Protein 3I8B (pdb70)

B-factor: mean 18.79, std 8.51, range [5.43, 62.56]

Radius of gyration: 23.35 Å; Cα contacts (8 Å, |Δi|>4): 1250; chains: 1; bounding box: 56×54×73 Å

Solvent-accessible surface area: 19659 Å² total

Sequence (499 aa):
SLRTLVAGVDTSTQSCKVRVTDAETGELVRFGQAKHPNGTSVDPSYWWSSAFQEAAEQAGGLDDVSALAVGGQQHGVILDNQGNVIRDALWNDTSSAPQAAALIEKLGAAPAQDGEPEDPIARGKQRWVKAVGSSPVASYTLTKVAWVAENEPENVKKIAAICLPHDWLSWRIAGYGPVAEGEDAHLEALFTDRSDASGTIYYDAASNEYRRDLIAVLEAAEGAKAAQSHAEAIVLPTVLGPRDAAPVKADPAIAGKNVEGGCLLAPGGGDNAASLGLGAVGDVSISLGTSSGVAAAISENPTYDLTGAVSGFADCTGHYLPLACTINGSRILDAGRAALGVDYDELAKLAFASKPGANGITLVPYFDGERTPNRPNATATFSGTLANTTRENLARAFVEGLLCSQRDCLELIRSLGASITRILLIGGGAKSEAIRTLAPSILGDVTRPATDEYVAIGAARQAAWVLSGETEPPAWQLTIDGVETGEPTEAVYEAYAKARG

Foldseek 3Di:
DVFAWAWFWEQEQFKIKIFIAGLFFLHTDFIFMFTADDDQWADCVRVLVRNVRGCVNRVAAQRHAAFFYAYAAAKFFAFQQQDTLDIIFLPDQLLQVLLQVQLLVQLVPQDDDPADRPSNLRSQLSLCVQQNFRGGSRANLSVLLSCLQPPLVSNVRGQEDEDSRQSSLCVQLVAHGDDPPDHRPLQLTAAAQQRVSRRSQAHLVVRDGNLVSSLNNCSNQNNVRSSVSSVRHRYHHYDALQAWRPTAGDSVRHHNNHDPIYIYFRHHYQVLLVLLQPAAQEWEWAADQKIKIKHWFAAFFGDSQRLWGWGAHNQSTTITMHIWNGACVLVVVLCVVLVHDQVRLLVLQVVADQCLQFKAKQQQPCHTSVVPTRNDHIDIDGDPVRPDSSSVSNNSLLNNLLSVLSVVVSRVVRVGHHDAYEYHHPCCVRPNNLACNCQANVKYWYFPDDDSSRSSRRQSRSSNVVVDSDTRPHDTHTPDIHHDHYDHVSSVSNVVVVD

CATH classification: 3.30.420.40 (+1 more: 3.30.420.40)

Secondary structure (DSSP, 8-state):
--S-EEEEEEE-SSEEEEEEEETTT--EEEEEEEEPPSSSS--THHHHHHHHHHHHHTT-STTEEEEEEEE-S---EE-TTS-B-S---TT--TTHHHHHHHHHHHH-SPP-TT--SSHHHHHHHHHHHHHSS---TTSHHHHHHHHHHH-HHHHTT-SEE--HHHHHHHHHTT-----TTS---GGG-EEEHHHHTTSSSEETTTTEE-HHHH---HHHH-HHHHHHHHHHSB--EEE-TTPPPSSPPPTTTTTTTSTT--EE---EES---TTTT--TTEEEEEESSSEEEEE-BSS----TTS-SEEEE-SSSSEEEEEEES-STHHHHHHHHHHT--HHHHHHHHHHS-TTGGG-EEE--TT-BTTTTBTT---EEE--TTT-SHHHHHHHHHHHHHHHHHHHHHHHHHTT----EEEEESGGGG-HHHHHHHHHHH--EEEEPP--HHHHHHHHHHHHHHH--SSPP-----EEEEE-----HHHHHHHHHHH-

InterPro domains:
  IPR000577 Carbohydrate kinase, FGGY [PIRSF000538] (6-495)
  IPR006000 Xylulokinase [MF_02220] (5-505)
  IPR018483 Carbohydrate kinase, FGGY, conserved site [PS00933] (140-152)
  IPR018484 Carbohydrate kinase FGGY, N-terminal [PF00370] (6-219)
  IPR018485 Carbohydrate kinase FGGY, C-terminal [PF02782] (289-470)
  IPR043129 ATPase, nucleotide binding domain [SSF53067] (6-282)
  IPR043129 ATPase, nucleotide binding domain [SSF53067] (286-504)
  IPR050406 FGGY Carbohydrate Kinase [PTHR43095] (1-505)

Nearest PDB structures (foldseek):
  3i8b-assembly1_A  TM=1.002E+00  e=0.000E+00  Bifidobacterium adolescentis ATCC 15703
  5vm1-assembly1_A  TM=8.385E-01  e=2.259E-34  Brucella ovis ATCC 25840
  5vm1-assembly6_B  TM=8.501E-01  e=4.362E-33  Brucella ovis ATCC 25840
  3ezw-assembly2_D  TM=7.196E-01  e=2.396E-25  Escherichia coli K-12
  3ezw-assembly2_C  TM=7.196E-01  e=1.449E-24  Escherichia coli K-12

Structure (mmCIF, N/CA/C/O backbone):
data_3I8B
#
_entry.id   3I8B
#
_cell.length_a   96.732
_cell.length_b   61.918
_cell.length_c   94.606
_cell.angle_alpha   90.00
_cell.angle_beta   93.04
_cell.angle_gamma   90.00
#
_symmetry.space_group_name_H-M   'C 1 2 1'
#
loop_
_entity.id
_entity.type
_entity.pdbx_description
1 polymer 'Xylulose kinase'
2 non-polymer 'MAGNESIUM ION'
3 water water
#
loop_
_atom_site.group_PDB
_atom_site.id
_atom_site.type_symbol
_atom_site.label_atom_id
_atom_site.label_alt_id
_atom_site.label_comp_id
_atom_site.label_asym_id
_atom_site.label_entity_id
_atom_site.label_seq_id
_atom_site.pdbx_PDB_ins_code
_atom_site.Cartn_x
_atom_site.Cartn_y
_atom_site.Cartn_z
_atom_site.occupancy
_atom_site.B_iso_or_equiv
_atom_site.auth_seq_id
_atom_site.auth_comp_id
_atom_site.auth_asym_id
_atom_site.auth_atom_id
_atom_site.pdbx_PDB_model_num
ATOM 1 N N . SER A 1 2 ? -4.760 20.495 11.508 1.00 29.55 1 SER A N 1
ATOM 2 C CA . SER A 1 2 ? -4.822 21.927 11.214 1.00 25.21 1 SER A CA 1
ATOM 3 C C . SER A 1 2 ? -5.953 22.690 11.907 1.00 20.15 1 SER A C 1
ATOM 4 O O . SER A 1 2 ? -5.886 23.919 12.014 1.00 15.74 1 SER A O 1
ATOM 7 N N . LEU A 1 3 ? -6.981 21.979 12.370 1.00 15.70 2 LEU A N 1
ATOM 8 C CA . LEU A 1 3 ? -7.893 22.536 13.369 1.00 15.41 2 LEU A CA 1
ATOM 9 C C . LEU A 1 3 ? -7.046 23.082 14.514 1.00 14.62 2 LEU A C 1
ATOM 10 O O . LEU A 1 3 ? -7.283 24.169 15.024 1.00 16.61 2 LEU A O 1
ATOM 15 N N . ARG A 1 4 ? -6.060 22.304 14.939 1.00 12.22 3 ARG A N 1
ATOM 16 C CA . ARG A 1 4 ? -5.182 22.751 16.015 1.00 13.61 3 ARG A CA 1
ATOM 17 C C . ARG A 1 4 ? -4.123 23.756 15.528 1.00 14.89 3 ARG A C 1
ATOM 18 O O . ARG A 1 4 ? -3.404 23.505 14.560 1.00 13.06 3 ARG A O 1
ATOM 26 N N . THR A 1 5 ? -4.036 24.880 16.226 1.00 12.64 4 THR A N 1
ATOM 27 C CA . THR A 1 5 ? -3.138 25.968 15.844 1.00 14.99 4 THR A CA 1
ATOM 28 C C . THR A 1 5 ? -1.716 25.724 16.352 1.00 9.61 4 THR A C 1
ATOM 29 O O . THR A 1 5 ? -1.496 25.518 17.539 1.00 8.81 4 THR A O 1
ATOM 33 N N . LEU A 1 6 ? -0.765 25.735 15.425 1.00 9.43 5 LEU A N 1
ATOM 34 C CA . LEU A 1 6 ? 0.622 25.438 15.726 1.00 10.11 5 LEU A CA 1
ATOM 35 C C . LEU A 1 6 ? 1.478 26.658 15.398 1.00 12.78 5 LEU A C 1
ATOM 36 O O . LEU A 1 6 ? 1.161 27.413 14.479 1.00 9.93 5 LEU A O 1
ATOM 41 N N . VAL A 1 7 ? 2.548 26.843 16.161 1.00 11.11 6 VAL A N 1
ATOM 42 C CA . VAL A 1 7 ? 3.601 27.789 15.817 1.00 12.63 6 VAL A CA 1
ATOM 43 C C . VAL A 1 7 ? 4.926 27.027 15.785 1.00 14.01 6 VAL A C 1
ATOM 44 O O . VAL A 1 7 ? 4.994 25.834 16.141 1.00 12.68 6 VAL A O 1
ATOM 48 N N . ALA A 1 8 ? 5.982 27.710 15.359 1.00 9.99 7 ALA A N 1
ATOM 49 C CA . ALA A 1 8 ? 7.294 27.082 15.313 1.00 10.01 7 ALA A CA 1
ATOM 50 C C . ALA A 1 8 ? 8.312 28.044 15.885 1.00 9.33 7 ALA A C 1
ATOM 51 O O . ALA A 1 8 ? 8.351 29.219 15.512 1.00 8.87 7 ALA A O 1
ATOM 53 N N . GLY A 1 9 ? 9.106 27.548 16.823 1.00 8.61 8 GLY A N 1
ATOM 54 C CA . GLY A 1 9 ? 10.208 28.309 17.377 1.00 8.92 8 GLY A CA 1
ATOM 55 C C . GLY A 1 9 ? 11.471 27.742 16.772 1.00 9.49 8 GLY A C 1
ATOM 56 O O . GLY A 1 9 ? 11.729 26.530 16.850 1.00 8.72 8 GLY A O 1
ATOM 57 N N . VAL A 1 10 ? 12.242 28.611 16.130 1.00 9.57 9 VAL A N 1
ATOM 58 C CA . VAL A 1 10 ? 13.518 28.219 15.556 1.00 9.35 9 VAL A CA 1
ATOM 59 C C . VAL A 1 10 ? 14.630 28.773 16.428 1.00 12.33 9 VAL A C 1
ATOM 60 O O . VAL A 1 10 ? 14.592 29.946 16.839 1.00 9.58 9 VAL A O 1
ATOM 64 N N . ASP A 1 11 ? 15.602 27.914 16.723 1.00 9.29 10 ASP A N 1
ATOM 65 C CA . ASP A 1 11 ? 16.785 28.293 17.474 1.00 12.47 10 ASP A CA 1
ATOM 66 C C . ASP A 1 11 ? 18.027 28.031 16.610 1.00 11.36 10 ASP A C 1
ATOM 67 O O . ASP A 1 11 ? 18.482 26.895 16.473 1.00 10.41 10 ASP A O 1
ATOM 72 N N . THR A 1 12 ? 18.539 29.077 15.978 1.00 8.10 11 THR A N 1
ATOM 73 C CA . THR A 1 12 ? 19.767 28.920 15.207 1.00 9.71 11 THR A CA 1
ATOM 74 C C . THR A 1 12 ? 20.945 29.404 16.070 1.00 11.33 11 THR A C 1
ATOM 75 O O . THR A 1 12 ? 21.164 30.599 16.244 1.00 8.67 11 THR A O 1
ATOM 79 N N . SER A 1 13 ? 21.663 28.453 16.655 1.00 11.60 12 SER A N 1
ATOM 80 C CA . SER A 1 13 ? 22.766 28.758 17.558 1.00 9.02 12 SER A CA 1
ATOM 81 C C . SER A 1 13 ? 24.080 28.530 16.829 1.00 10.87 12 SER A C 1
ATOM 82 O O . SER A 1 13 ? 24.089 28.082 15.688 1.00 10.53 12 SER A O 1
ATOM 85 N N . THR A 1 14 ? 25.200 28.841 17.480 1.00 10.77 13 THR A N 1
ATOM 86 C CA . THR A 1 14 ? 26.487 28.595 16.858 1.00 8.77 13 THR A CA 1
ATOM 87 C C . THR A 1 14 ? 26.575 27.142 16.385 1.00 10.29 13 THR A C 1
ATOM 88 O O . THR A 1 14 ? 26.970 26.862 15.247 1.00 10.11 13 THR A O 1
ATOM 92 N N . GLN A 1 15 ? 26.157 26.217 17.241 1.00 8.72 14 GLN A N 1
ATOM 93 C CA . GLN A 1 15 ? 26.413 24.805 16.987 1.00 16.96 14 GLN A CA 1
ATOM 94 C C . GLN A 1 15 ? 25.415 24.083 16.098 1.00 15.44 14 GLN A C 1
ATOM 95 O O . GLN A 1 15 ? 25.793 23.137 15.396 1.00 14.06 14 GLN A O 1
ATOM 101 N N . SER A 1 16 ? 24.164 24.542 16.098 1.00 13.28 15 SER A N 1
ATOM 102 C CA . SER A 1 16 ? 23.115 23.825 15.394 1.00 11.90 15 SER A CA 1
ATOM 103 C C . SER A 1 16 ? 21.848 24.660 15.172 1.00 12.36 15 SER A C 1
ATOM 104 O O . SER A 1 16 ? 21.700 25.761 15.707 1.00 10.29 15 SER A O 1
ATOM 107 N N . CYS A 1 17 ? 20.935 24.100 14.381 1.00 10.54 16 CYS A N 1
ATOM 108 C CA . CYS A 1 17 ? 19.612 24.660 14.223 1.00 10.87 16 CYS A CA 1
ATOM 109 C C . CYS A 1 17 ? 18.577 23.710 14.840 1.00 10.57 16 CYS A C 1
ATOM 110 O O . CYS A 1 17 ? 18.596 22.517 14.582 1.00 11.55 16 CYS A O 1
ATOM 113 N N . LYS A 1 18 ? 17.678 24.245 15.651 1.00 13.71 17 LYS A N 1
ATOM 114 C CA . LYS A 1 18 ? 16.589 23.440 16.205 1.00 11.92 17 LYS A CA 1
ATOM 115 C C . LYS A 1 18 ? 15.267 24.017 15.739 1.00 10.89 17 LYS A C 1
ATOM 116 O O . LYS A 1 18 ? 15.133 25.238 15.625 1.00 10.53 17 LYS A O 1
ATOM 122 N N . VAL A 1 19 ? 14.301 23.145 15.454 1.00 9.83 18 VAL A N 1
ATOM 123 C CA . VAL A 1 19 ? 12.959 23.587 15.067 1.00 8.22 18 VAL A CA 1
ATOM 124 C C . VAL A 1 19 ? 11.918 22.937 15.973 1.00 10.61 18 VAL A C 1
ATOM 125 O O . VAL A 1 19 ? 11.767 21.715 15.988 1.00 13.26 18 VAL A O 1
ATOM 129 N N . ARG A 1 20 ? 11.214 23.749 16.747 1.00 9.87 19 ARG A N 1
ATOM 130 C CA . ARG A 1 20 ? 10.229 23.222 17.671 1.00 10.04 19 ARG A CA 1
ATOM 131 C C . ARG A 1 20 ? 8.797 23.587 17.262 1.00 10.80 19 ARG A C 1
ATOM 132 O O . ARG A 1 20 ? 8.290 24.674 17.564 1.00 8.84 19 ARG A O 1
ATOM 140 N N . VAL A 1 21 ? 8.138 22.672 16.569 1.00 12.10 20 VAL A N 1
ATOM 141 C CA . VAL A 1 21 ? 6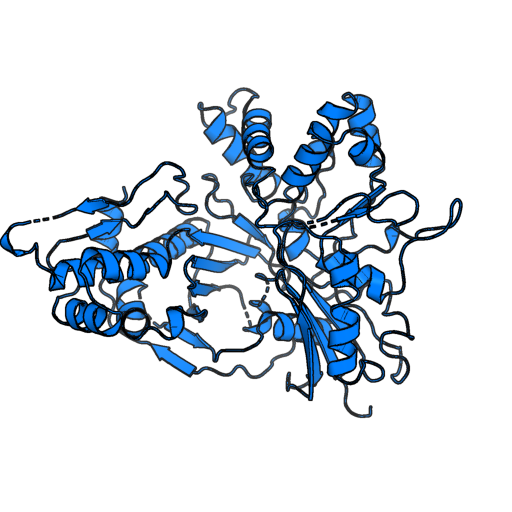.736 22.885 16.239 1.00 10.61 20 VAL A CA 1
ATOM 142 C C . VAL A 1 21 ? 5.934 22.757 17.532 1.00 11.43 20 VAL A C 1
ATOM 143 O O . VAL A 1 21 ? 6.023 21.743 18.242 1.00 13.14 20 VAL A O 1
ATOM 147 N N . THR A 1 22 ? 5.169 23.784 17.874 1.00 10.69 21 THR A N 1
ATOM 148 C CA . THR A 1 22 ? 4.549 23.766 19.190 1.00 12.67 21 THR A CA 1
ATOM 149 C C . THR A 1 22 ? 3.108 24.255 19.206 1.00 12.92 21 THR A C 1
ATOM 150 O O . THR A 1 22 ? 2.688 25.042 18.353 1.00 11.64 21 THR A O 1
ATOM 154 N N . ASP A 1 23 ? 2.357 23.770 20.190 1.00 13.67 22 ASP A N 1
ATOM 155 C CA . ASP A 1 23 ? 0.959 24.151 20.365 1.00 11.43 22 ASP A CA 1
ATOM 156 C C . ASP A 1 23 ? 0.864 25.610 20.800 1.00 14.13 22 ASP A C 1
ATOM 157 O O . ASP A 1 23 ? 1.424 25.997 21.827 1.00 14.68 22 ASP A O 1
ATOM 162 N N . ALA A 1 24 ? 0.172 26.425 20.010 1.00 12.13 23 ALA A N 1
ATOM 163 C CA . ALA A 1 24 ? 0.122 27.863 20.262 1.00 11.72 23 ALA A CA 1
ATOM 164 C C . ALA A 1 24 ? -0.543 28.171 21.602 1.00 15.11 23 ALA A C 1
ATOM 165 O O . ALA A 1 24 ? -0.189 29.120 22.310 1.00 12.88 23 ALA A O 1
ATOM 167 N N . GLU A 1 25 ? -1.515 27.357 21.962 1.00 15.96 24 GLU A N 1
ATOM 168 C CA . GLU A 1 25 ? -2.275 27.631 23.169 1.00 16.75 24 GLU A CA 1
ATOM 169 C C . GLU A 1 25 ? -1.562 27.161 24.440 1.00 14.19 24 GLU A C 1
ATOM 170 O O . GLU A 1 25 ? -1.617 27.840 25.467 1.00 14.80 24 GLU A O 1
ATOM 176 N N . THR A 1 26 ? -0.883 26.017 24.365 1.00 13.57 25 THR A N 1
ATOM 177 C CA . THR A 1 26 ? -0.312 25.394 25.561 1.00 16.11 25 THR A CA 1
ATOM 178 C C . THR A 1 26 ? 1.212 25.429 25.674 1.00 16.22 25 THR A C 1
ATOM 179 O O . THR A 1 26 ? 1.752 25.224 26.765 1.00 12.17 25 THR A O 1
ATOM 183 N N . GLY A 1 27 ? 1.901 25.645 24.557 1.00 14.98 26 GLY A N 1
ATOM 184 C CA . GLY A 1 27 ? 3.357 25.567 24.543 1.00 12.74 26 GLY A CA 1
ATOM 185 C C . GLY A 1 27 ? 3.878 24.143 24.421 1.00 15.92 26 GLY A C 1
ATOM 186 O O . GLY A 1 27 ? 5.091 23.917 24.382 1.00 11.78 26 GLY A O 1
ATOM 187 N N . GLU A 1 28 ? 2.964 23.174 24.366 1.00 17.76 27 GLU A N 1
ATOM 188 C CA . GLU A 1 28 ? 3.345 21.763 24.261 1.00 17.94 27 GLU A CA 1
ATOM 189 C C . GLU A 1 28 ? 4.119 21.467 22.985 1.00 17.08 27 GLU A C 1
ATOM 190 O O . GLU A 1 28 ? 3.782 21.970 21.909 1.00 14.54 27 GLU A O 1
ATOM 196 N N . LEU A 1 29 ? 5.150 20.642 23.111 1.00 15.36 28 LEU A N 1
ATOM 197 C CA . LEU A 1 29 ? 5.941 20.222 21.962 1.00 16.90 28 LEU A CA 1
ATOM 198 C C . LEU A 1 29 ? 5.093 19.271 21.133 1.00 17.75 28 LEU A C 1
ATOM 199 O O . LEU A 1 29 ? 4.467 18.363 21.676 1.00 18.10 28 LEU A O 1
ATOM 204 N N . VAL A 1 30 ? 5.069 19.497 19.825 1.00 15.87 29 VAL A N 1
ATOM 205 C CA . VAL A 1 30 ? 4.284 18.681 18.902 1.00 13.35 29 VAL A CA 1
ATOM 206 C C . VAL A 1 30 ? 5.253 17.907 18.018 1.00 15.86 29 VAL A C 1
ATOM 207 O O . VAL A 1 30 ? 5.185 16.687 17.944 1.00 13.39 29 VAL A O 1
ATOM 211 N N . ARG A 1 31 ? 6.187 18.609 17.382 1.00 14.87 30 ARG A N 1
ATOM 212 C CA . ARG A 1 31 ? 7.273 17.943 16.649 1.00 13.77 30 ARG A CA 1
ATOM 213 C C . ARG A 1 31 ? 8.587 18.683 16.891 1.00 12.47 30 ARG A C 1
ATOM 214 O O . ARG A 1 31 ? 8.585 19.843 17.308 1.00 12.30 30 ARG A O 1
ATOM 222 N N . PHE A 1 32 ? 9.703 18.016 16.626 1.00 15.34 31 PHE A N 1
ATOM 223 C CA . PHE A 1 32 ? 11.029 18.610 16.852 1.00 14.77 31 PHE A CA 1
ATOM 224 C C . PHE A 1 32 ? 12.019 18.089 15.827 1.00 13.08 31 PHE A C 1
ATOM 225 O O . PHE A 1 32 ? 11.870 16.971 15.320 1.00 13.20 31 PHE A O 1
ATOM 233 N N . GLY A 1 33 ? 13.023 18.903 15.513 1.00 12.40 32 GLY A N 1
ATOM 234 C CA . GLY A 1 33 ? 14.052 18.520 14.560 1.00 11.94 32 GLY A CA 1
ATOM 235 C C . GLY A 1 33 ? 15.293 19.372 14.766 1.00 15.80 32 GLY A C 1
ATOM 236 O O . GLY A 1 33 ? 15.212 20.490 15.285 1.00 10.25 32 GLY A O 1
ATOM 237 N N . GLN A 1 34 ? 16.447 18.850 14.362 1.00 13.30 33 GLN A N 1
ATOM 238 C CA . GLN A 1 34 ? 17.713 19.500 14.680 1.00 14.13 33 GLN A CA 1
ATOM 239 C C . GLN A 1 34 ? 18.779 19.080 13.670 1.00 14.60 33 GLN A C 1
ATOM 240 O O . GLN A 1 34 ? 18.773 17.941 13.185 1.00 13.17 33 GLN A O 1
ATOM 246 N N . ALA A 1 35 ? 19.680 20.004 13.345 1.00 12.83 34 ALA A N 1
ATOM 247 C CA . ALA A 1 35 ? 20.785 19.719 12.436 1.00 12.64 34 ALA A CA 1
ATOM 248 C C . ALA A 1 35 ? 22.009 20.519 12.853 1.00 12.85 34 ALA A C 1
ATOM 249 O O . ALA A 1 35 ? 21.876 21.569 13.477 1.00 11.69 34 ALA A O 1
ATOM 251 N N . LYS A 1 36 ? 23.192 20.023 12.494 1.00 9.24 35 LYS A N 1
ATOM 252 C CA . LYS A 1 36 ? 24.459 20.596 12.947 1.00 12.37 35 LYS A CA 1
ATOM 253 C C . LYS A 1 36 ? 24.978 21.704 12.052 1.00 10.55 35 LYS A C 1
ATOM 254 O O . LYS A 1 36 ? 24.819 21.654 10.835 1.00 13.70 35 LYS A O 1
ATOM 260 N N . HIS A 1 37 ? 25.623 22.690 12.670 1.00 11.22 36 HIS A N 1
ATOM 261 C CA . HIS A 1 37 ? 26.429 23.679 11.958 1.00 13.81 36 HIS A CA 1
ATOM 262 C C . HIS A 1 37 ? 27.892 23.250 12.000 1.00 14.48 36 HIS A C 1
ATOM 263 O O . HIS A 1 37 ? 28.303 22.563 12.932 1.00 12.93 36 HIS A O 1
ATOM 270 N N . PRO A 1 38 ? 28.687 23.666 11.000 1.00 16.95 37 PRO A N 1
ATOM 271 C CA . PRO A 1 38 ? 30.141 23.446 11.053 1.00 18.70 37 PRO A CA 1
ATOM 272 C C . PRO A 1 38 ? 30.754 24.131 12.275 1.00 19.69 37 PRO A C 1
ATOM 273 O O . PRO A 1 38 ? 30.210 25.115 12.772 1.00 17.43 37 PRO A O 1
ATOM 277 N N . ASN A 1 39 ? 31.867 23.607 12.776 1.00 21.80 38 ASN A N 1
ATOM 278 C CA . ASN A 1 39 ? 32.584 24.282 13.849 1.00 21.38 38 ASN A CA 1
ATOM 279 C C . ASN A 1 39 ? 33.286 25.528 13.309 1.00 20.78 38 ASN A C 1
ATOM 280 O O . ASN A 1 39 ? 33.492 25.666 12.097 1.00 20.34 38 ASN A O 1
ATOM 285 N N . GLY A 1 40 ? 33.667 26.430 14.203 1.00 22.72 39 GLY A N 1
ATOM 286 C CA . GLY A 1 40 ? 34.331 27.646 13.777 1.00 14.70 39 GLY A CA 1
ATOM 287 C C . GLY A 1 40 ? 33.700 28.896 14.352 1.00 19.20 39 GLY A C 1
ATOM 288 O O . GLY A 1 40 ? 32.497 28.930 14.659 1.00 16.59 39 GLY A O 1
ATOM 289 N N . THR A 1 41 ? 34.521 29.936 14.487 1.00 14.54 40 THR A N 1
ATOM 290 C CA . THR A 1 41 ? 34.092 31.214 15.043 1.00 14.00 40 THR A CA 1
ATOM 291 C C . THR A 1 41 ? 33.730 32.173 13.911 1.00 12.89 40 THR A C 1
ATOM 292 O O . THR A 1 41 ? 33.345 33.324 14.141 1.00 12.94 40 THR A O 1
ATOM 296 N N . SER A 1 42 ? 33.892 31.684 12.688 1.00 14.17 41 SER A N 1
ATOM 297 C CA . SER A 1 42 ? 33.416 32.350 11.484 1.00 14.87 41 SER A CA 1
ATOM 298 C C . SER A 1 42 ? 32.811 31.264 10.579 1.00 15.21 41 SER A C 1
ATOM 299 O O . SER A 1 42 ? 33.235 30.109 10.634 1.00 11.74 41 SER A O 1
ATOM 302 N N . VAL A 1 43 ? 31.826 31.615 9.755 1.00 14.53 42 VAL A N 1
ATOM 303 C CA . VAL A 1 43 ? 31.121 30.586 8.989 1.00 12.81 42 VAL A CA 1
ATOM 304 C C . VAL A 1 43 ? 30.314 31.148 7.817 1.00 11.79 42 VAL A C 1
ATOM 305 O O . VAL A 1 43 ? 29.884 32.291 7.836 1.00 12.31 42 VAL A O 1
ATOM 309 N N . ASP A 1 44 ? 30.148 30.339 6.782 1.00 11.86 43 ASP A N 1
ATOM 310 C CA . ASP A 1 44 ? 29.311 30.691 5.640 1.00 14.15 43 ASP A CA 1
ATOM 311 C C . ASP A 1 44 ? 27.840 30.448 6.000 1.00 10.53 43 ASP A C 1
ATOM 312 O O . ASP A 1 44 ? 27.448 29.307 6.276 1.00 12.32 43 ASP A O 1
ATOM 317 N N . PRO A 1 45 ? 27.023 31.512 6.008 1.00 10.07 44 PRO A N 1
ATOM 318 C CA . PRO A 1 45 ? 25.606 31.370 6.382 1.00 10.60 44 PRO A CA 1
ATOM 319 C C . PRO A 1 45 ? 24.847 30.325 5.554 1.00 10.62 44 PRO A C 1
ATOM 320 O O . PRO A 1 45 ? 23.803 29.840 6.009 1.00 8.55 44 PRO A O 1
ATOM 324 N N . SER A 1 46 ? 25.350 29.994 4.365 1.00 11.29 45 SER A N 1
ATOM 325 C CA . SER A 1 46 ? 24.799 28.877 3.585 1.00 14.16 45 SER A CA 1
ATOM 326 C C . SER A 1 46 ? 24.596 27.640 4.458 1.00 13.15 45 SER A C 1
ATOM 327 O O . SER A 1 46 ? 23.646 26.901 4.270 1.00 13.00 45 SER A O 1
ATOM 330 N N . TYR A 1 47 ? 25.510 27.398 5.389 1.00 12.11 46 TYR A N 1
ATOM 331 C CA . TYR A 1 47 ? 25.343 26.268 6.301 1.00 13.96 46 TYR A CA 1
ATOM 332 C C . TYR A 1 47 ? 24.182 26.443 7.273 1.00 13.31 46 TYR A C 1
ATOM 333 O O . TYR A 1 47 ? 23.596 25.455 7.694 1.00 13.67 46 TYR A O 1
ATOM 342 N N . TRP A 1 48 ? 23.863 27.686 7.639 1.00 9.83 47 TRP A N 1
ATOM 343 C CA . TRP A 1 48 ? 22.723 27.931 8.518 1.00 10.97 47 TRP A CA 1
ATOM 344 C C . TRP A 1 48 ? 21.422 27.686 7.773 1.00 11.87 47 TRP A C 1
ATOM 345 O O . TRP A 1 48 ? 20.451 27.192 8.354 1.00 12.66 47 TRP A O 1
ATOM 356 N N . TRP A 1 49 ? 21.384 28.055 6.497 1.00 10.58 48 TRP A N 1
ATOM 357 C CA . TRP A 1 49 ? 20.191 27.781 5.717 1.00 12.52 48 TRP A CA 1
ATOM 358 C C . TRP A 1 49 ? 19.985 26.266 5.561 1.00 13.35 48 TRP A C 1
ATOM 359 O O . TRP A 1 49 ? 18.875 25.756 5.741 1.00 10.53 48 TRP A O 1
ATOM 370 N N A SER A 1 50 ? 21.061 25.559 5.225 0.40 12.97 49 SER A N 1
ATOM 371 N N B SER A 1 50 ? 21.058 25.557 5.221 0.60 12.97 49 SER A N 1
ATOM 372 C CA A SER A 1 50 ? 20.994 24.112 5.029 0.40 12.69 49 SER A CA 1
ATOM 373 C CA B SER A 1 50 ? 20.978 24.107 5.027 0.60 12.67 49 SER A CA 1
ATOM 374 C C A SER A 1 50 ? 20.574 23.390 6.308 0.40 12.65 49 SER A C 1
ATOM 375 C C B SER A 1 50 ? 20.575 23.382 6.310 0.60 12.71 49 SER A C 1
ATOM 376 O O A SER A 1 50 ? 19.747 22.477 6.273 0.40 11.97 49 SER A O 1
ATOM 377 O O B SER A 1 50 ? 19.762 22.455 6.278 0.60 11.99 49 SER A O 1
ATOM 382 N N . ALA A 1 51 ? 21.156 23.799 7.431 1.00 12.42 50 ALA A N 1
ATOM 383 C CA . ALA A 1 51 ? 20.799 23.236 8.724 1.00 12.43 50 ALA A CA 1
ATOM 384 C C . ALA A 1 51 ? 19.329 23.500 9.056 1.00 12.62 50 ALA A C 1
ATOM 385 O O . ALA A 1 51 ? 18.634 22.603 9.543 1.00 8.95 50 ALA A O 1
ATOM 387 N N . PHE A 1 52 ? 18.849 24.717 8.805 1.00 9.05 51 PHE A N 1
ATOM 388 C CA . PHE A 1 52 ? 17.432 24.997 9.031 1.00 11.26 51 PHE A CA 1
ATOM 389 C C . PHE A 1 52 ? 16.524 24.063 8.229 1.00 10.33 51 PHE A C 1
ATOM 390 O O . PHE A 1 52 ? 15.550 23.531 8.750 1.00 12.79 51 PHE A O 1
ATOM 398 N N . GLN A 1 53 ? 16.846 23.894 6.956 1.00 9.77 52 GLN A N 1
ATOM 399 C CA . GLN A 1 53 ? 16.050 23.075 6.071 1.00 13.50 52 GLN A CA 1
ATOM 400 C C . GLN A 1 53 ? 15.997 21.630 6.556 1.00 14.18 52 GLN A C 1
ATOM 401 O O . GLN A 1 53 ? 14.934 21.036 6.575 1.00 11.61 52 GLN A O 1
ATOM 407 N N . GLU A 1 54 ? 17.151 21.090 6.951 1.00 12.33 53 GLU A N 1
ATOM 408 C CA . GLU A 1 54 ? 17.247 19.704 7.399 1.00 15.44 53 GLU A CA 1
ATOM 409 C C . GLU A 1 54 ? 16.537 19.536 8.738 1.00 13.79 53 GLU A C 1
ATOM 410 O O . GLU A 1 54 ? 15.858 18.537 8.976 1.00 13.66 53 GLU A O 1
ATOM 416 N N . ALA A 1 55 ? 16.679 20.537 9.601 1.00 13.48 54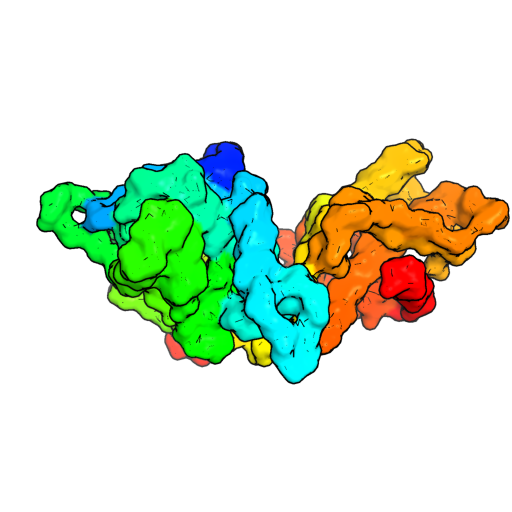 ALA A N 1
ATOM 417 C CA . ALA A 1 55 ? 16.019 20.553 10.902 1.00 9.98 54 ALA A CA 1
ATOM 418 C C . ALA A 1 55 ? 14.509 20.593 10.752 1.00 12.28 54 ALA A C 1
ATOM 419 O O . ALA A 1 55 ? 13.792 19.856 11.442 1.00 12.75 54 ALA A O 1
ATOM 421 N N . ALA A 1 56 ? 14.024 21.470 9.869 1.00 12.01 55 ALA A N 1
ATOM 422 C CA . ALA A 1 56 ? 12.579 21.603 9.632 1.00 12.40 55 ALA A CA 1
ATOM 423 C C . ALA A 1 56 ? 11.960 20.329 9.031 1.00 12.17 55 ALA A C 1
ATOM 424 O O . ALA A 1 56 ? 10.842 19.940 9.379 1.00 11.92 55 ALA A O 1
ATOM 426 N N . GLU A 1 57 ? 12.686 19.700 8.111 1.00 12.39 56 GLU A N 1
ATOM 427 C CA . GLU A 1 57 ? 12.262 18.435 7.524 1.00 13.97 56 GLU A CA 1
ATOM 428 C C . GLU A 1 57 ? 12.159 17.350 8.595 1.00 15.29 56 GLU A C 1
ATOM 429 O O . GLU A 1 57 ? 11.199 16.584 8.620 1.00 12.57 56 GLU A O 1
ATOM 435 N N . GLN A 1 58 ? 13.157 17.282 9.470 1.00 10.68 57 GLN A N 1
ATOM 436 C CA . GLN A 1 58 ? 13.147 16.319 10.563 1.00 15.26 57 GLN A CA 1
ATOM 437 C C . GLN A 1 58 ? 11.965 16.564 11.497 1.00 15.35 57 GLN A C 1
ATOM 438 O O . GLN A 1 58 ? 11.429 15.627 12.093 1.00 11.98 57 GLN A O 1
ATOM 444 N N . ALA A 1 59 ? 11.566 17.830 11.613 1.00 13.42 58 ALA A N 1
ATOM 445 C CA . ALA A 1 59 ? 10.421 18.210 12.432 1.00 15.19 58 ALA A CA 1
ATOM 446 C C . ALA A 1 59 ? 9.100 18.027 11.678 1.00 13.26 58 ALA A C 1
ATOM 447 O O . ALA A 1 59 ? 8.062 18.481 12.143 1.00 14.15 58 ALA A O 1
ATOM 449 N N . GLY A 1 60 ? 9.156 17.386 10.515 1.00 13.34 59 GLY A N 1
ATOM 450 C CA . GLY A 1 60 ? 7.958 17.058 9.756 1.00 16.49 59 GLY A CA 1
ATOM 451 C C . GLY A 1 60 ? 7.396 18.199 8.922 1.00 13.38 59 GLY A C 1
ATOM 452 O O . GLY A 1 60 ? 6.212 18.206 8.573 1.00 12.62 59 GLY A O 1
ATOM 453 N N . GLY A 1 61 ? 8.241 19.170 8.586 1.00 11.56 60 GLY A N 1
ATOM 454 C CA . GLY A 1 61 ? 7.785 20.294 7.786 1.00 10.46 60 GLY A CA 1
ATOM 455 C C . GLY A 1 61 ? 6.986 21.277 8.610 1.00 12.24 60 GLY A C 1
ATOM 456 O O . GLY A 1 61 ? 6.720 21.036 9.792 1.00 11.56 60 GLY A O 1
ATOM 457 N N . LEU A 1 62 ? 6.607 22.386 7.975 1.00 13.02 61 LEU A N 1
ATOM 458 C CA . LEU A 1 62 ? 5.907 23.477 8.631 1.00 9.63 61 LEU A CA 1
ATOM 459 C C . LEU A 1 62 ? 4.640 23.884 7.855 1.00 11.50 61 LEU A C 1
ATOM 460 O O . LEU A 1 62 ? 4.162 25.011 7.984 1.00 12.20 61 LEU A O 1
ATOM 465 N N . ASP A 1 63 ? 4.109 22.976 7.046 1.00 11.39 62 ASP A N 1
ATOM 466 C CA . ASP A 1 63 ? 2.949 23.287 6.214 1.00 11.51 62 ASP A CA 1
ATOM 467 C C . ASP A 1 63 ? 1.726 23.630 7.067 1.00 11.40 62 ASP A C 1
ATOM 468 O O . ASP A 1 63 ? 0.825 24.324 6.605 1.00 10.67 62 ASP A O 1
ATOM 473 N N . ASP A 1 64 ? 1.696 23.128 8.299 1.00 9.81 63 ASP A N 1
ATOM 474 C CA . ASP A 1 64 ? 0.566 23.362 9.194 1.00 10.84 63 ASP A CA 1
ATOM 475 C C . ASP A 1 64 ? 0.852 24.423 10.257 1.00 11.70 63 ASP A C 1
ATOM 476 O O . ASP A 1 64 ? 0.175 24.479 11.288 1.00 10.42 63 ASP A O 1
ATOM 481 N N . VAL A 1 65 ? 1.844 25.273 10.002 1.00 9.87 64 VAL A N 1
ATOM 482 C CA . VAL A 1 65 ? 2.275 26.242 10.999 1.00 9.78 64 VAL A CA 1
ATOM 483 C C . VAL A 1 65 ? 1.801 27.661 10.655 1.00 11.37 64 VAL A C 1
ATOM 484 O O . VAL A 1 65 ? 1.942 28.108 9.515 1.00 10.31 64 VAL A O 1
ATOM 488 N N . SER A 1 66 ? 1.252 28.350 11.663 1.00 11.35 65 SER A N 1
ATOM 489 C CA . SER A 1 66 ? 0.598 29.659 11.521 1.00 13.07 65 SER A CA 1
ATOM 490 C C . SER A 1 66 ? 1.469 30.885 11.857 1.00 10.34 65 SER A C 1
ATOM 491 O O . SER A 1 66 ? 1.172 32.005 11.439 1.00 9.36 65 SER A O 1
ATOM 494 N N . ALA A 1 67 ? 2.532 30.680 12.626 1.00 12.55 66 ALA A N 1
ATOM 495 C CA . ALA A 1 67 ? 3.491 31.755 12.888 1.00 11.28 66 ALA A CA 1
ATOM 496 C C . ALA A 1 67 ? 4.817 31.131 13.277 1.00 10.36 66 ALA A C 1
ATOM 497 O O . ALA A 1 67 ? 4.844 30.033 13.823 1.00 8.48 66 ALA A O 1
ATOM 499 N N . LEU A 1 68 ? 5.911 31.842 12.989 1.00 10.44 67 LEU A N 1
ATOM 500 C CA . LEU A 1 68 ? 7.248 31.333 13.242 1.00 9.95 67 LEU A CA 1
ATOM 501 C C . LEU A 1 68 ? 8.157 32.481 13.702 1.00 10.06 67 LEU A C 1
ATOM 502 O O . LEU A 1 68 ? 8.019 33.617 13.229 1.00 8.83 67 LEU A O 1
ATOM 507 N N . ALA A 1 69 ? 9.060 32.177 14.634 1.00 10.98 68 ALA A N 1
ATOM 508 C CA . ALA A 1 69 ? 10.075 33.129 15.098 1.00 11.64 68 ALA A CA 1
ATOM 509 C C . ALA A 1 69 ? 11.435 32.464 15.179 1.00 12.09 68 ALA A C 1
ATOM 510 O O . ALA A 1 69 ? 11.544 31.288 15.541 1.00 10.69 68 ALA A O 1
ATOM 512 N N . VAL A 1 70 ? 12.478 33.226 14.864 1.00 10.23 69 VAL A N 1
ATOM 513 C CA . VAL A 1 70 ? 13.837 32.713 14.946 1.00 8.32 69 VAL A CA 1
ATOM 514 C C . VAL A 1 70 ? 14.602 33.380 16.085 1.00 8.41 69 VAL A C 1
ATOM 515 O O . VAL A 1 70 ? 14.743 34.601 16.124 1.00 8.20 69 VAL A O 1
ATOM 519 N N . GLY A 1 71 ? 15.071 32.573 17.029 1.00 8.50 70 GLY A N 1
ATOM 520 C CA . GLY A 1 71 ? 15.991 33.046 18.044 1.00 7.77 70 GLY A CA 1
ATOM 521 C C . GLY A 1 71 ? 17.384 32.725 17.530 1.00 10.06 70 GLY A C 1
ATOM 522 O O . GLY A 1 71 ? 17.606 31.629 17.022 1.00 9.47 70 GLY A O 1
ATOM 523 N N . GLY A 1 72 ? 18.318 33.669 17.638 1.00 8.42 71 GLY A N 1
ATOM 524 C CA . GLY A 1 72 ? 19.626 33.479 17.049 1.00 9.76 71 GLY A CA 1
ATOM 525 C C . GLY A 1 72 ? 20.800 33.805 17.956 1.00 8.56 71 GLY A C 1
ATOM 526 O O . GLY A 1 72 ? 20.692 34.631 18.878 1.00 9.50 71 GLY A O 1
ATOM 527 N N . GLN A 1 73 ? 21.932 33.162 17.690 1.00 7.68 72 GLN A N 1
ATOM 528 C CA . GLN A 1 73 ? 23.179 33.572 18.338 1.00 12.51 72 GLN A CA 1
ATOM 529 C C . GLN A 1 73 ? 23.358 35.079 18.090 1.00 10.13 72 GLN A C 1
ATOM 530 O O . GLN A 1 73 ? 23.136 35.552 16.979 1.00 8.77 72 GLN A O 1
ATOM 536 N N . GLN A 1 74 ? 23.741 35.830 19.124 1.00 12.19 73 GLN A N 1
ATOM 537 C CA . GLN A 1 74 ? 23.821 37.287 19.018 1.00 10.85 73 GLN A CA 1
ATOM 538 C C . GLN A 1 74 ? 25.011 37.767 18.185 1.00 10.81 73 GLN A C 1
ATOM 539 O O . GLN A 1 74 ? 25.943 37.003 17.938 1.00 11.10 73 GLN A O 1
ATOM 545 N N . HIS A 1 75 ? 24.942 39.019 17.722 1.00 10.26 74 HIS A N 1
ATOM 546 C CA . HIS A 1 75 ? 26.110 39.771 17.224 1.00 11.82 74 HIS A CA 1
ATOM 547 C C . HIS A 1 75 ? 26.635 39.383 15.834 1.00 13.00 74 HIS A C 1
ATOM 548 O O . HIS A 1 75 ? 27.139 40.234 15.104 1.00 13.46 74 HIS A O 1
ATOM 555 N N . GLY A 1 76 ? 26.523 38.106 15.470 1.00 10.18 75 GLY A N 1
ATOM 556 C CA . GLY A 1 76 ? 27.102 37.636 14.225 1.00 7.51 75 GLY A CA 1
ATOM 557 C C . GLY A 1 76 ? 26.875 38.585 13.060 1.00 9.97 75 GLY A C 1
ATOM 558 O O . GLY A 1 76 ? 25.727 38.932 12.721 1.00 8.84 75 GLY A O 1
ATOM 567 N N . VAL A 1 78 ? 26.443 39.465 9.394 1.00 7.03 77 VAL A N 1
ATOM 568 C CA . VAL A 1 78 ? 26.140 39.033 8.029 1.00 9.28 77 VAL A CA 1
ATOM 569 C C . VAL A 1 78 ? 26.092 40.243 7.086 1.00 9.34 77 VAL A C 1
ATOM 570 O O . VAL A 1 78 ? 25.206 41.106 7.192 1.00 6.04 77 VAL A O 1
ATOM 574 N N . ILE A 1 79 ? 27.032 40.308 6.155 1.00 6.68 78 ILE A N 1
ATOM 575 C CA . ILE A 1 79 ? 27.009 41.402 5.190 1.00 6.35 78 ILE A CA 1
ATOM 576 C C . ILE A 1 79 ? 26.638 40.938 3.786 1.00 10.12 78 ILE A C 1
ATOM 577 O O . ILE A 1 79 ? 27.168 39.942 3.277 1.00 9.67 78 ILE A O 1
ATOM 582 N N . LEU A 1 80 ? 25.713 41.687 3.177 1.00 8.36 79 LEU A N 1
ATOM 583 C CA . LEU A 1 80 ? 25.134 41.375 1.879 1.00 7.88 79 LEU A CA 1
ATOM 584 C C . LEU A 1 80 ? 25.469 42.454 0.871 1.00 11.24 79 LEU A C 1
ATOM 585 O O . LEU A 1 80 ? 25.514 43.651 1.221 1.00 9.87 79 LEU A O 1
ATOM 590 N N . ASP A 1 81 ? 25.692 42.044 -0.377 1.00 10.66 80 ASP A N 1
ATOM 591 C CA . ASP A 1 81 ? 25.915 43.002 -1.454 1.00 10.96 80 ASP A CA 1
ATOM 592 C C . ASP A 1 81 ? 24.593 43.463 -2.093 1.00 13.25 80 ASP A C 1
ATOM 593 O O . ASP A 1 81 ? 23.516 43.086 -1.632 1.00 11.54 80 ASP A O 1
ATOM 598 N N . ASN A 1 82 ? 24.686 44.287 -3.138 1.00 15.86 81 ASN A N 1
ATOM 599 C CA . ASN A 1 82 ? 23.529 44.780 -3.894 1.00 17.49 81 ASN A CA 1
ATOM 600 C C . ASN A 1 82 ? 22.589 43.687 -4.366 1.00 17.03 81 ASN A C 1
ATOM 601 O O . ASN A 1 82 ? 21.411 43.940 -4.608 1.00 17.06 81 ASN A O 1
ATOM 606 N N . GLN A 1 83 ? 23.129 42.486 -4.542 1.00 14.10 82 GLN A N 1
ATOM 607 C CA . GLN A 1 83 ? 22.385 41.392 -5.142 1.00 15.24 82 GLN A CA 1
ATOM 608 C C . GLN A 1 83 ? 21.887 40.389 -4.107 1.00 15.38 82 GLN A C 1
ATOM 609 O O . GLN A 1 83 ? 21.378 39.333 -4.468 1.00 14.62 82 GLN A O 1
ATOM 615 N N . GLY A 1 84 ? 22.033 40.720 -2.832 1.00 11.24 83 GLY A N 1
ATOM 616 C CA . GLY A 1 84 ? 21.630 39.829 -1.760 1.00 11.05 83 GLY A CA 1
ATOM 617 C C . GLY A 1 84 ? 22.592 38.678 -1.461 1.00 12.40 83 GLY A C 1
ATOM 618 O O . GLY A 1 84 ? 22.273 37.801 -0.656 1.00 9.47 83 GLY A O 1
ATOM 619 N N . ASN A 1 85 ? 23.761 38.671 -2.105 1.00 12.37 84 ASN A N 1
ATOM 620 C CA . ASN A 1 85 ? 24.801 37.687 -1.801 1.00 13.88 84 ASN A CA 1
ATOM 621 C C . ASN A 1 85 ? 25.536 37.993 -0.509 1.00 14.06 84 ASN A C 1
ATOM 622 O O . ASN A 1 85 ? 25.842 39.153 -0.223 1.00 10.32 84 ASN A O 1
ATOM 627 N N . VAL A 1 86 ? 25.855 36.955 0.262 1.00 11.91 85 VAL A N 1
ATOM 628 C CA . VAL A 1 86 ? 26.727 37.133 1.414 1.00 9.90 85 VAL A CA 1
ATOM 629 C C . VAL A 1 86 ? 28.130 37.429 0.904 1.00 10.41 85 VAL A C 1
ATOM 630 O O . VAL A 1 86 ? 28.680 36.664 0.124 1.00 12.13 85 VAL A O 1
ATOM 634 N N . ILE A 1 87 ? 28.703 38.545 1.345 1.00 10.80 86 ILE A N 1
ATOM 635 C CA . ILE A 1 87 ? 30.004 39.012 0.851 1.00 12.58 86 ILE A CA 1
ATOM 636 C C . ILE A 1 87 ? 31.234 38.170 1.282 1.00 12.80 86 ILE A C 1
ATOM 637 O O . ILE A 1 87 ? 32.134 37.919 0.480 1.00 12.76 86 ILE A O 1
ATOM 642 N N . ARG A 1 88 ? 31.263 37.757 2.544 1.00 13.19 87 ARG A N 1
ATOM 643 C CA . ARG A 1 88 ? 32.385 37.023 3.131 1.00 13.56 87 ARG A CA 1
ATOM 644 C C . ARG A 1 88 ? 31.801 36.320 4.345 1.00 14.68 87 ARG A C 1
ATOM 645 O O . ARG A 1 88 ? 30.680 36.612 4.738 1.00 11.30 87 ARG A O 1
ATOM 653 N N . ASP A 1 89 ? 32.568 35.434 4.977 1.00 13.08 88 ASP A N 1
ATOM 654 C CA . ASP A 1 89 ? 32.038 34.663 6.105 1.00 11.99 88 ASP A CA 1
ATOM 655 C C . ASP A 1 89 ? 31.499 35.507 7.259 1.00 12.36 88 ASP A C 1
ATOM 656 O O . ASP A 1 89 ? 32.027 36.562 7.577 1.00 8.16 88 ASP A O 1
ATOM 661 N N . ALA A 1 90 ? 30.428 35.029 7.885 1.00 10.98 89 ALA A N 1
ATOM 662 C CA . ALA A 1 90 ? 29.914 35.701 9.052 1.00 9.14 89 ALA A CA 1
ATOM 663 C C . ALA A 1 90 ? 30.929 35.548 10.154 1.00 11.63 89 ALA A C 1
ATOM 664 O O . ALA A 1 90 ? 31.506 34.469 10.328 1.00 9.82 89 ALA A O 1
ATOM 674 N N . LEU A 1 92 ? 31.449 35.631 14.142 1.00 11.93 91 LEU A N 1
ATOM 675 C CA . LEU A 1 92 ? 30.512 35.300 15.199 1.00 9.16 91 LEU A CA 1
ATOM 676 C C . LEU A 1 92 ? 30.884 35.885 16.556 1.00 12.34 91 LEU A C 1
ATOM 677 O O . LEU A 1 92 ? 31.977 36.462 16.727 1.00 11.16 91 LEU A O 1
ATOM 682 N N . TRP A 1 93 ? 29.975 35.733 17.518 1.00 10.46 92 TRP A N 1
ATOM 683 C CA . TRP A 1 93 ? 30.165 36.284 18.860 1.00 13.85 92 TRP A CA 1
ATOM 684 C C . TRP A 1 93 ? 31.501 35.854 19.481 1.00 15.26 92 TRP A C 1
ATOM 685 O O . TRP A 1 93 ? 32.084 36.589 20.287 1.00 15.61 92 TRP A O 1
ATOM 696 N N . ASN A 1 94 ? 31.972 34.666 19.112 1.00 13.20 93 ASN A N 1
ATOM 697 C CA . ASN A 1 94 ? 33.193 34.106 19.698 1.00 16.24 93 ASN A CA 1
ATOM 698 C C . ASN A 1 94 ? 34.436 34.244 18.827 1.00 15.08 93 ASN A C 1
ATOM 699 O O . ASN A 1 94 ? 35.500 33.732 19.174 1.00 15.13 93 ASN A O 1
ATOM 704 N N . ASP A 1 95 ? 34.298 34.908 17.687 1.00 13.38 94 ASP A N 1
ATOM 705 C CA . ASP A 1 95 ? 35.467 35.339 16.930 1.00 13.71 94 ASP A CA 1
ATOM 706 C C . ASP A 1 95 ? 36.200 36.401 17.744 1.00 13.49 94 ASP A C 1
ATOM 707 O O . ASP A 1 95 ? 35.581 37.324 18.277 1.00 12.96 94 ASP A O 1
ATOM 712 N N . THR A 1 96 ? 37.516 36.271 17.853 1.00 14.36 95 THR A N 1
ATOM 713 C CA . THR A 1 96 ? 38.326 37.264 18.563 1.00 14.06 95 THR A CA 1
ATOM 714 C C . THR A 1 96 ? 39.191 38.101 17.613 1.00 14.46 95 THR A C 1
ATOM 715 O O . THR A 1 96 ? 40.009 38.901 18.064 1.00 13.08 95 THR A O 1
ATOM 719 N N . SER A 1 97 ? 39.031 37.883 16.312 1.00 12.17 96 SER A N 1
ATOM 720 C CA . SER A 1 97 ? 39.717 38.676 15.290 1.00 16.71 96 SER A CA 1
ATOM 721 C C . SER A 1 97 ? 39.566 40.184 15.507 1.00 16.14 96 SER A C 1
ATOM 722 O O . SER A 1 97 ? 40.503 40.943 15.277 1.00 14.21 96 SER A O 1
ATOM 725 N N . SER A 1 98 ? 38.381 40.605 15.944 1.00 13.86 97 SER A N 1
ATOM 726 C CA . SER A 1 98 ? 38.024 42.016 15.987 1.00 12.77 97 SER A CA 1
ATOM 727 C C . SER A 1 98 ? 38.410 42.694 17.296 1.00 13.57 97 SER A C 1
ATOM 728 O O . SER A 1 98 ? 38.035 43.848 17.536 1.00 13.68 97 SER A O 1
ATOM 731 N N . ALA A 1 99 ? 39.143 41.976 18.144 1.00 11.39 98 ALA A N 1
ATOM 732 C CA . ALA A 1 99 ? 39.592 42.531 19.417 1.00 15.53 98 ALA A CA 1
ATOM 733 C C . ALA A 1 99 ? 40.325 43.888 19.305 1.00 13.11 98 ALA A C 1
ATOM 734 O O . ALA A 1 99 ? 40.065 44.796 20.097 1.00 14.50 98 ALA A O 1
ATOM 736 N N . PRO A 1 100 ? 41.244 44.030 18.333 1.00 13.51 99 PRO A N 1
ATOM 737 C CA . PRO A 1 100 ? 41.916 45.328 18.179 1.00 13.62 99 PRO A CA 1
ATOM 738 C C . PRO A 1 100 ? 40.924 46.427 17.853 1.00 14.11 99 PRO A C 1
ATOM 739 O O . PRO A 1 100 ? 41.041 47.536 18.379 1.00 11.84 99 PRO A O 1
ATOM 743 N N . GLN A 1 101 ? 39.942 46.112 17.012 1.00 12.98 100 GLN A N 1
ATOM 744 C CA . GLN A 1 101 ? 38.942 47.086 16.632 1.00 11.78 100 GLN A CA 1
ATOM 745 C C . GLN A 1 101 ? 38.069 47.499 17.830 1.00 14.21 100 GLN A C 1
ATOM 746 O O . GLN A 1 101 ? 37.710 48.661 17.963 1.00 12.18 100 GLN A O 1
ATOM 752 N N . ALA A 1 102 ? 37.751 46.555 18.709 1.00 12.82 101 ALA A N 1
ATOM 753 C CA . ALA A 1 102 ? 36.993 46.881 19.908 1.00 14.70 101 ALA A CA 1
ATOM 754 C C . ALA A 1 102 ? 37.786 47.869 20.772 1.00 13.91 101 ALA A C 1
ATOM 755 O O . ALA A 1 102 ? 37.248 48.877 21.243 1.00 12.34 101 ALA A O 1
ATOM 757 N N . ALA A 1 103 ? 39.075 47.584 20.946 1.00 13.46 102 ALA A N 1
ATOM 758 C CA . ALA A 1 103 ? 39.971 48.472 21.690 1.00 15.52 102 ALA A CA 1
ATOM 759 C C . ALA A 1 103 ? 40.031 49.862 21.060 1.00 15.24 102 ALA A C 1
ATOM 760 O O . ALA A 1 103 ? 39.916 50.877 21.751 1.00 15.11 102 ALA A O 1
ATOM 762 N N . ALA A 1 104 ? 40.213 49.894 19.743 1.00 12.79 103 ALA A N 1
ATOM 763 C CA . ALA A 1 104 ? 40.311 51.148 19.009 1.00 14.68 103 ALA A CA 1
ATOM 764 C C . ALA A 1 104 ? 39.028 51.994 19.091 1.00 13.51 103 ALA A C 1
ATOM 765 O O . ALA A 1 104 ? 39.089 53.223 19.215 1.00 12.73 103 ALA A O 1
ATOM 767 N N . LEU A 1 105 ? 37.867 51.341 19.016 1.00 13.31 104 LEU A N 1
ATOM 768 C CA . LEU A 1 105 ? 36.589 52.054 19.124 1.00 12.91 104 LEU A CA 1
ATOM 769 C C . LEU A 1 105 ? 36.502 52.815 20.436 1.00 10.74 104 LEU A C 1
ATOM 770 O O . LEU A 1 105 ? 36.013 53.941 20.485 1.00 12.14 104 LEU A O 1
ATOM 775 N N . ILE A 1 106 ? 36.959 52.179 21.503 1.00 10.90 105 ILE A N 1
ATOM 776 C CA . ILE A 1 106 ? 36.953 52.806 22.816 1.00 15.67 105 ILE A CA 1
ATOM 777 C C . ILE A 1 106 ? 37.862 54.045 22.834 1.00 15.05 105 ILE A C 1
ATOM 778 O O . ILE A 1 106 ? 37.448 55.123 23.269 1.00 12.70 105 ILE A O 1
ATOM 783 N N . GLU A 1 107 ? 39.089 53.886 22.343 1.00 15.13 106 GLU A N 1
ATOM 784 C CA . GLU A 1 107 ? 40.038 55.002 22.286 1.00 16.40 106 GLU A CA 1
ATOM 785 C C . GLU A 1 107 ? 39.493 56.128 21.397 1.00 16.29 106 GLU A C 1
ATOM 786 O O . GLU A 1 107 ? 39.623 57.313 21.716 1.00 15.70 106 GLU A O 1
ATOM 792 N N . LYS A 1 108 ? 38.857 55.751 20.293 1.00 14.66 107 LYS A N 1
ATOM 793 C CA . LYS A 1 108 ? 38.332 56.742 19.346 1.00 17.84 107 LYS A CA 1
ATOM 794 C C . LYS A 1 108 ? 37.225 57.617 19.937 1.00 16.07 107 LYS A C 1
ATOM 795 O O . LYS A 1 108 ? 37.236 58.848 19.763 1.00 15.52 107 LYS A O 1
ATOM 801 N N . LEU A 1 109 ? 36.273 56.993 20.636 1.00 16.77 108 LEU A N 1
ATOM 802 C CA . LEU A 1 109 ? 35.204 57.747 21.306 1.00 16.58 108 LEU A CA 1
ATOM 803 C C . LEU A 1 109 ? 35.678 58.496 22.554 1.00 14.34 108 LEU A C 1
ATOM 804 O O . LEU A 1 109 ? 35.100 59.520 22.922 1.00 12.93 108 LEU A O 1
ATOM 809 N N . GLY A 1 110 ? 36.704 57.976 23.219 1.00 15.35 109 GLY A N 1
ATOM 810 C CA . GLY A 1 110 ? 37.199 58.606 24.430 1.00 14.14 109 GLY A CA 1
ATOM 811 C C . GLY A 1 110 ? 38.130 59.770 24.142 1.00 17.66 109 GLY A C 1
ATOM 812 O O . GLY A 1 110 ? 38.400 60.581 25.026 1.00 16.80 109 GLY A O 1
ATOM 813 N N . ALA A 1 111 ? 38.608 59.857 22.903 1.00 14.92 110 ALA A N 1
ATOM 814 C CA . ALA A 1 111 ? 39.624 60.844 22.520 1.00 18.76 110 ALA A CA 1
ATOM 815 C C . ALA A 1 111 ? 39.262 62.300 22.867 1.00 21.44 110 ALA A C 1
ATOM 816 O O . ALA A 1 111 ? 40.054 63.004 23.490 1.00 20.36 110 ALA A O 1
ATOM 818 N N . ALA A 1 112 ? 38.082 62.753 22.458 1.00 18.29 111 ALA A N 1
ATOM 819 C CA . ALA A 1 112 ? 37.645 64.114 22.782 1.00 19.88 111 ALA A CA 1
ATOM 820 C C . ALA A 1 112 ? 37.780 64.394 24.285 1.00 22.58 111 ALA A C 1
ATOM 821 O O . ALA A 1 112 ? 37.494 63.528 25.114 1.00 18.15 111 ALA A O 1
ATOM 823 N N . PRO A 1 113 ? 38.216 65.618 24.639 1.00 25.29 112 PRO A N 1
ATOM 824 C CA . PRO A 1 113 ? 38.550 65.957 26.029 1.00 24.08 112 PRO A CA 1
ATOM 825 C C . PRO A 1 113 ? 37.370 65.772 26.975 1.00 24.03 112 PRO A C 1
ATOM 826 O O . PRO A 1 113 ? 36.220 65.903 26.561 1.00 22.00 112 PRO A O 1
ATOM 830 N N . ALA A 1 114 ? 37.666 65.471 28.235 1.00 23.44 113 ALA A N 1
ATOM 831 C CA . ALA A 1 114 ? 36.643 65.315 29.261 1.00 26.41 113 ALA A CA 1
ATOM 832 C C . ALA A 1 114 ? 35.706 66.517 29.336 1.00 35.38 113 ALA A C 1
ATOM 833 O O . ALA A 1 114 ? 36.132 67.673 29.254 1.00 34.86 113 ALA A O 1
ATOM 835 N N . GLN A 1 115 ? 34.420 66.227 29.481 1.00 32.71 114 GLN A N 1
ATOM 836 C CA . GLN A 1 115 ? 33.429 67.245 29.761 1.00 38.86 114 GLN A CA 1
ATOM 837 C C . GLN A 1 115 ? 33.014 67.100 31.204 1.00 41.58 114 GLN A C 1
ATOM 838 O O . GLN A 1 115 ? 33.201 66.047 31.815 1.00 35.88 114 GLN A O 1
ATOM 844 N N . ASP A 1 116 ? 32.465 68.182 31.740 1.00 45.30 115 ASP A N 1
ATOM 845 C CA . ASP A 1 116 ? 31.795 68.186 33.031 1.00 47.98 115 ASP A CA 1
ATOM 846 C C . ASP A 1 116 ? 31.416 66.785 33.514 1.00 44.67 115 ASP A C 1
ATOM 847 O O . ASP A 1 116 ? 30.417 66.214 33.069 1.00 42.33 115 ASP A O 1
ATOM 852 N N . GLY A 1 117 ? 32.224 66.227 34.411 1.00 42.76 116 GLY A N 1
ATOM 853 C CA . GLY A 1 117 ? 31.887 64.960 35.038 1.00 43.34 116 GLY A CA 1
ATOM 854 C C . GLY A 1 117 ? 32.529 63.723 34.429 1.00 40.89 116 GLY A C 1
ATOM 855 O O . GLY A 1 117 ? 32.710 62.711 35.115 1.00 41.71 116 GLY A O 1
ATOM 856 N N . GLU A 1 118 ? 32.865 63.788 33.144 1.00 34.40 117 GLU A N 1
ATOM 857 C CA . GLU A 1 118 ? 33.508 62.664 32.472 1.00 31.18 117 GLU A CA 1
ATOM 858 C C . GLU A 1 118 ? 34.881 62.376 33.076 1.00 27.96 117 GLU A C 1
ATOM 859 O O . GLU A 1 118 ? 35.550 63.290 33.558 1.00 30.15 117 GLU A O 1
ATOM 865 N N . PRO A 1 119 ? 35.293 61.095 33.067 1.00 26.52 118 PRO A N 1
ATOM 866 C CA . PRO A 1 119 ? 36.614 60.650 33.536 1.00 25.05 118 PRO A CA 1
ATOM 867 C C . PRO A 1 119 ? 37.740 61.347 32.778 1.00 25.72 118 PRO A C 1
ATOM 868 O O . PRO A 1 119 ? 37.576 61.675 31.600 1.00 23.47 118 PRO A O 1
ATOM 872 N N . GLU A 1 120 ? 38.874 61.557 33.442 1.00 29.51 119 GLU A N 1
ATOM 873 C CA . GLU A 1 120 ? 40.033 62.154 32.789 1.00 26.15 119 GLU A CA 1
ATOM 874 C C . GLU A 1 120 ? 40.762 61.139 31.917 1.00 24.33 119 GLU A C 1
ATOM 875 O O . GLU A 1 120 ? 41.292 61.480 30.861 1.00 26.54 119 GLU A O 1
ATOM 881 N N . ASP A 1 121 ? 40.804 59.893 32.373 1.00 23.32 120 ASP A N 1
ATOM 882 C CA . ASP A 1 121 ? 41.401 58.825 31.584 1.00 21.13 120 ASP A CA 1
ATOM 883 C C . ASP A 1 121 ? 40.588 58.600 30.302 1.00 21.95 120 ASP A C 1
ATOM 884 O O . ASP A 1 121 ? 39.377 58.367 30.363 1.00 21.61 120 ASP A O 1
ATOM 889 N N . PRO A 1 122 ? 41.252 58.678 29.135 1.00 21.97 121 PRO A N 1
ATOM 890 C CA . PRO A 1 122 ? 40.573 58.576 27.836 1.00 14.39 121 PRO A CA 1
ATOM 891 C C . PRO A 1 122 ? 39.879 57.218 27.652 1.00 15.49 121 PRO A C 1
ATOM 892 O O . PRO A 1 122 ? 38.822 57.146 27.023 1.00 18.11 121 PRO A O 1
ATOM 896 N N . ILE A 1 123 ? 40.460 56.159 28.203 1.00 17.06 122 ILE A N 1
ATOM 897 C CA . ILE A 1 123 ? 39.870 54.825 28.090 1.00 19.34 122 ILE A CA 1
ATOM 898 C C . ILE A 1 123 ? 38.578 54.708 28.918 1.00 18.35 122 ILE A C 1
ATOM 899 O O . ILE A 1 123 ? 37.541 54.279 28.408 1.00 15.88 122 ILE A O 1
ATOM 904 N N . ALA A 1 124 ? 38.645 55.095 30.188 1.00 18.26 123 ALA A N 1
ATOM 905 C CA . ALA A 1 124 ? 37.466 55.083 31.046 1.00 19.36 123 ALA A CA 1
ATOM 906 C C . ALA A 1 124 ? 36.390 55.952 30.422 1.00 20.38 123 ALA A C 1
ATOM 907 O O . ALA A 1 124 ? 35.197 55.650 30.503 1.00 16.73 123 ALA A O 1
ATOM 909 N N . ARG A 1 125 ? 36.824 57.049 29.807 1.00 18.50 124 ARG A N 1
ATOM 910 C CA . ARG A 1 125 ? 35.910 58.017 29.224 1.00 18.77 124 ARG A CA 1
ATOM 911 C C . ARG A 1 125 ? 35.250 57.458 27.960 1.00 16.75 124 ARG A C 1
ATOM 912 O O . ARG A 1 125 ? 34.059 57.660 27.728 1.00 17.13 124 ARG A O 1
ATOM 920 N N . GLY A 1 126 ? 36.028 56.743 27.155 1.00 17.74 125 GLY A N 1
ATOM 921 C CA . GLY A 1 126 ? 35.506 56.133 25.952 1.00 15.27 125 GLY A CA 1
ATOM 922 C C . GLY A 1 126 ? 34.507 55.050 26.313 1.00 15.65 125 GLY A C 1
ATOM 923 O O . GLY A 1 126 ? 33.448 54.964 25.709 1.00 13.19 125 GLY A O 1
ATOM 924 N N . LYS A 1 127 ? 34.845 54.229 27.303 1.00 14.65 126 LYS A N 1
ATOM 925 C CA . LYS A 1 127 ? 33.925 53.194 27.755 1.00 17.93 126 LYS A CA 1
ATOM 926 C C . LYS A 1 127 ? 32.602 53.816 28.178 1.00 15.56 126 LYS A C 1
ATOM 927 O O . LYS A 1 127 ? 31.548 53.354 27.774 1.00 15.45 126 LYS A O 1
ATOM 933 N N . GLN A 1 128 ? 32.663 54.880 28.970 1.00 14.85 127 GLN A N 1
ATOM 934 C CA . GLN A 1 128 ? 31.460 55.536 29.465 1.00 14.69 127 GLN A CA 1
ATOM 935 C C . GLN A 1 128 ? 30.611 56.123 28.342 1.00 17.20 127 GLN A C 1
ATOM 936 O O . GLN A 1 128 ? 29.375 56.082 28.396 1.00 15.34 127 GLN A O 1
ATOM 942 N N . ARG A 1 129 ? 31.269 56.682 27.331 1.00 14.87 128 ARG A N 1
ATOM 943 C CA . ARG A 1 129 ? 30.558 57.272 26.196 1.00 14.05 128 ARG A CA 1
ATOM 944 C C . ARG A 1 129 ? 29.852 56.209 25.341 1.00 12.98 128 ARG A C 1
ATOM 945 O O . ARG A 1 129 ? 28.774 56.463 24.779 1.00 16.60 128 ARG A O 1
ATOM 953 N N . TRP A 1 130 ? 30.458 55.030 25.237 1.00 10.33 129 TRP A N 1
ATOM 954 C CA . TRP A 1 130 ? 29.825 53.911 24.535 1.00 11.38 129 TRP A CA 1
ATOM 955 C C . TRP A 1 130 ? 28.589 53.427 25.283 1.00 12.14 129 TRP A C 1
ATOM 956 O O . TRP A 1 130 ? 27.520 53.230 24.690 1.00 12.68 129 TRP A O 1
ATOM 967 N N . VAL A 1 131 ? 28.735 53.227 26.585 1.00 11.70 130 VAL A N 1
ATOM 968 C CA . VAL A 1 131 ? 27.614 52.793 27.410 1.00 12.88 130 VAL A CA 1
ATOM 969 C C . VAL A 1 131 ? 26.414 53.758 27.289 1.00 14.99 130 VAL A C 1
ATOM 970 O O . VAL A 1 131 ? 25.275 53.325 27.054 1.00 12.34 130 VAL A O 1
ATOM 974 N N . LYS A 1 132 ? 26.677 55.062 27.417 1.00 13.10 131 LYS A N 1
ATOM 975 C CA . LYS A 1 132 ? 25.629 56.073 27.274 1.00 18.05 131 LYS A CA 1
ATOM 976 C C . LYS A 1 132 ? 25.044 56.142 25.852 1.00 16.57 131 LYS A C 1
ATOM 977 O O . LYS A 1 132 ? 23.851 56.376 25.685 1.00 16.60 131 LYS A O 1
ATOM 983 N N . ALA A 1 133 ? 25.880 55.921 24.838 1.00 15.48 132 ALA A N 1
ATOM 984 C CA . ALA A 1 133 ? 25.442 55.983 23.442 1.00 10.95 132 ALA A CA 1
ATOM 985 C C . ALA A 1 133 ? 24.511 54.826 23.036 1.00 14.30 132 ALA A C 1
ATOM 986 O O . ALA A 1 133 ? 23.466 55.048 22.415 1.00 10.85 132 ALA A O 1
ATOM 988 N N . VAL A 1 134 ? 24.893 53.595 23.379 1.00 11.57 133 VAL A N 1
ATOM 989 C CA . VAL A 1 134 ? 24.169 52.413 22.893 1.00 14.88 133 VAL A CA 1
ATOM 990 C C . VAL A 1 134 ? 23.974 51.308 23.935 1.00 13.25 133 VAL A C 1
ATOM 991 O O . VAL A 1 134 ? 23.451 50.239 23.611 1.00 14.09 133 VAL A O 1
ATOM 995 N N . GLY A 1 135 ? 24.418 51.544 25.168 1.00 14.11 134 GLY A N 1
ATOM 996 C CA . GLY A 1 135 ? 24.211 50.592 26.252 1.00 13.49 134 GLY A CA 1
ATOM 997 C C . GLY A 1 135 ? 25.389 49.714 26.661 1.00 13.75 134 GLY A C 1
ATOM 998 O O . GLY A 1 135 ? 25.400 49.183 27.785 1.00 12.47 134 GLY A O 1
ATOM 999 N N . SER A 1 136 ? 26.367 49.525 25.769 1.00 10.65 135 SER A N 1
ATOM 1000 C CA . SER A 1 136 ? 27.472 48.614 26.059 1.00 11.36 135 SER A CA 1
ATOM 1001 C C . SER A 1 136 ? 28.826 49.133 25.584 1.00 12.80 135 SER A C 1
ATOM 1002 O O . SER A 1 136 ? 28.935 49.830 24.565 1.00 11.25 135 SER A O 1
ATOM 1005 N N . SER A 1 137 ? 29.864 48.766 26.325 1.00 14.57 136 SER A N 1
ATOM 1006 C CA . SER A 1 137 ? 31.230 49.085 25.939 1.00 11.98 136 SER A CA 1
ATOM 1007 C C . SER A 1 137 ? 31.808 47.997 25.018 1.00 12.94 136 SER A C 1
ATOM 1008 O O . SER A 1 137 ? 31.743 46.802 25.346 1.00 15.83 136 SER A O 1
ATOM 1011 N N . PRO A 1 138 ? 32.390 48.406 23.866 1.00 12.75 137 PRO A N 1
ATOM 1012 C CA . PRO A 1 138 ? 32.859 47.471 22.833 1.00 12.01 137 PRO A CA 1
ATOM 1013 C C . PRO A 1 138 ? 33.690 46.295 23.349 1.00 14.11 137 PRO A C 1
ATOM 1014 O O . PRO A 1 138 ? 34.583 46.457 24.185 1.00 13.75 137 PRO A O 1
ATOM 1018 N N . VAL A 1 139 ? 33.353 45.105 22.861 1.00 13.14 138 VAL A N 1
ATOM 1019 C CA . VAL A 1 139 ? 34.194 43.920 23.001 1.00 15.76 138 VAL A CA 1
ATOM 1020 C C . VAL A 1 139 ? 34.184 43.269 21.628 1.00 11.97 138 VAL A C 1
ATOM 1021 O O . VAL A 1 139 ? 33.374 43.632 20.774 1.00 12.71 138 VAL A O 1
ATOM 1025 N N . ALA A 1 140 ? 35.081 42.327 21.409 1.00 11.99 139 ALA A N 1
ATOM 1026 C CA . ALA A 1 140 ? 35.198 41.649 20.121 1.00 12.93 139 ALA A CA 1
ATOM 1027 C C . ALA A 1 140 ? 33.890 41.015 19.646 1.00 11.80 139 ALA A C 1
ATOM 1028 O O . ALA A 1 140 ? 33.696 40.820 18.445 1.00 12.40 139 ALA A O 1
ATOM 1030 N N . SER A 1 141 ? 33.002 40.680 20.577 1.00 9.75 140 SER A N 1
ATOM 1031 C CA . SER A 1 141 ? 31.748 40.023 20.202 1.00 11.88 140 SER A CA 1
ATOM 1032 C C . SER A 1 141 ? 30.902 40.865 19.269 1.00 12.42 140 SER A C 1
ATOM 1033 O O . SER A 1 141 ? 30.276 40.342 18.346 1.00 14.45 140 SER A O 1
ATOM 1036 N N . TYR A 1 142 ? 30.873 42.169 19.530 1.00 11.87 141 TYR A N 1
ATOM 1037 C CA . TYR A 1 142 ? 29.874 43.049 18.945 1.00 8.12 141 TYR A CA 1
ATOM 1038 C C . TYR A 1 142 ? 30.007 43.327 17.450 1.00 9.21 141 TYR A C 1
ATOM 1039 O O . TYR A 1 142 ? 31.108 43.427 16.907 1.00 12.41 141 TYR A O 1
ATOM 1048 N N . THR A 1 143 ? 28.847 43.437 16.796 1.00 11.86 142 THR A N 1
ATOM 1049 C CA . THR A 1 143 ? 28.757 43.505 15.350 1.00 8.93 142 THR A CA 1
ATOM 1050 C C . THR A 1 143 ? 29.603 44.637 14.760 1.00 9.89 142 THR A C 1
ATOM 1051 O O . THR A 1 143 ? 30.308 44.438 13.776 1.00 8.92 142 THR A O 1
ATOM 1055 N N . LEU A 1 144 ? 29.496 45.828 15.337 1.00 7.24 143 LEU A N 1
ATOM 1056 C CA . LEU A 1 144 ? 30.255 46.971 14.830 1.00 10.45 143 LEU A CA 1
ATOM 1057 C C . LEU A 1 144 ? 31.750 46.653 14.747 1.00 10.60 143 LEU A C 1
ATOM 1058 O O . LEU A 1 144 ? 32.429 47.095 13.825 1.00 11.19 143 LEU A O 1
ATOM 1063 N N . THR A 1 145 ? 32.263 45.884 15.704 1.00 11.44 144 THR A N 1
ATOM 1064 C CA . THR A 1 145 ? 33.700 45.586 15.715 1.00 12.40 144 THR A CA 1
ATOM 1065 C C . THR A 1 145 ? 34.078 44.711 14.526 1.00 14.47 144 THR A C 1
ATOM 1066 O O . THR A 1 145 ? 35.170 44.852 13.975 1.00 11.48 144 THR A O 1
ATOM 1070 N N . LYS A 1 146 ? 33.153 43.841 14.114 1.00 11.63 145 LYS A N 1
ATOM 1071 C CA . LYS A 1 146 ? 33.367 42.972 12.956 1.00 13.33 145 LYS A CA 1
ATOM 1072 C C . LYS A 1 146 ? 33.424 43.797 11.673 1.00 12.09 145 LYS A C 1
ATOM 1073 O O . LYS A 1 146 ? 34.292 43.585 10.814 1.00 11.90 145 LYS A O 1
ATOM 1079 N N . VAL A 1 147 ? 32.496 44.739 11.555 1.00 9.35 146 VAL A N 1
ATOM 1080 C CA . VAL A 1 147 ? 32.451 45.612 10.391 1.00 9.93 146 VAL A CA 1
ATOM 1081 C C . VAL A 1 147 ? 33.729 46.434 10.326 1.00 9.45 146 VAL A C 1
ATOM 1082 O O . VAL A 1 147 ? 34.326 46.564 9.269 1.00 10.83 146 VAL A O 1
ATOM 1086 N N . ALA A 1 148 ? 34.140 46.970 11.471 1.00 10.58 147 ALA A N 1
ATOM 1087 C CA . ALA A 1 148 ? 35.436 47.638 11.607 1.00 11.91 147 ALA A CA 1
ATOM 1088 C C . ALA A 1 148 ? 36.599 46.783 11.106 1.00 11.06 147 ALA A C 1
ATOM 1089 O O . ALA A 1 148 ? 37.467 47.261 10.376 1.00 13.11 147 ALA A O 1
ATOM 1091 N N . TRP A 1 149 ? 36.615 45.520 11.508 1.00 10.47 148 TRP A N 1
ATOM 1092 C CA . TRP A 1 149 ? 37.691 44.621 11.146 1.00 10.93 148 TRP A CA 1
ATOM 1093 C C . TRP A 1 149 ? 37.724 44.427 9.633 1.00 11.53 148 TRP A C 1
ATOM 1094 O O . TRP A 1 149 ? 38.796 44.392 9.013 1.00 11.93 148 TRP A O 1
ATOM 1105 N N . VAL A 1 150 ? 36.542 44.296 9.040 1.00 10.06 149 VAL A N 1
ATOM 1106 C CA . VAL A 1 150 ? 36.436 44.107 7.602 1.00 11.93 149 VAL A CA 1
ATOM 1107 C C . VAL A 1 150 ? 36.919 45.354 6.863 1.00 13.67 149 VAL A C 1
ATOM 1108 O O . VAL A 1 150 ? 37.562 45.252 5.815 1.00 10.64 149 VAL A O 1
ATOM 1112 N N . ALA A 1 151 ? 36.607 46.532 7.400 1.00 12.94 150 ALA A N 1
ATOM 1113 C CA . ALA A 1 151 ? 37.078 47.767 6.768 1.00 10.95 150 ALA A CA 1
ATOM 1114 C C . ALA A 1 151 ? 38.598 47.830 6.825 1.00 12.81 150 ALA A C 1
ATOM 1115 O O . ALA A 1 151 ? 39.250 48.282 5.884 1.00 12.00 150 ALA A O 1
ATOM 1117 N N . GLU A 1 152 ? 39.163 47.367 7.925 1.00 12.24 151 GLU A N 1
ATOM 1118 C CA . GLU A 1 152 ? 40.611 47.449 8.106 1.00 13.98 151 GLU A CA 1
ATOM 1119 C C . GLU A 1 152 ? 41.355 46.387 7.292 1.00 16.27 151 GLU A C 1
ATOM 1120 O O . GLU A 1 152 ? 42.402 46.663 6.708 1.00 15.60 151 GLU A O 1
ATOM 1126 N N . ASN A 1 153 ? 40.800 45.180 7.228 1.00 14.18 152 ASN A N 1
ATOM 1127 C CA . ASN A 1 153 ? 41.515 44.064 6.634 1.00 15.04 152 ASN A CA 1
ATOM 1128 C C . ASN A 1 153 ? 41.089 43.677 5.236 1.00 13.96 152 ASN A C 1
ATOM 1129 O O . ASN A 1 153 ? 41.866 43.054 4.512 1.00 12.80 152 ASN A O 1
ATOM 1134 N N . GLU A 1 154 ? 39.850 44.020 4.874 1.00 13.52 153 GLU A N 1
ATOM 1135 C CA . GLU A 1 154 ? 39.274 43.649 3.581 1.00 12.58 153 GLU A CA 1
ATOM 1136 C C . GLU A 1 154 ? 38.495 44.814 2.965 1.00 12.81 153 GLU A C 1
ATOM 1137 O O . GLU A 1 154 ? 37.269 44.735 2.801 1.00 12.68 153 GLU A O 1
ATOM 1143 N N . PRO A 1 155 ? 39.202 45.905 2.627 1.00 15.12 154 PRO A N 1
ATOM 1144 C CA . PRO A 1 155 ? 38.556 47.110 2.089 1.00 16.20 154 PRO A CA 1
ATOM 1145 C C . PRO A 1 155 ? 37.655 46.867 0.869 1.00 19.07 154 PRO A C 1
ATOM 1146 O O . PRO A 1 155 ? 36.600 47.507 0.790 1.00 17.86 154 PRO A O 1
ATOM 1150 N N . GLU A 1 156 ? 38.057 45.995 -0.058 1.00 17.90 155 GLU A N 1
ATOM 1151 C CA . GLU A 1 156 ? 37.232 45.706 -1.239 1.00 20.54 155 GLU A CA 1
ATOM 1152 C C . GLU A 1 156 ? 35.868 45.140 -0.855 1.00 16.92 155 GLU A C 1
ATOM 1153 O O . GLU A 1 156 ? 34.863 45.419 -1.515 1.00 15.62 155 GLU A O 1
ATOM 1159 N N . ASN A 1 157 ? 35.855 44.336 0.204 1.00 15.49 156 ASN A N 1
ATOM 1160 C CA . ASN A 1 157 ? 34.627 43.748 0.744 1.00 14.03 156 ASN A CA 1
ATOM 1161 C C . ASN A 1 157 ? 33.767 44.758 1.490 1.00 10.46 156 ASN A C 1
ATOM 1162 O O . ASN A 1 157 ? 32.540 44.731 1.389 1.00 12.48 156 ASN A O 1
ATOM 1167 N N . VAL A 1 158 ? 34.392 45.625 2.277 1.00 10.28 157 VAL A N 1
ATOM 1168 C CA . VAL A 1 158 ? 33.608 46.545 3.081 1.00 11.26 157 VAL A CA 1
ATOM 1169 C C . VAL A 1 158 ? 32.849 47.515 2.184 1.00 13.62 157 VAL A C 1
ATOM 1170 O O . VAL A 1 158 ? 31.711 47.886 2.484 1.00 10.36 157 VAL A O 1
ATOM 1174 N N . LYS A 1 159 ? 33.460 47.860 1.052 1.00 14.54 158 LYS A N 1
ATOM 1175 C CA . LYS A 1 159 ? 32.870 48.795 0.097 1.00 11.19 158 LYS A CA 1
ATOM 1176 C C . LYS A 1 159 ? 31.685 48.206 -0.671 1.00 14.56 158 LYS A C 1
ATOM 1177 O O . LYS A 1 159 ? 30.909 48.955 -1.267 1.00 13.96 158 LYS A O 1
ATOM 1183 N N . LYS A 1 160 ? 31.542 46.880 -0.666 1.00 11.80 159 LYS A N 1
ATOM 1184 C CA . LYS A 1 160 ? 30.394 46.230 -1.335 1.00 10.26 159 LYS A CA 1
ATOM 1185 C C . LYS A 1 160 ? 29.146 46.135 -0.442 1.00 11.23 159 LYS A C 1
ATOM 1186 O O . LYS A 1 160 ? 28.075 45.736 -0.898 1.00 9.98 159 LYS A O 1
ATOM 1192 N N . ILE A 1 161 ? 29.299 46.438 0.838 1.00 11.45 160 ILE A N 1
ATOM 1193 C CA . ILE A 1 161 ? 28.194 46.287 1.777 1.00 11.34 160 ILE A CA 1
ATOM 1194 C C . ILE A 1 161 ? 26.975 47.083 1.311 1.00 12.89 160 ILE A C 1
ATOM 1195 O O . ILE A 1 161 ? 27.063 48.297 1.143 1.00 11.49 160 ILE A O 1
ATOM 1200 N N . ALA A 1 162 ? 25.858 46.395 1.071 1.00 10.93 161 ALA A N 1
ATOM 1201 C CA . ALA A 1 162 ? 24.573 47.053 0.841 1.00 9.89 161 ALA A CA 1
ATOM 1202 C C . ALA A 1 162 ? 23.631 46.888 2.043 1.00 9.82 161 ALA A C 1
ATOM 1203 O O . ALA A 1 162 ? 22.694 47.668 2.228 1.00 12.47 161 ALA A O 1
ATOM 1205 N N . ALA A 1 163 ? 23.873 45.862 2.855 1.00 11.30 162 ALA A N 1
ATOM 1206 C CA . ALA A 1 163 ? 23.072 45.631 4.054 1.00 11.47 162 ALA A CA 1
ATOM 1207 C C . ALA A 1 163 ? 23.889 44.907 5.124 1.00 9.83 162 ALA A C 1
ATOM 1208 O O . ALA A 1 163 ? 24.752 44.095 4.817 1.00 7.27 162 ALA A O 1
ATOM 1210 N N . ILE A 1 164 ? 23.617 45.214 6.385 1.00 7.07 163 ILE A N 1
ATOM 1211 C CA . ILE A 1 164 ? 24.218 44.472 7.478 1.00 8.08 163 ILE A CA 1
ATOM 1212 C C . ILE A 1 164 ? 23.085 43.909 8.315 1.00 9.60 163 ILE A C 1
ATOM 1213 O O . ILE A 1 164 ? 22.159 44.637 8.637 1.00 9.00 163 ILE A O 1
ATOM 1218 N N . CYS A 1 165 ? 23.162 42.624 8.680 1.00 7.73 164 CYS A N 1
ATOM 1219 C CA . CYS A 1 165 ? 22.145 42.030 9.543 1.00 7.74 164 CYS A CA 1
ATOM 1220 C C . CYS A 1 165 ? 22.708 40.918 10.422 1.00 6.88 164 CYS A C 1
ATOM 1221 O O . CYS A 1 165 ? 23.855 40.496 10.265 1.00 8.57 164 CYS A O 1
ATOM 1224 N N . LEU A 1 166 ? 21.910 40.482 11.384 1.00 7.46 165 LEU A N 1
ATOM 1225 C CA . LEU A 1 166 ? 22.350 39.463 12.331 1.00 5.88 165 LEU A CA 1
ATOM 1226 C C . LEU A 1 166 ? 21.832 38.084 11.896 1.00 7.50 165 LEU A C 1
ATOM 1227 O O . LEU A 1 166 ? 20.992 37.994 11.005 1.00 7.85 165 LEU A O 1
ATOM 1232 N N . PRO A 1 167 ? 22.357 37.004 12.500 1.00 7.39 166 PRO A N 1
ATOM 1233 C CA . PRO A 1 167 ? 21.956 35.657 12.071 1.00 8.40 166 PRO A CA 1
ATOM 1234 C C . PRO A 1 167 ? 20.433 35.412 12.087 1.00 7.69 166 PRO A C 1
ATOM 1235 O O . PRO A 1 167 ? 19.894 34.946 11.084 1.00 6.53 166 PRO A O 1
ATOM 1239 N N . HIS A 1 168 ? 19.747 35.745 13.177 1.00 9.92 167 HIS A N 1
ATOM 1240 C CA . HIS A 1 168 ? 18.287 35.548 13.209 1.00 7.41 167 HIS A CA 1
ATOM 1241 C C . HIS A 1 168 ? 17.579 36.386 12.146 1.00 8.39 167 HIS A C 1
ATOM 1242 O O . HIS A 1 168 ? 16.553 35.969 11.595 1.00 9.27 167 HIS A O 1
ATOM 1249 N N . ASP A 1 169 ? 18.124 37.561 11.850 1.00 7.57 168 ASP A N 1
ATOM 1250 C CA . ASP A 1 169 ? 17.521 38.431 10.844 1.00 7.03 168 ASP A CA 1
ATOM 1251 C C . ASP A 1 169 ? 17.623 37.770 9.474 1.00 8.66 168 ASP A C 1
ATOM 1252 O O . ASP A 1 169 ? 16.648 37.746 8.709 1.00 8.09 168 ASP A O 1
ATOM 1257 N N . TRP A 1 170 ? 18.820 37.270 9.161 1.00 6.82 169 TRP A N 1
ATOM 1258 C CA . TRP A 1 170 ? 19.096 36.711 7.842 1.00 9.22 169 TRP A CA 1
ATOM 1259 C C . TRP A 1 170 ? 18.283 35.442 7.600 1.00 7.27 169 TRP A C 1
ATOM 1260 O O . TRP A 1 170 ? 17.699 35.258 6.529 1.00 7.49 169 TRP A O 1
ATOM 1271 N N . LEU A 1 171 ? 18.251 34.565 8.595 1.00 8.20 170 LEU A N 1
ATOM 1272 C CA . LEU A 1 171 ? 17.453 33.346 8.465 1.00 9.90 170 LEU A CA 1
ATOM 1273 C C . LEU A 1 171 ? 15.965 33.679 8.251 1.00 8.59 170 LEU A C 1
ATOM 1274 O O . LEU A 1 171 ? 15.298 33.040 7.444 1.00 9.38 170 LEU A O 1
ATOM 1279 N N . SER A 1 172 ? 15.457 34.685 8.961 1.00 7.90 171 SER A N 1
ATOM 1280 C CA . SER A 1 172 ? 14.058 35.059 8.814 1.00 8.07 171 SER A CA 1
ATOM 1281 C C . SER A 1 172 ? 13.780 35.542 7.396 1.00 6.40 171 SER A C 1
ATOM 1282 O O . SER A 1 172 ? 12.778 35.188 6.793 1.00 9.04 171 SER A O 1
ATOM 1285 N N . TRP A 1 173 ? 14.684 36.348 6.871 1.00 9.06 172 TRP A N 1
ATOM 1286 C CA . TRP A 1 173 ? 14.621 36.865 5.498 1.00 6.52 172 TRP A CA 1
ATOM 1287 C C . TRP A 1 173 ? 14.616 35.725 4.450 1.00 9.08 172 TRP A C 1
ATOM 1288 O O . TRP A 1 173 ? 13.835 35.734 3.482 1.00 8.09 172 TRP A O 1
ATOM 1299 N N . ARG A 1 174 ? 15.468 34.729 4.656 1.00 8.12 173 ARG A N 1
ATOM 1300 C CA . ARG A 1 174 ? 15.479 33.536 3.800 1.00 8.80 173 ARG A CA 1
ATOM 1301 C C . ARG A 1 174 ? 14.175 32.718 3.925 1.00 9.48 173 ARG A C 1
ATOM 1302 O O . ARG A 1 174 ? 13.653 32.180 2.941 1.00 9.74 173 ARG A O 1
ATOM 1310 N N . ILE A 1 175 ? 13.658 32.623 5.141 1.00 8.39 174 ILE A N 1
ATOM 1311 C CA . ILE A 1 175 ? 12.393 31.928 5.372 1.00 8.98 174 ILE A CA 1
ATOM 1312 C C . ILE A 1 175 ? 11.233 32.616 4.616 1.00 10.11 174 ILE A C 1
ATOM 1313 O O . ILE A 1 175 ? 10.352 31.938 4.058 1.00 8.78 174 ILE A O 1
ATOM 1318 N N . ALA A 1 176 ? 11.263 33.951 4.581 1.00 8.53 175 ALA A N 1
ATOM 1319 C CA . ALA A 1 176 ? 10.327 34.753 3.804 1.00 9.43 175 ALA A CA 1
ATOM 1320 C C . ALA A 1 176 ? 10.509 34.531 2.318 1.00 8.84 175 ALA A C 1
ATOM 1321 O O . ALA A 1 176 ? 9.751 35.058 1.519 1.00 10.94 175 ALA A O 1
ATOM 1323 N N . GLY A 1 177 ? 11.539 33.787 1.942 1.00 10.87 176 GLY A N 1
ATOM 1324 C CA . GLY A 1 177 ? 11.726 33.415 0.554 1.00 9.03 176 GLY A CA 1
ATOM 1325 C C . GLY A 1 177 ? 12.671 34.305 -0.231 1.00 9.40 176 GLY A C 1
ATOM 1326 O O . GLY A 1 177 ? 12.796 34.146 -1.443 1.00 10.16 176 GLY A O 1
ATOM 1327 N N . TYR A 1 178 ? 13.328 35.236 0.454 1.00 8.89 177 TYR A N 1
ATOM 1328 C CA . TYR A 1 178 ? 14.283 36.143 -0.182 1.00 9.67 177 TYR A CA 1
ATOM 1329 C C . TYR A 1 178 ? 15.672 35.524 -0.251 1.00 10.49 177 TYR A C 1
ATOM 1330 O O . TYR A 1 178 ? 15.911 34.468 0.333 1.00 8.89 177 TYR A O 1
ATOM 1339 N N . GLY A 1 179 ? 16.570 36.178 -0.986 1.00 8.86 178 GLY A N 1
ATOM 1340 C CA . GLY A 1 179 ? 17.906 35.653 -1.212 1.00 11.06 178 GLY A CA 1
ATOM 1341 C C . GLY A 1 179 ? 18.565 36.240 -2.448 1.00 11.10 178 GLY A C 1
ATOM 1342 O O . GLY A 1 179 ? 18.004 37.135 -3.092 1.00 13.41 178 GLY A O 1
ATOM 1343 N N . PRO A 1 180 ? 19.761 35.737 -2.794 1.00 14.16 179 PRO A N 1
ATOM 1344 C CA . PRO A 1 180 ? 20.550 36.282 -3.908 1.00 14.79 179 PRO A CA 1
ATOM 1345 C C . PRO A 1 180 ? 19.768 36.380 -5.203 1.00 14.25 179 PRO A C 1
ATOM 1346 O O . PRO A 1 180 ? 19.030 35.460 -5.557 1.00 16.10 179 PRO A O 1
ATOM 1350 N N . VAL A 1 181 ? 19.905 37.503 -5.896 1.00 15.40 180 VAL A N 1
ATOM 1351 C CA . VAL A 1 181 ? 19.256 37.664 -7.191 1.00 17.75 180 VAL A CA 1
ATOM 1352 C C . VAL A 1 181 ? 20.293 37.967 -8.260 1.00 17.96 180 VAL A C 1
ATOM 1353 O O . VAL A 1 181 ? 21.456 38.213 -7.948 1.00 19.34 180 VAL A O 1
ATOM 1357 N N . ALA A 1 182 ? 19.874 37.936 -9.519 1.00 18.20 181 ALA A N 1
ATOM 1358 C CA . ALA A 1 182 ? 20.778 38.240 -10.618 1.00 26.85 181 ALA A CA 1
ATOM 1359 C C . ALA A 1 182 ? 20.990 39.741 -10.715 1.00 26.65 181 ALA A C 1
ATOM 1360 O O . ALA A 1 182 ? 20.235 40.526 -10.136 1.00 22.79 181 ALA A O 1
ATOM 1362 N N . GLU A 1 183 ? 22.027 40.130 -11.449 1.00 28.53 182 GLU A N 1
ATOM 1363 C CA . GLU A 1 183 ? 22.350 41.537 -11.642 1.00 30.73 182 GLU A CA 1
ATOM 1364 C C . GLU A 1 183 ? 21.157 42.287 -12.207 1.00 32.24 182 GLU A C 1
ATOM 1365 O O . GLU A 1 183 ? 20.516 41.830 -13.154 1.00 26.93 182 GLU A O 1
ATOM 1371 N N . GLY A 1 184 ? 20.853 43.432 -11.606 1.00 32.57 183 GLY A N 1
ATOM 1372 C CA . GLY A 1 184 ? 19.780 44.278 -12.087 1.00 30.63 183 GLY A CA 1
ATOM 1373 C C . GLY A 1 184 ? 18.412 43.799 -11.649 1.00 33.77 183 GLY A C 1
ATOM 1374 O O . GLY A 1 184 ? 17.399 44.299 -12.126 1.00 31.85 183 GLY A O 1
ATOM 1375 N N . GLU A 1 185 ? 18.381 42.812 -10.759 1.00 27.34 184 GLU A N 1
ATOM 1376 C CA . GLU A 1 185 ? 17.129 42.381 -10.159 1.00 24.58 184 GLU A CA 1
ATOM 1377 C C . GLU A 1 185 ? 16.972 43.041 -8.790 1.00 21.12 184 GLU A C 1
ATOM 1378 O O . GLU A 1 185 ? 17.947 43.498 -8.194 1.00 23.30 184 GLU A O 1
ATOM 1384 N N . ASP A 1 186 ? 15.744 43.093 -8.294 1.00 20.08 185 ASP A N 1
ATOM 1385 C CA . ASP A 1 186 ? 15.490 43.631 -6.964 1.00 22.29 185 ASP A CA 1
ATOM 1386 C C . ASP A 1 186 ? 15.813 42.571 -5.914 1.00 17.55 185 ASP A C 1
ATOM 1387 O O . ASP A 1 186 ? 15.210 41.494 -5.909 1.00 17.29 185 ASP A O 1
ATOM 1392 N N . ALA A 1 187 ? 16.771 42.871 -5.038 1.00 15.68 186 ALA A N 1
ATOM 1393 C CA . ALA A 1 187 ? 17.146 41.968 -3.947 1.00 12.70 186 ALA A CA 1
ATOM 1394 C C . ALA A 1 187 ? 16.174 42.036 -2.747 1.00 15.04 186 ALA A C 1
ATOM 1395 O O . ALA A 1 187 ? 16.194 41.168 -1.875 1.00 11.78 186 ALA A O 1
ATOM 1397 N N . HIS A 1 188 ? 15.338 43.067 -2.701 1.00 10.94 187 HIS A N 1
ATOM 1398 C CA . HIS A 1 188 ? 14.451 43.274 -1.553 1.00 13.53 187 HIS A CA 1
ATOM 1399 C C . HIS A 1 188 ? 15.196 43.268 -0.212 1.00 13.17 187 HIS A C 1
ATOM 1400 O O . HIS A 1 188 ? 14.725 42.667 0.756 1.00 10.19 187 HIS A O 1
ATOM 1407 N N . LEU A 1 189 ? 16.355 43.921 -0.149 1.00 9.02 188 LEU A N 1
ATOM 1408 C CA . LEU A 1 189 ? 17.082 44.021 1.116 1.00 10.36 188 LEU A CA 1
ATOM 1409 C C . LEU A 1 189 ? 16.237 44.731 2.180 1.00 11.96 188 LEU A C 1
ATOM 1410 O O . LEU A 1 189 ? 16.345 44.434 3.373 1.00 7.89 188 LEU A O 1
ATOM 1415 N N . GLU A 1 190 ? 15.378 45.649 1.741 1.00 12.15 189 GLU A N 1
ATOM 1416 C CA . GLU A 1 190 ? 14.498 46.353 2.674 1.00 15.14 189 GLU A CA 1
ATOM 1417 C C . GLU A 1 190 ? 13.473 45.459 3.337 1.00 12.92 189 GLU A C 1
ATOM 1418 O O . GLU A 1 190 ? 12.814 45.896 4.255 1.00 12.22 189 GLU A O 1
ATOM 1424 N N . ALA A 1 191 ? 13.306 44.223 2.870 1.00 12.05 190 ALA A N 1
ATOM 1425 C CA . ALA A 1 191 ? 12.409 43.301 3.563 1.00 11.49 190 ALA A CA 1
ATOM 1426 C C . ALA A 1 191 ? 13.023 42.817 4.881 1.00 13.41 190 ALA A C 1
ATOM 1427 O O . ALA A 1 191 ? 12.335 42.203 5.694 1.00 10.70 190 ALA A O 1
ATOM 1429 N N . LEU A 1 192 ? 14.319 43.075 5.087 1.00 10.06 191 LEU A N 1
ATOM 1430 C CA . LEU A 1 192 ? 14.973 42.686 6.337 1.00 8.48 191 LEU A CA 1
ATOM 1431 C C . LEU A 1 192 ? 14.306 43.301 7.578 1.00 9.29 191 LEU A C 1
ATOM 1432 O O . LEU A 1 192 ? 13.986 44.478 7.605 1.00 9.56 191 LEU A O 1
ATOM 1437 N N . PHE A 1 193 ? 14.106 42.499 8.614 1.00 6.58 192 PHE A N 1
ATOM 1438 C CA . PHE A 1 193 ? 13.576 42.997 9.869 1.00 8.41 192 PHE A CA 1
ATOM 1439 C C . PHE A 1 193 ? 14.323 42.360 11.040 1.00 8.32 192 PHE A C 1
ATOM 1440 O O . PHE A 1 193 ? 14.997 41.315 10.898 1.00 7.64 192 PHE A O 1
ATOM 1448 N N . THR A 1 194 ? 14.246 43.006 12.194 1.00 5.72 193 THR A N 1
ATOM 1449 C CA . THR A 1 194 ? 14.844 42.447 13.395 1.00 7.19 193 THR A CA 1
ATOM 1450 C C . THR A 1 194 ? 13.991 42.812 14.619 1.00 10.11 193 THR A C 1
ATOM 1451 O O . THR A 1 194 ? 12.888 43.324 14.462 1.00 7.72 193 THR A O 1
ATOM 1455 N N . ASP A 1 195 ? 14.469 42.514 15.826 1.00 10.15 194 ASP A N 1
ATOM 1456 C CA . ASP A 1 195 ? 13.787 42.982 17.032 1.00 9.57 194 ASP A CA 1
ATOM 1457 C C . ASP A 1 195 ? 14.732 43.823 17.903 1.00 10.55 194 ASP A C 1
ATOM 1458 O O . ASP A 1 195 ? 15.912 43.965 17.587 1.00 8.91 194 ASP A O 1
ATOM 1463 N N . ARG A 1 196 ? 14.209 44.355 19.004 1.00 9.80 195 ARG A N 1
ATOM 1464 C CA . ARG A 1 196 ? 15.017 45.156 19.918 1.00 12.01 195 ARG A CA 1
ATOM 1465 C C . ARG A 1 196 ? 16.157 44.376 20.569 1.00 12.46 195 ARG A C 1
ATOM 1466 O O . ARG A 1 196 ? 17.224 44.934 20.817 1.00 11.36 195 ARG A O 1
ATOM 1474 N N . SER A 1 197 ? 15.951 43.090 20.852 1.00 10.14 196 SER A N 1
ATOM 1475 C CA . SER A 1 197 ? 16.974 42.376 21.616 1.00 11.52 196 SER A CA 1
ATOM 1476 C C . SER A 1 197 ? 18.246 42.119 20.788 1.00 11.73 196 SER A C 1
ATOM 1477 O O . SER A 1 197 ? 19.365 42.368 21.257 1.00 10.09 196 SER A O 1
ATOM 1480 N N . ASP A 1 198 ? 18.086 41.665 19.549 1.00 8.63 197 ASP A N 1
ATOM 1481 C CA . ASP A 1 198 ? 19.260 41.440 18.703 1.00 11.43 197 ASP A CA 1
ATOM 1482 C C . ASP A 1 198 ? 19.921 42.734 18.241 1.00 9.73 197 ASP A C 1
ATOM 1483 O O . ASP A 1 198 ? 21.144 42.836 18.224 1.00 9.74 197 ASP A O 1
ATOM 1488 N N . ALA A 1 199 ? 19.121 43.722 17.867 1.00 9.28 198 ALA A N 1
ATOM 1489 C CA . ALA A 1 199 ? 19.677 45.009 17.455 1.00 10.01 198 ALA A CA 1
ATOM 1490 C C . ALA A 1 199 ? 20.517 45.658 18.569 1.00 10.50 198 ALA A C 1
ATOM 1491 O O . ALA A 1 199 ? 21.532 46.297 18.303 1.00 9.30 198 ALA A O 1
ATOM 1493 N N . SER A 1 200 ? 20.098 45.479 19.815 1.00 11.05 199 SER A N 1
ATOM 1494 C CA . SER A 1 200 ? 20.826 46.045 20.950 1.00 10.51 199 SER A CA 1
ATOM 1495 C C . SER A 1 200 ? 22.220 45.448 21.116 1.00 12.63 199 SER A C 1
ATOM 1496 O O . SER A 1 200 ? 23.018 45.940 21.918 1.00 15.95 199 SER A O 1
ATOM 1499 N N . GLY A 1 201 ? 22.513 44.390 20.366 1.00 11.99 200 GLY A N 1
ATOM 1500 C CA . GLY A 1 201 ? 23.807 43.742 20.446 1.00 10.66 200 GLY A CA 1
ATOM 1501 C C . GLY A 1 201 ? 24.783 44.144 19.355 1.00 11.47 200 GLY A C 1
ATOM 1502 O O . GLY A 1 201 ? 25.857 43.567 19.267 1.00 9.73 200 GLY A O 1
ATOM 1503 N N . THR A 1 202 ? 24.421 45.136 18.537 1.00 10.93 201 THR A N 1
ATOM 1504 C CA . THR A 1 202 ? 25.282 45.593 17.440 1.00 10.35 201 THR A CA 1
ATOM 1505 C C . THR A 1 202 ? 26.306 46.669 17.851 1.00 10.40 201 THR A C 1
ATOM 1506 O O . THR A 1 202 ? 27.358 46.809 17.215 1.00 10.32 201 THR A O 1
ATOM 1510 N N . ILE A 1 203 ? 25.984 47.388 18.929 1.00 10.93 202 ILE A N 1
ATOM 1511 C CA . ILE A 1 203 ? 26.572 48.693 19.301 1.00 9.60 202 ILE A CA 1
ATOM 1512 C C . ILE A 1 203 ? 26.566 49.774 18.202 1.00 10.49 202 ILE A C 1
ATOM 1513 O O . ILE A 1 203 ? 27.397 50.695 18.210 1.00 11.94 202 ILE A O 1
ATOM 1518 N N . TYR A 1 204 ? 25.620 49.648 17.265 1.00 9.60 203 TYR A N 1
ATOM 1519 C CA . TYR A 1 204 ? 25.206 50.762 16.405 1.00 9.35 203 TYR A CA 1
ATOM 1520 C C . TYR A 1 204 ? 23.696 50.978 16.445 1.00 8.37 203 TYR A C 1
ATOM 1521 O O . TYR A 1 204 ? 23.107 51.570 15.530 1.00 7.28 203 TYR A O 1
ATOM 1530 N N . TYR A 1 205 ? 23.084 50.508 17.524 1.00 10.18 204 TYR A N 1
ATOM 1531 C CA . TYR A 1 205 ? 21.653 50.736 17.756 1.00 10.62 204 TYR A CA 1
ATOM 1532 C C . TYR A 1 205 ? 21.397 51.128 19.204 1.00 10.71 204 TYR A C 1
ATOM 1533 O O . TYR A 1 205 ? 21.967 50.545 20.126 1.00 12.93 204 TYR A O 1
ATOM 1542 N N . ASP A 1 206 ? 20.546 52.122 19.403 1.00 12.19 205 ASP A N 1
ATOM 1543 C CA . ASP A 1 206 ? 20.172 52.520 20.754 1.00 13.79 205 ASP A CA 1
ATOM 1544 C C . ASP A 1 206 ? 18.697 52.243 21.051 1.00 10.80 205 ASP A C 1
ATOM 1545 O O . ASP A 1 206 ? 17.807 52.926 20.532 1.00 14.03 205 ASP A O 1
ATOM 1550 N N . ALA A 1 207 ? 18.463 51.248 21.904 1.00 12.53 206 ALA A N 1
ATOM 1551 C CA . ALA A 1 207 ? 17.114 50.768 22.237 1.00 12.75 206 ALA A CA 1
ATOM 1552 C C . ALA A 1 207 ? 16.261 51.825 22.923 1.00 15.13 206 ALA A C 1
ATOM 1553 O O . ALA A 1 207 ? 15.078 51.967 22.616 1.00 14.60 206 ALA A O 1
ATOM 1555 N N . ALA A 1 208 ? 16.856 52.565 23.851 1.00 13.21 207 ALA A N 1
ATOM 1556 C CA . ALA A 1 208 ? 16.129 53.615 24.548 1.00 16.01 207 ALA A CA 1
ATOM 1557 C C . ALA A 1 208 ? 15.470 54.585 23.570 1.00 17.43 207 ALA A C 1
ATOM 1558 O O . ALA A 1 208 ? 14.320 54.976 23.761 1.00 19.48 207 ALA A O 1
ATOM 1560 N N . SER A 1 209 ? 16.187 54.967 22.518 1.00 14.47 208 SER A N 1
ATOM 1561 C CA . SER A 1 209 ? 15.637 55.924 21.563 1.00 17.40 208 SER A CA 1
ATOM 1562 C C . SER A 1 209 ? 15.117 55.272 20.282 1.00 16.52 208 SER A C 1
ATOM 1563 O O . SER A 1 209 ? 14.573 55.948 19.414 1.00 20.36 208 SER A O 1
ATOM 1566 N N . ASN A 1 210 ? 15.274 53.960 20.172 1.00 14.95 209 ASN A N 1
ATOM 1567 C CA . ASN A 1 210 ? 14.975 53.259 18.923 1.00 13.75 209 ASN A CA 1
ATOM 1568 C C .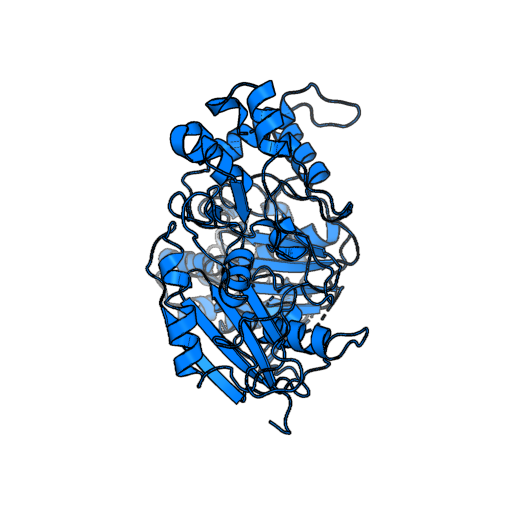 ASN A 1 210 ? 15.660 53.901 17.710 1.00 17.67 209 ASN A C 1
ATOM 1569 O O . ASN A 1 210 ? 15.030 54.151 16.682 1.00 16.65 209 ASN A O 1
ATOM 1574 N N . GLU A 1 211 ? 16.958 54.162 17.843 1.00 14.02 210 GLU A N 1
ATOM 1575 C CA . GLU A 1 211 ? 17.729 54.776 16.769 1.00 16.21 210 GLU A CA 1
ATOM 1576 C C . GLU A 1 211 ? 18.961 53.971 16.415 1.00 14.94 210 GLU A C 1
ATOM 1577 O O . GLU A 1 211 ? 19.785 53.642 17.292 1.00 12.38 210 GLU A O 1
ATOM 1583 N N . TYR A 1 212 ? 19.117 53.697 15.126 1.00 9.76 211 TYR A N 1
ATOM 1584 C CA . TYR A 1 212 ? 20.423 53.287 14.613 1.00 9.83 211 TYR A CA 1
ATOM 1585 C C . TYR A 1 212 ? 21.369 54.483 14.596 1.00 10.66 211 TYR A C 1
ATOM 1586 O O . TYR A 1 212 ? 20.979 55.589 14.205 1.00 12.43 211 TYR A O 1
ATOM 1595 N N . ARG A 1 213 ? 22.604 54.253 15.037 1.00 11.34 212 ARG A N 1
ATOM 1596 C CA . ARG A 1 213 ? 23.647 55.267 15.053 1.00 13.46 212 ARG A CA 1
ATOM 1597 C C . ARG A 1 213 ? 24.541 55.064 13.827 1.00 11.05 212 ARG A C 1
ATOM 1598 O O . ARG A 1 213 ? 25.597 54.438 13.901 1.00 11.91 212 ARG A O 1
ATOM 1606 N N . ARG A 1 214 ? 24.095 55.586 12.694 1.00 12.17 213 ARG A N 1
ATOM 1607 C CA . ARG A 1 214 ? 24.808 55.404 11.442 1.00 13.52 213 ARG A CA 1
ATOM 1608 C C . ARG A 1 214 ? 26.150 56.126 11.443 1.00 13.27 213 ARG A C 1
ATOM 1609 O O . ARG A 1 214 ? 27.031 55.794 10.662 1.00 9.96 213 ARG A O 1
ATOM 1617 N N . ASP A 1 215 ? 26.296 57.113 12.325 1.00 13.25 214 ASP A N 1
ATOM 1618 C CA . ASP A 1 215 ? 27.580 57.795 12.501 1.00 13.60 214 ASP A CA 1
ATOM 1619 C C . ASP A 1 215 ? 28.666 56.878 13.086 1.00 11.93 214 ASP A C 1
ATOM 1620 O O . ASP A 1 215 ? 29.853 57.047 12.800 1.00 10.48 214 ASP A O 1
ATOM 1625 N N . LEU A 1 216 ? 28.264 55.927 13.923 1.00 10.98 215 LEU A N 1
ATOM 1626 C CA . LEU A 1 216 ? 29.219 54.997 14.511 1.00 11.09 215 LEU A CA 1
ATOM 1627 C C . LEU A 1 216 ? 29.646 53.978 13.457 1.00 11.30 215 LEU A C 1
ATOM 1628 O O . LEU A 1 216 ? 30.759 53.450 13.506 1.00 11.05 215 LEU A O 1
ATOM 1633 N N . ILE A 1 217 ? 28.767 53.712 12.498 1.00 8.85 216 ILE A N 1
ATOM 1634 C CA . ILE A 1 217 ? 29.133 52.864 11.363 1.00 10.75 216 ILE A CA 1
ATOM 1635 C C . ILE A 1 217 ? 30.116 53.612 10.443 1.00 9.77 216 ILE A C 1
ATOM 1636 O O . ILE A 1 217 ? 31.183 53.097 10.131 1.00 10.64 216 ILE A O 1
ATOM 1641 N N . ALA A 1 218 ? 29.762 54.830 10.039 1.00 10.34 217 ALA A N 1
ATOM 1642 C CA . ALA A 1 218 ? 30.679 55.675 9.272 1.00 11.65 217 ALA A CA 1
ATOM 1643 C C . ALA A 1 218 ? 32.048 55.706 9.939 1.00 10.27 217 ALA A C 1
ATOM 1644 O O . ALA A 1 218 ? 33.084 55.684 9.276 1.00 12.29 217 ALA A O 1
ATOM 1654 N N . VAL A 1 220 ? 33.737 53.557 11.497 1.00 11.56 219 VAL A N 1
ATOM 1655 C CA . VAL A 1 220 ? 34.611 52.416 11.198 1.00 10.40 219 VAL A CA 1
ATOM 1656 C C . VAL A 1 220 ? 34.880 52.220 9.706 1.00 10.91 219 VAL A C 1
ATOM 1657 O O . VAL A 1 220 ? 35.866 51.584 9.334 1.00 10.05 219 VAL A O 1
ATOM 1661 N N . LEU A 1 221 ? 34.004 52.763 8.860 1.00 11.26 220 LEU A N 1
ATOM 1662 C CA . LEU A 1 221 ? 34.180 52.698 7.409 1.00 12.13 220 LEU A CA 1
ATOM 1663 C C . LEU A 1 221 ? 35.251 53.682 6.924 1.00 14.09 220 LEU A C 1
ATOM 1664 O O . LEU A 1 221 ? 35.808 53.533 5.833 1.00 12.57 220 LEU A O 1
ATOM 1669 N N . GLU A 1 222 ? 35.514 54.693 7.740 1.00 12.05 221 GLU A N 1
ATOM 1670 C CA . GLU A 1 222 ? 36.437 55.765 7.374 1.00 14.98 221 GLU A CA 1
ATOM 1671 C C . GLU A 1 222 ? 37.799 55.228 6.965 1.00 16.63 221 GLU A C 1
ATOM 1672 O O . GLU A 1 222 ? 38.415 55.747 6.030 1.00 14.44 221 GLU A O 1
ATOM 1678 N N . ALA A 1 223 ? 38.249 54.180 7.656 1.00 13.26 222 ALA A N 1
ATOM 1679 C CA . ALA A 1 223 ? 39.547 53.572 7.394 1.00 19.59 222 ALA A CA 1
ATOM 1680 C C . ALA A 1 223 ? 39.692 53.117 5.953 1.00 19.43 222 ALA A C 1
ATOM 1681 O O . ALA A 1 223 ? 40.778 53.203 5.379 1.00 18.62 222 ALA A O 1
ATOM 1683 N N . ALA A 1 224 ? 38.606 52.616 5.371 1.00 14.35 223 ALA A N 1
ATOM 1684 C CA . ALA A 1 224 ? 38.668 52.122 4.001 1.00 16.68 223 ALA A CA 1
ATOM 1685 C C . ALA A 1 224 ? 38.287 53.177 2.954 1.00 17.87 223 ALA A C 1
ATOM 1686 O O . ALA A 1 224 ? 38.760 53.119 1.821 1.00 19.68 223 ALA A O 1
ATOM 1688 N N . GLU A 1 225 ? 37.465 54.152 3.335 1.00 13.71 224 GLU A N 1
ATOM 1689 C CA . GLU A 1 225 ? 36.772 54.970 2.333 1.00 14.57 224 GLU A CA 1
ATOM 1690 C C . GLU A 1 225 ? 37.036 56.486 2.365 1.00 13.97 224 GLU A C 1
ATOM 1691 O O . GLU A 1 225 ? 36.730 57.181 1.401 1.00 12.09 224 GLU A O 1
ATOM 1697 N N . GLY A 1 226 ? 37.578 57.007 3.459 1.00 16.61 225 GLY A N 1
ATOM 1698 C CA . GLY A 1 226 ? 37.619 58.455 3.636 1.00 16.41 225 GLY A CA 1
ATOM 1699 C C . GLY A 1 226 ? 36.349 58.904 4.342 1.00 16.64 225 GLY A C 1
ATOM 1700 O O . GLY A 1 226 ? 35.332 58.209 4.268 1.00 13.65 225 GLY A O 1
ATOM 1701 N N . ALA A 1 227 ? 36.396 60.053 5.016 1.00 13.80 226 ALA A N 1
ATOM 1702 C CA . ALA A 1 227 ? 35.301 60.490 5.885 1.00 15.14 226 ALA A CA 1
ATOM 1703 C C . ALA A 1 227 ? 33.952 60.696 5.195 1.00 13.34 226 ALA A C 1
ATOM 1704 O O . ALA A 1 227 ? 32.952 60.117 5.624 1.00 12.51 226 ALA A O 1
ATOM 1706 N N . LYS A 1 228 ? 33.906 61.534 4.160 1.00 10.67 227 LYS A N 1
ATOM 1707 C CA . LYS A 1 228 ? 32.628 61.819 3.497 1.00 13.85 227 LYS A CA 1
ATOM 1708 C C . LYS A 1 228 ? 32.066 60.597 2.752 1.00 12.09 227 LYS A C 1
ATOM 1709 O O . LYS A 1 228 ? 30.857 60.364 2.752 1.00 13.56 227 LYS A O 1
ATOM 1715 N N . ALA A 1 229 ? 32.934 59.835 2.100 1.00 11.04 228 ALA A N 1
ATOM 1716 C CA . ALA A 1 229 ? 32.491 58.609 1.439 1.00 12.43 228 ALA A CA 1
ATOM 1717 C C . ALA A 1 229 ? 31.934 57.632 2.478 1.00 10.89 228 ALA A C 1
ATOM 1718 O O . ALA A 1 229 ? 30.915 56.986 2.240 1.00 12.34 228 ALA A O 1
ATOM 1720 N N . ALA A 1 230 ? 32.585 57.566 3.636 1.00 9.34 229 ALA A N 1
ATOM 1721 C CA . ALA A 1 230 ? 32.147 56.677 4.707 1.00 13.08 229 ALA A CA 1
ATOM 1722 C C . ALA A 1 230 ? 30.780 57.105 5.222 1.00 12.95 229 ALA A C 1
ATOM 1723 O O . ALA A 1 230 ? 29.904 56.266 5.477 1.00 8.91 229 ALA A O 1
ATOM 1725 N N . GLN A 1 231 ? 30.602 58.419 5.366 1.00 11.79 230 GLN A N 1
ATOM 1726 C CA . GLN A 1 231 ? 29.316 58.994 5.744 1.00 12.50 230 GLN A CA 1
ATOM 1727 C C . GLN A 1 231 ? 28.210 58.619 4.733 1.00 11.44 230 GLN A C 1
ATOM 1728 O O . GLN A 1 231 ? 27.112 58.224 5.113 1.00 11.62 230 GLN A O 1
ATOM 1734 N N . SER A 1 232 ? 28.513 58.744 3.447 1.00 10.73 231 SER A N 1
ATOM 1735 C CA . SER A 1 232 ? 27.557 58.420 2.403 1.00 10.97 231 SER A CA 1
ATOM 1736 C C . SER A 1 232 ? 27.181 56.934 2.444 1.00 11.52 231 SER A C 1
ATOM 1737 O O . SER A 1 232 ? 26.010 56.571 2.333 1.00 11.21 231 SER A O 1
ATOM 1740 N N . HIS A 1 233 ? 28.187 56.085 2.581 1.00 10.84 232 HIS A N 1
ATOM 1741 C CA . HIS A 1 233 ? 27.984 54.641 2.640 1.00 10.07 232 HIS A CA 1
ATOM 1742 C C . HIS A 1 233 ? 27.064 54.295 3.815 1.00 9.91 232 HIS A C 1
ATOM 1743 O O . HIS A 1 233 ? 26.078 53.588 3.652 1.00 11.78 232 HIS A O 1
ATOM 1750 N N . ALA A 1 234 ? 27.383 54.802 5.002 1.00 10.50 233 ALA A N 1
ATOM 1751 C CA . ALA A 1 234 ? 26.637 54.443 6.204 1.00 10.03 233 ALA A CA 1
ATOM 1752 C C . ALA A 1 234 ? 25.174 54.877 6.124 1.00 12.42 233 ALA A C 1
ATOM 1753 O O . ALA A 1 234 ? 24.299 54.223 6.691 1.00 9.13 233 ALA A O 1
ATOM 1755 N N . GLU A 1 235 ? 24.914 55.966 5.404 1.00 11.94 234 GLU A N 1
ATOM 1756 C CA . GLU A 1 235 ? 23.549 56.391 5.121 1.00 12.00 234 GLU A CA 1
ATOM 1757 C C . GLU A 1 235 ? 22.869 55.465 4.138 1.00 11.38 234 GLU A C 1
ATOM 1758 O O . GLU A 1 235 ? 21.680 55.198 4.262 1.00 14.81 234 GLU A O 1
ATOM 1764 N N . ALA A 1 236 ? 23.610 54.991 3.146 1.00 12.90 235 ALA A N 1
ATOM 1765 C CA . ALA A 1 236 ? 23.006 54.189 2.084 1.00 12.77 235 ALA A CA 1
ATOM 1766 C C . ALA A 1 236 ? 22.714 52.735 2.515 1.00 11.34 235 ALA A C 1
ATOM 1767 O O . ALA A 1 236 ? 21.875 52.077 1.928 1.00 8.27 235 ALA A O 1
ATOM 1769 N N . ILE A 1 237 ? 23.408 52.251 3.537 1.00 9.09 236 ILE A N 1
ATOM 1770 C CA . ILE A 1 237 ? 23.308 50.844 3.957 1.00 9.45 236 ILE A CA 1
ATOM 1771 C C . ILE A 1 237 ? 21.920 50.488 4.502 1.00 11.89 236 ILE A C 1
ATOM 1772 O O . ILE A 1 237 ? 21.342 51.249 5.282 1.00 11.37 236 ILE A O 1
ATOM 1777 N N . VAL A 1 238 ? 21.375 49.350 4.072 1.00 9.61 237 VAL A N 1
ATOM 1778 C CA . VAL A 1 238 ? 20.076 48.916 4.574 1.00 10.83 237 VAL A CA 1
ATOM 1779 C C . VAL A 1 238 ? 20.316 48.181 5.891 1.00 10.31 237 VAL A C 1
ATOM 1780 O O . VAL A 1 238 ? 21.165 47.305 5.948 1.00 9.32 237 VAL A O 1
ATOM 1784 N N . LEU A 1 239 ? 19.603 48.588 6.941 1.00 6.65 238 LEU A N 1
ATOM 1785 C CA . LEU A 1 239 ? 19.670 47.972 8.262 1.00 10.85 238 LEU A CA 1
ATOM 1786 C C . LEU A 1 239 ? 18.278 47.407 8.547 1.00 10.34 238 LEU A C 1
ATOM 1787 O O . LEU A 1 239 ? 17.292 47.964 8.086 1.00 10.61 238 LEU A O 1
ATOM 1792 N N . PRO A 1 240 ? 18.188 46.284 9.274 1.00 8.83 239 PRO A N 1
ATOM 1793 C CA . PRO A 1 240 ? 16.829 45.743 9.457 1.00 9.96 239 PRO A CA 1
ATOM 1794 C C . PRO A 1 240 ? 15.897 46.653 10.270 1.00 9.43 239 PRO A C 1
ATOM 1795 O O . PRO A 1 240 ? 16.316 47.247 11.266 1.00 8.64 239 PRO A O 1
ATOM 1799 N N . THR A 1 241 ? 14.644 46.749 9.824 1.00 8.29 240 THR A N 1
ATOM 1800 C CA . THR A 1 241 ? 13.595 47.450 10.551 1.00 10.85 240 THR A CA 1
ATOM 1801 C C . THR A 1 241 ? 13.402 46.791 11.890 1.00 9.44 240 THR A C 1
ATOM 1802 O O . THR A 1 241 ? 13.127 45.591 11.966 1.00 9.44 240 THR A O 1
ATOM 1806 N N . VAL A 1 242 ? 13.510 47.585 12.941 1.00 10.01 241 VAL A N 1
ATOM 1807 C CA . VAL A 1 242 ? 13.399 47.070 14.291 1.00 12.25 241 VAL A CA 1
ATOM 1808 C C . VAL A 1 242 ? 11.922 46.975 14.683 1.00 10.67 241 VAL A C 1
ATOM 1809 O O . VAL A 1 242 ? 11.230 47.985 14.813 1.00 9.60 241 VAL A O 1
ATOM 1813 N N . LEU A 1 243 ? 11.432 45.752 14.842 1.00 9.25 242 LEU A N 1
ATOM 1814 C CA . LEU A 1 243 ? 10.011 45.570 15.146 1.00 10.29 242 LEU A CA 1
ATOM 1815 C C . LEU A 1 243 ? 9.766 45.613 16.641 1.00 8.88 242 LEU A C 1
ATOM 1816 O O . LEU A 1 243 ? 10.647 45.287 17.433 1.00 10.89 242 LEU A O 1
ATOM 1821 N N . GLY A 1 244 ? 8.558 46.010 17.028 1.00 14.90 243 GLY A N 1
ATOM 1822 C CA . GLY A 1 244 ? 8.144 45.885 18.413 1.00 11.38 243 GLY A CA 1
ATOM 1823 C C . GLY A 1 244 ? 8.021 44.419 18.790 1.00 11.49 243 GLY A C 1
ATOM 1824 O O . GLY A 1 244 ? 7.882 43.552 17.920 1.00 9.81 243 GLY A O 1
ATOM 1825 N N . PRO A 1 245 ? 8.039 44.143 20.101 1.00 10.66 244 PRO A N 1
ATOM 1826 C CA . PRO A 1 245 ? 8.014 42.806 20.702 1.00 11.84 244 PRO A CA 1
ATOM 1827 C C . PRO A 1 245 ? 6.849 41.917 20.222 1.00 12.37 244 PRO A C 1
ATOM 1828 O O . PRO A 1 245 ? 7.006 40.692 20.146 1.00 12.67 244 PRO A O 1
ATOM 1832 N N . ARG A 1 246 ? 5.710 42.509 19.885 1.00 13.94 245 ARG A N 1
ATOM 1833 C CA . ARG A 1 246 ? 4.586 41.694 19.444 1.00 14.74 245 ARG A CA 1
ATOM 1834 C C . ARG A 1 246 ? 4.003 42.116 18.105 1.00 13.48 245 ARG A C 1
ATOM 1835 O O . ARG A 1 246 ? 2.834 41.867 17.829 1.00 11.62 245 ARG A O 1
ATOM 1843 N N . ASP A 1 247 ? 4.834 42.724 17.265 1.00 11.98 246 ASP A N 1
ATOM 1844 C CA . ASP A 1 247 ? 4.442 43.101 15.907 1.00 14.15 246 ASP A CA 1
ATOM 1845 C C . ASP A 1 247 ? 4.715 41.960 14.952 1.00 11.10 246 ASP A C 1
ATOM 1846 O O . ASP A 1 247 ? 5.776 41.365 15.008 1.00 12.99 246 ASP A O 1
ATOM 1851 N N . ALA A 1 248 ? 3.787 41.662 14.052 1.00 9.09 247 ALA A N 1
ATOM 1852 C CA . ALA A 1 248 ? 4.102 40.739 12.965 1.00 9.57 247 ALA A CA 1
ATOM 1853 C C . ALA A 1 248 ? 5.002 41.443 11.945 1.00 10.48 247 ALA A C 1
ATOM 1854 O O . ALA A 1 248 ? 4.833 42.634 11.695 1.00 9.99 247 ALA A O 1
ATOM 1856 N N . ALA A 1 249 ? 5.930 40.716 11.326 1.00 7.39 248 ALA A N 1
ATOM 1857 C CA . ALA A 1 249 ? 6.705 41.324 10.248 1.00 10.31 248 ALA A CA 1
ATOM 1858 C C . ALA A 1 249 ? 5.809 41.656 9.056 1.00 10.31 248 ALA A C 1
ATOM 1859 O O . ALA A 1 249 ? 4.751 41.058 8.876 1.00 9.89 248 ALA A O 1
ATOM 1861 N N . PRO A 1 250 ? 6.249 42.600 8.218 1.00 12.49 249 PRO A N 1
ATOM 1862 C CA . PRO A 1 250 ? 5.491 42.943 7.011 1.00 14.79 249 PRO A CA 1
ATOM 1863 C C . PRO A 1 250 ? 5.440 41.802 5.993 1.00 14.44 249 PRO A C 1
ATOM 1864 O O . PRO A 1 250 ? 4.600 41.818 5.096 1.00 15.44 249 PRO A O 1
ATOM 1868 N N . VAL A 1 251 ? 6.339 40.837 6.104 1.00 9.61 250 VAL A N 1
ATOM 1869 C CA . VAL A 1 251 ? 6.328 39.714 5.176 1.00 12.81 250 VAL A CA 1
ATOM 1870 C C . VAL A 1 251 ? 6.070 38.418 5.949 1.00 11.71 250 VAL A C 1
ATOM 1871 O O . VAL A 1 251 ? 6.463 38.296 7.107 1.00 9.94 250 VAL A O 1
ATOM 1875 N N . LYS A 1 252 ? 5.422 37.458 5.292 1.00 11.46 251 LYS A N 1
ATOM 1876 C CA . LYS A 1 252 ? 5.142 36.142 5.872 1.00 9.99 251 LYS A CA 1
ATOM 1877 C C . LYS A 1 252 ? 6.180 35.156 5.369 1.00 10.77 251 LYS A C 1
ATOM 1878 O O . LYS A 1 252 ? 6.944 35.473 4.460 1.00 12.61 251 LYS A O 1
ATOM 1884 N N . ALA A 1 253 ? 6.200 33.957 5.936 1.00 11.16 252 ALA A N 1
ATOM 1885 C CA . ALA A 1 253 ? 7.041 32.897 5.397 1.00 11.93 252 ALA A CA 1
ATOM 1886 C C . ALA A 1 253 ? 6.614 32.629 3.969 1.00 13.11 252 ALA A C 1
ATOM 1887 O O . ALA A 1 253 ? 5.431 32.730 3.639 1.00 11.03 252 ALA A O 1
ATOM 1889 N N . ASP A 1 254 ? 7.583 32.306 3.120 1.00 11.59 253 ASP A N 1
ATOM 1890 C CA . ASP A 1 254 ? 7.305 31.784 1.788 1.00 11.86 253 ASP A CA 1
ATOM 1891 C C . ASP A 1 254 ? 6.511 30.478 1.951 1.00 11.87 253 ASP A C 1
ATOM 1892 O O . ASP A 1 254 ? 6.869 29.640 2.781 1.00 9.23 253 ASP A O 1
ATOM 1897 N N . PRO A 1 255 ? 5.424 30.302 1.168 1.00 11.39 254 PRO A N 1
ATOM 1898 C CA . PRO A 1 255 ? 4.536 29.136 1.347 1.00 11.39 254 PRO A CA 1
ATOM 1899 C C . PRO A 1 255 ? 5.223 27.788 1.086 1.00 14.22 254 PRO A C 1
ATOM 1900 O O . PRO A 1 255 ? 4.764 26.758 1.596 1.00 13.04 254 PRO A O 1
ATOM 1904 N N . ALA A 1 256 ? 6.305 27.792 0.307 1.00 18.51 255 ALA A N 1
ATOM 1905 C CA . ALA A 1 256 ? 7.075 26.572 0.076 1.00 13.12 255 ALA A CA 1
ATOM 1906 C C . ALA A 1 256 ? 7.800 26.177 1.350 1.00 15.02 255 ALA A C 1
ATOM 1907 O O . ALA A 1 256 ? 8.147 25.013 1.535 1.00 17.28 255 ALA A O 1
ATOM 1909 N N . ILE A 1 257 ? 8.004 27.141 2.241 1.00 12.87 256 ILE A N 1
ATOM 1910 C CA . ILE A 1 257 ? 8.684 26.869 3.503 1.00 12.86 256 ILE A CA 1
ATOM 1911 C C . ILE A 1 257 ? 7.729 26.633 4.685 1.00 11.32 256 ILE A C 1
ATOM 1912 O O . ILE A 1 257 ? 7.893 25.654 5.429 1.00 11.77 256 ILE A O 1
ATOM 1917 N N . ALA A 1 258 ? 6.741 27.505 4.874 1.00 10.07 257 ALA A N 1
ATOM 1918 C CA . ALA A 1 258 ? 5.786 27.304 5.964 1.00 9.36 257 ALA A CA 1
ATOM 1919 C C . ALA A 1 258 ? 4.386 27.835 5.630 1.00 12.55 257 ALA A C 1
ATOM 1920 O O . ALA A 1 258 ? 4.246 28.718 4.781 1.00 12.24 257 ALA A O 1
ATOM 1922 N N . GLY A 1 259 ? 3.370 27.281 6.299 1.00 9.83 258 GLY A N 1
ATOM 1923 C CA . GLY A 1 259 ? 2.007 27.799 6.241 1.00 10.48 258 GLY A CA 1
ATOM 1924 C C . GLY A 1 259 ? 1.134 27.533 5.020 1.00 12.29 258 GLY A C 1
ATOM 1925 O O . GLY A 1 259 ? 0.029 28.071 4.954 1.00 10.53 258 GLY A O 1
ATOM 1926 N N . LYS A 1 260 ? 1.580 26.724 4.052 1.00 11.29 259 LYS A N 1
ATOM 1927 C CA . LYS A 1 260 ? 0.746 26.528 2.854 1.00 14.42 259 LYS A CA 1
ATOM 1928 C C . LYS A 1 260 ? -0.636 25.915 3.149 1.00 15.87 259 LYS A C 1
ATOM 1929 O O . LYS A 1 260 ? -1.584 26.135 2.395 1.00 17.30 259 LYS A O 1
ATOM 1935 N N . ASN A 1 261 ? -0.745 25.161 4.241 1.00 13.76 260 ASN A N 1
ATOM 1936 C CA . ASN A 1 261 ? -1.999 24.495 4.604 1.00 13.75 260 ASN A CA 1
ATOM 1937 C C . ASN A 1 261 ? -2.742 25.139 5.773 1.00 17.61 260 ASN A C 1
ATOM 1938 O O . ASN A 1 261 ? -3.551 24.482 6.425 1.00 17.89 260 ASN A O 1
ATOM 1943 N N . VAL A 1 262 ? -2.474 26.412 6.054 1.00 16.96 261 VAL A N 1
ATOM 1944 C CA . VAL A 1 262 ? -3.235 27.116 7.088 1.00 15.12 261 VAL A CA 1
ATOM 1945 C C . VAL A 1 262 ? -3.821 28.426 6.554 1.00 19.66 261 VAL A C 1
ATOM 1946 O O . VAL A 1 262 ? -3.266 29.017 5.620 1.00 15.89 261 VAL A O 1
ATOM 1950 N N . GLU A 1 263 ? -4.937 28.852 7.157 1.00 17.98 262 GLU A N 1
ATOM 1951 C CA . GLU A 1 263 ? -5.594 30.130 6.870 1.00 21.20 262 GLU A CA 1
ATOM 1952 C C . GLU A 1 263 ? -4.642 31.284 7.104 1.00 17.51 262 GLU A C 1
ATOM 1953 O O . GLU A 1 263 ? -4.207 31.507 8.234 1.00 19.39 262 GLU A O 1
ATOM 1959 N N . GLY A 1 264 ? -4.321 32.013 6.042 1.00 16.93 263 GLY A N 1
ATOM 1960 C CA . GLY A 1 264 ? -3.491 33.199 6.152 1.00 17.98 263 GLY A CA 1
ATOM 1961 C C . GLY A 1 264 ? -1.999 32.926 6.067 1.00 16.57 263 GLY A C 1
ATOM 1962 O O . GLY A 1 264 ? -1.191 33.845 6.219 1.00 16.23 263 GLY A O 1
ATOM 1963 N N . GLY A 1 265 ? -1.630 31.673 5.824 1.00 12.81 264 GLY A N 1
ATOM 1964 C CA . GLY A 1 265 ? -0.221 31.295 5.755 1.00 13.06 264 GLY A CA 1
ATOM 1965 C C . GLY A 1 265 ? 0.473 31.440 7.097 1.00 11.97 264 GLY A C 1
ATOM 1966 O O . GLY A 1 265 ? -0.181 31.464 8.133 1.00 12.16 264 GLY A O 1
ATOM 1967 N N . CYS A 1 266 ? 1.798 31.560 7.073 1.00 10.18 265 CYS A N 1
ATOM 1968 C CA . CYS A 1 266 ? 2.602 31.627 8.284 1.00 9.10 265 CYS A CA 1
ATOM 1969 C C . CYS A 1 266 ? 3.216 33.017 8.458 1.00 12.47 265 CYS A C 1
ATOM 1970 O O . CYS A 1 266 ? 4.096 33.426 7.675 1.00 11.46 265 CYS A O 1
ATOM 1973 N N . LEU A 1 267 ? 2.740 33.755 9.460 1.00 7.54 266 LEU A N 1
ATOM 1974 C CA . LEU A 1 267 ? 3.326 35.060 9.731 1.00 13.67 266 LEU A CA 1
ATOM 1975 C C . LEU A 1 267 ? 4.699 34.908 10.365 1.00 10.76 266 LEU A C 1
ATOM 1976 O O . LEU A 1 267 ? 5.051 33.844 10.874 1.00 10.46 266 LEU A O 1
ATOM 1981 N N . LEU A 1 268 ? 5.482 35.971 10.316 1.00 10.03 267 LEU A N 1
ATOM 1982 C CA . LEU A 1 268 ? 6.800 35.947 10.928 1.00 10.33 267 LEU A CA 1
ATOM 1983 C C . LEU A 1 268 ? 6.787 36.906 12.102 1.00 9.74 267 LEU A C 1
ATOM 1984 O O . LEU A 1 268 ? 6.404 38.073 11.959 1.00 10.67 267 LEU A O 1
ATOM 1989 N N . ALA A 1 269 ? 7.165 36.398 13.268 1.00 8.03 268 ALA A N 1
ATOM 1990 C CA . ALA A 1 269 ? 7.342 37.226 14.455 1.00 9.78 268 ALA A CA 1
ATOM 1991 C C . ALA A 1 269 ? 8.737 37.859 14.405 1.00 10.50 268 ALA A C 1
ATOM 1992 O O . ALA A 1 269 ? 9.561 37.465 13.583 1.00 9.58 268 ALA A O 1
ATOM 1994 N N . PRO A 1 270 ? 8.995 38.863 15.261 1.00 10.39 269 PRO A N 1
ATOM 1995 C CA . PRO A 1 270 ? 10.232 39.630 15.099 1.00 8.97 269 PRO A CA 1
ATOM 1996 C C . PRO A 1 270 ? 11.510 38.806 15.305 1.00 9.90 269 PRO A C 1
ATOM 1997 O O . PRO A 1 270 ? 12.549 39.182 14.770 1.00 7.70 269 PRO A O 1
ATOM 2001 N N . GLY A 1 271 ? 11.430 37.702 16.042 1.00 8.37 270 GLY A N 1
ATOM 2002 C CA . GLY A 1 271 ? 12.616 36.926 16.374 1.00 8.27 270 GLY A CA 1
ATOM 2003 C C . GLY A 1 271 ? 13.404 37.620 17.483 1.00 9.42 270 GLY A C 1
ATOM 2004 O O . GLY A 1 271 ? 12.896 38.547 18.132 1.00 9.63 270 GLY A O 1
ATOM 2005 N N . GLY A 1 272 ? 14.639 37.182 17.716 1.00 9.90 271 GLY A N 1
ATOM 2006 C CA . GLY A 1 272 ? 15.455 37.814 18.739 1.00 9.59 271 GLY A CA 1
ATOM 2007 C C . GLY A 1 272 ? 16.789 37.142 19.003 1.00 11.41 271 GLY A C 1
ATOM 2008 O O . GLY A 1 272 ? 17.093 36.083 18.427 1.00 10.75 271 GLY A O 1
ATOM 2009 N N . GLY A 1 273 ? 17.585 37.754 19.881 1.00 9.76 272 GLY A N 1
ATOM 2010 C CA . GLY A 1 273 ? 18.862 37.176 20.302 1.00 12.00 272 GLY A CA 1
ATOM 2011 C C . GLY A 1 273 ? 18.654 36.061 21.320 1.00 11.89 272 GLY A C 1
ATOM 2012 O O . GLY A 1 273 ? 17.637 36.047 22.039 1.00 9.73 272 GLY A O 1
ATOM 2013 N N . ASP A 1 274 ? 19.597 35.123 21.386 1.00 10.86 273 ASP A N 1
ATOM 2014 C CA . ASP A 1 274 ? 19.378 33.921 22.188 1.00 10.86 273 ASP A CA 1
ATOM 2015 C C . ASP A 1 274 ? 19.124 34.189 23.672 1.00 14.85 273 ASP A C 1
ATOM 2016 O O . ASP A 1 274 ? 18.182 33.647 24.239 1.00 11.14 273 ASP A O 1
ATOM 2021 N N . ASN A 1 275 ? 19.954 35.010 24.311 1.00 13.53 274 ASN A N 1
ATOM 2022 C CA . ASN A 1 275 ? 19.733 35.308 25.726 1.00 11.06 274 ASN A CA 1
ATOM 2023 C C . ASN A 1 275 ? 18.314 35.794 26.048 1.00 11.79 274 ASN A C 1
ATOM 2024 O O . ASN A 1 275 ? 17.680 35.287 26.978 1.00 12.58 274 ASN A O 1
ATOM 2029 N N . ALA A 1 276 ? 17.826 36.780 25.296 1.00 9.62 275 ALA A N 1
ATOM 2030 C CA . ALA A 1 276 ? 16.471 37.297 25.487 1.00 10.53 275 ALA A CA 1
ATOM 2031 C C . ALA A 1 276 ? 15.370 36.300 25.101 1.00 11.33 275 ALA A C 1
ATOM 2032 O O . ALA A 1 276 ? 14.275 36.294 25.682 1.00 8.58 275 ALA A O 1
ATOM 2042 N N . ALA A 1 278 ? 15.609 32.995 25.308 1.00 12.04 277 ALA A N 1
ATOM 2043 C CA . ALA A 1 278 ? 15.574 32.005 26.387 1.00 11.40 277 ALA A CA 1
ATOM 2044 C C . ALA A 1 278 ? 14.793 32.564 27.564 1.00 12.40 277 ALA A C 1
ATOM 2045 O O . ALA A 1 278 ? 14.017 31.852 28.190 1.00 10.57 277 ALA A O 1
ATOM 2047 N N . SER A 1 279 ? 15.020 33.843 27.869 1.00 13.55 278 SER A N 1
ATOM 2048 C CA . SER A 1 279 ? 14.342 34.494 28.987 1.00 13.66 278 SER A CA 1
ATOM 2049 C C . SER A 1 279 ? 12.818 34.505 28.797 1.00 13.85 278 SER A C 1
ATOM 2050 O O . SER A 1 279 ? 12.062 34.245 29.735 1.00 15.07 278 SER A O 1
ATOM 2053 N N . LEU A 1 280 ? 12.382 34.820 27.583 1.00 12.28 279 LEU A N 1
ATOM 2054 C CA . LEU A 1 280 ? 10.969 34.740 27.242 1.00 15.32 279 LEU A CA 1
ATOM 2055 C C . LEU A 1 280 ? 10.473 33.295 27.440 1.00 12.28 279 LEU A C 1
ATOM 2056 O O . LEU A 1 280 ? 9.453 33.075 28.058 1.00 14.75 279 LEU A O 1
ATOM 2061 N N . GLY A 1 281 ? 11.224 32.324 26.931 1.00 11.81 280 GLY A N 1
ATOM 2062 C CA . GLY A 1 281 ? 10.842 30.927 27.034 1.00 13.84 280 GLY A CA 1
ATOM 2063 C C . GLY A 1 281 ? 10.762 30.439 28.466 1.00 19.28 280 GLY A C 1
ATOM 2064 O O . GLY A 1 281 ? 9.987 29.524 28.786 1.00 15.05 280 GLY A O 1
ATOM 2065 N N . LEU A 1 282 ? 11.568 31.054 29.330 1.00 14.17 281 LEU A N 1
ATOM 2066 C CA . LEU A 1 282 ? 11.611 30.687 30.733 1.00 15.42 281 LEU A CA 1
ATOM 2067 C C . LEU A 1 282 ? 10.503 31.392 31.477 1.00 17.55 281 LEU A C 1
ATOM 2068 O O . LEU A 1 282 ? 10.325 31.191 32.674 1.00 17.40 281 LEU A O 1
ATOM 2073 N N . GLY A 1 283 ? 9.755 32.219 30.752 1.00 15.99 282 GLY A N 1
ATOM 2074 C CA . GLY A 1 283 ? 8.661 32.967 31.326 1.00 15.10 282 GLY A CA 1
ATOM 2075 C C . GLY A 1 283 ? 9.147 34.103 32.209 1.00 19.97 282 GLY A C 1
ATOM 2076 O O . GLY A 1 283 ? 8.408 34.595 33.055 1.00 16.98 282 GLY A O 1
ATOM 2085 N N . ALA A 1 285 ? 9.953 37.690 33.702 1.00 16.66 284 ALA A N 1
ATOM 2086 C CA . ALA A 1 285 ? 9.481 39.058 33.626 1.00 19.01 284 ALA A CA 1
ATOM 2087 C C . ALA A 1 285 ? 10.385 39.974 34.451 1.00 17.99 284 ALA A C 1
ATOM 2088 O O . ALA A 1 285 ? 11.351 39.517 35.088 1.00 16.77 284 ALA A O 1
ATOM 2090 N N . VAL A 1 286 ? 10.054 41.263 34.450 1.00 16.97 285 VAL A N 1
ATOM 2091 C CA . VAL A 1 286 ? 10.838 42.276 35.151 1.00 16.68 285 VAL A CA 1
ATOM 2092 C C . VAL A 1 286 ? 11.094 41.899 36.612 1.00 16.85 285 VAL A C 1
ATOM 2093 O O . VAL A 1 286 ? 10.155 41.635 37.366 1.00 17.62 285 VAL A O 1
ATOM 2097 N N . GLY A 1 287 ? 12.364 41.854 37.006 1.00 15.26 286 GLY A N 1
ATOM 2098 C CA . GLY A 1 287 ? 12.722 41.486 38.367 1.00 16.41 286 GLY A CA 1
ATOM 2099 C C . GLY A 1 287 ? 13.345 40.105 38.489 1.00 17.36 286 GLY A C 1
ATOM 2100 O O . GLY A 1 287 ? 13.981 39.774 39.495 1.00 21.62 286 GLY A O 1
ATOM 2101 N N . ASP A 1 288 ? 13.153 39.294 37.459 1.00 16.65 287 ASP A N 1
ATOM 2102 C CA . ASP A 1 288 ? 13.751 37.972 37.386 1.00 17.19 287 ASP A CA 1
ATOM 2103 C C . ASP A 1 288 ? 15.183 38.092 36.863 1.00 17.88 287 ASP A C 1
ATOM 2104 O O . ASP A 1 288 ? 15.464 38.896 35.973 1.00 16.81 287 ASP A O 1
ATOM 2109 N N . VAL A 1 289 ? 16.081 37.291 37.418 1.00 15.80 288 VAL A N 1
ATOM 2110 C CA . VAL A 1 289 ? 17.379 37.104 36.813 1.00 15.95 288 VAL A CA 1
ATOM 2111 C C . VAL A 1 289 ? 17.598 35.618 36.604 1.00 17.26 288 VAL A C 1
ATOM 2112 O O . VAL A 1 289 ? 17.095 34.789 37.371 1.00 17.22 288 VAL A O 1
ATOM 2116 N N . SER A 1 290 ? 18.321 35.279 35.545 1.00 13.18 289 SER A N 1
ATOM 2117 C CA . SER A 1 290 ? 18.730 33.909 35.327 1.00 14.96 289 SER A CA 1
ATOM 2118 C C . SER A 1 290 ? 20.243 33.860 35.425 1.00 19.17 289 SER A C 1
ATOM 2119 O O . SER A 1 290 ? 20.932 34.767 34.953 1.00 14.68 289 SER A O 1
ATOM 2122 N N . ILE A 1 291 ? 20.752 32.802 36.045 1.00 14.24 290 ILE A N 1
ATOM 2123 C CA . ILE A 1 291 ? 22.174 32.537 36.049 1.00 16.14 290 ILE A CA 1
ATOM 2124 C C . ILE A 1 291 ? 22.433 31.278 35.245 1.00 16.79 290 ILE A C 1
ATOM 2125 O O . ILE A 1 291 ? 22.041 30.179 35.639 1.00 20.81 290 ILE A O 1
ATOM 2130 N N . SER A 1 292 ? 23.069 31.438 34.097 1.00 17.55 291 SER A N 1
ATOM 2131 C CA . SER A 1 292 ? 23.441 30.292 33.293 1.00 16.90 291 SER A CA 1
ATOM 2132 C C . SER A 1 292 ? 24.889 29.968 33.628 1.00 20.86 291 SER A C 1
ATOM 2133 O O . SER A 1 292 ? 25.800 30.746 33.342 1.00 17.96 291 SER A O 1
ATOM 2136 N N . LEU A 1 293 ? 25.092 28.821 34.253 1.00 21.67 292 LEU A N 1
ATOM 2137 C CA . LEU A 1 293 ? 26.404 28.461 34.765 1.00 23.89 292 LEU A CA 1
ATOM 2138 C C . LEU A 1 293 ? 26.992 27.297 33.982 1.00 24.07 292 LEU A C 1
ATOM 2139 O O . LEU A 1 293 ? 26.735 26.140 34.299 1.00 25.66 292 LEU A O 1
ATOM 2144 N N . GLY A 1 294 ? 27.758 27.610 32.942 1.00 21.43 293 GLY A N 1
ATOM 2145 C CA . GLY A 1 294 ? 28.583 26.621 32.272 1.00 22.50 293 GLY A CA 1
ATOM 2146 C C . GLY A 1 294 ? 29.998 26.821 32.802 1.00 26.73 293 GLY A C 1
ATOM 2147 O O . GLY A 1 294 ? 30.161 27.327 33.915 1.00 24.63 293 GLY A O 1
ATOM 2148 N N . THR A 1 295 ? 31.010 26.445 32.020 1.00 24.20 294 THR A N 1
ATOM 2149 C CA . THR A 1 295 ? 32.405 26.745 32.372 1.00 25.89 294 THR A CA 1
ATOM 2150 C C . THR A 1 295 ? 32.557 28.244 32.616 1.00 23.81 294 THR A C 1
ATOM 2151 O O . THR A 1 295 ? 33.331 28.674 33.478 1.00 24.83 294 THR A O 1
ATOM 2155 N N A SER A 1 296 ? 31.811 29.026 31.841 0.49 23.56 295 SER A N 1
ATOM 2156 N N B SER A 1 296 ? 31.828 29.036 31.836 0.51 23.55 295 SER A N 1
ATOM 2157 C CA A SER A 1 296 ? 31.691 30.463 32.044 0.49 23.43 295 SER A CA 1
ATOM 2158 C CA B SER A 1 296 ? 31.700 30.463 32.095 0.51 23.43 295 SER A CA 1
ATOM 2159 C C A SER A 1 296 ? 30.238 30.793 32.397 0.49 24.08 2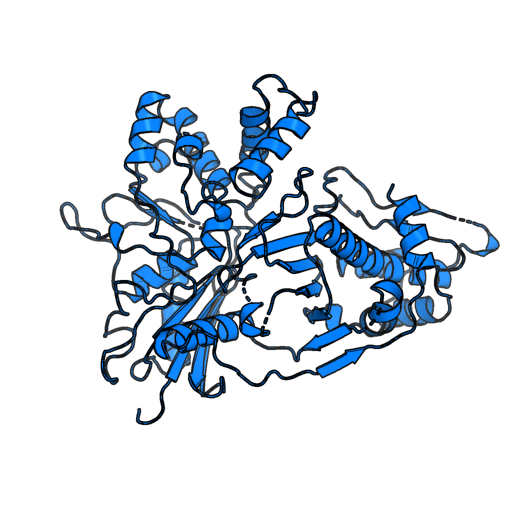95 SER A C 1
ATOM 2160 C C B SER A 1 296 ? 30.260 30.752 32.500 0.51 24.08 295 SER A C 1
ATOM 2161 O O A SER A 1 296 ? 29.336 30.000 32.126 0.49 23.41 295 SER A O 1
ATOM 2162 O O B SER A 1 296 ? 29.387 29.895 32.360 0.51 23.41 295 SER A O 1
ATOM 2167 N N . GLY A 1 297 ? 30.011 31.957 33.000 1.00 24.23 296 GLY A N 1
ATOM 2168 C CA . GLY A 1 297 ? 28.684 32.314 33.472 1.00 20.25 296 GLY A CA 1
ATOM 2169 C C . GLY A 1 297 ? 28.031 33.468 32.735 1.00 21.91 296 GLY A C 1
ATOM 2170 O O . GLY A 1 297 ? 28.716 34.324 32.163 1.00 18.62 296 GLY A O 1
ATOM 2171 N N . VAL A 1 298 ? 26.697 33.473 32.742 1.00 20.16 297 VAL A N 1
ATOM 2172 C CA . VAL A 1 298 ? 25.901 34.589 32.233 1.00 17.62 297 VAL A CA 1
ATOM 2173 C C . VAL A 1 298 ? 24.765 34.890 33.201 1.00 18.17 297 VAL A C 1
ATOM 2174 O O . VAL A 1 298 ? 23.877 34.063 33.392 1.00 17.54 297 VAL A O 1
ATOM 2178 N N . ALA A 1 299 ? 24.811 36.063 33.823 1.00 16.43 298 ALA A N 1
ATOM 2179 C CA . ALA A 1 299 ? 23.706 36.552 34.640 1.00 19.83 298 ALA A CA 1
ATOM 2180 C C . ALA A 1 299 ? 22.890 37.594 33.863 1.00 18.29 298 ALA A C 1
ATOM 2181 O O . ALA A 1 299 ? 23.390 38.669 33.541 1.00 18.00 298 ALA A O 1
ATOM 2183 N N . ALA A 1 300 ? 21.640 37.264 33.555 1.00 12.81 299 ALA A N 1
ATOM 2184 C CA . ALA A 1 300 ? 20.790 38.142 32.770 1.00 15.71 299 ALA A CA 1
ATOM 2185 C C . ALA A 1 300 ? 19.514 38.439 33.545 1.00 16.76 299 ALA A C 1
ATOM 2186 O O . ALA A 1 300 ? 18.791 37.524 33.952 1.00 16.05 299 ALA A O 1
ATOM 2188 N N . ALA A 1 301 ? 19.252 39.720 33.772 1.00 14.48 300 ALA A N 1
ATOM 2189 C CA . ALA A 1 301 ? 18.054 40.124 34.493 1.00 15.64 300 ALA A CA 1
ATOM 2190 C C . ALA A 1 301 ? 17.168 40.930 33.562 1.00 18.43 300 ALA A C 1
ATOM 2191 O O . ALA A 1 301 ? 17.654 41.592 32.638 1.00 15.59 300 ALA A O 1
ATOM 2193 N N . ILE A 1 302 ? 15.867 40.872 33.807 1.00 16.00 301 ILE A N 1
ATOM 2194 C CA . ILE A 1 302 ? 14.941 41.719 33.082 1.00 15.69 301 ILE A CA 1
ATOM 2195 C C . ILE A 1 302 ? 14.686 42.988 33.874 1.00 15.98 301 ILE A C 1
ATOM 2196 O O . ILE A 1 302 ? 14.269 42.938 35.034 1.00 16.90 301 ILE A O 1
ATOM 2201 N N . SER A 1 303 ? 14.936 44.118 33.215 1.00 14.59 302 SER A N 1
ATOM 2202 C CA . SER A 1 303 ? 14.888 45.440 33.822 1.00 15.55 302 SER A CA 1
ATOM 2203 C C . SER A 1 303 ? 13.793 46.285 33.168 1.00 17.83 302 SER A C 1
ATOM 2204 O O . SER A 1 303 ? 13.695 46.361 31.940 1.00 17.29 302 SER A O 1
ATOM 2207 N N . GLU A 1 304 ? 12.969 46.924 33.994 1.00 18.34 303 GLU A N 1
ATOM 2208 C CA . GLU A 1 304 ? 11.919 47.804 33.496 1.00 19.71 303 GLU A CA 1
ATOM 2209 C C . GLU A 1 304 ? 12.505 48.952 32.656 1.00 20.58 303 GLU A C 1
ATOM 2210 O O . GLU A 1 304 ? 11.992 49.280 31.580 1.00 16.02 303 GLU A O 1
ATOM 2216 N N . ASN A 1 305 ? 13.592 49.544 33.152 1.00 18.06 304 ASN A N 1
ATOM 2217 C CA . ASN A 1 305 ? 14.191 50.729 32.539 1.00 16.41 304 ASN A CA 1
ATOM 2218 C C . ASN A 1 305 ? 15.564 50.419 31.948 1.00 14.59 304 ASN A C 1
ATOM 2219 O O . ASN A 1 305 ? 16.164 49.404 32.300 1.00 16.46 304 ASN A O 1
ATOM 2224 N N . PRO A 1 306 ? 16.063 51.286 31.041 1.00 13.99 305 PRO A N 1
ATOM 2225 C CA . PRO A 1 306 ? 17.416 51.088 30.493 1.00 16.69 305 PRO A CA 1
ATOM 2226 C C . PRO A 1 306 ? 18.428 50.994 31.626 1.00 13.96 305 PRO A C 1
ATOM 2227 O O . PRO A 1 306 ? 18.183 51.569 32.687 1.00 14.73 305 PRO A O 1
ATOM 2231 N N . THR A 1 307 ? 19.526 50.282 31.403 1.00 16.70 306 THR A N 1
ATOM 2232 C CA . THR A 1 307 ? 20.569 50.100 32.415 1.00 16.77 306 THR A CA 1
ATOM 2233 C C . THR A 1 307 ? 21.931 50.497 31.849 1.00 16.66 306 THR A C 1
ATOM 2234 O O . THR A 1 307 ? 22.255 50.176 30.700 1.00 13.66 306 THR A O 1
ATOM 2238 N N . TYR A 1 308 ? 22.725 51.192 32.664 1.00 17.22 307 TYR A N 1
ATOM 2239 C CA . TYR A 1 308 ? 23.977 51.787 32.198 1.00 14.98 307 TYR A CA 1
ATOM 2240 C C . TYR A 1 308 ? 25.146 51.524 33.154 1.00 13.95 307 TYR A C 1
ATOM 2241 O O . TYR A 1 308 ? 25.360 52.276 34.094 1.00 15.68 307 TYR A O 1
ATOM 2250 N N . ASP A 1 309 ? 25.893 50.454 32.918 1.00 13.45 308 ASP A N 1
ATOM 2251 C CA . ASP A 1 309 ? 27.115 50.210 33.677 1.00 18.47 308 ASP A CA 1
ATOM 2252 C C . ASP A 1 309 ? 28.287 50.988 33.055 1.00 15.41 308 ASP A C 1
ATOM 2253 O O . ASP A 1 309 ? 28.939 50.498 32.141 1.00 13.57 308 ASP A O 1
ATOM 2258 N N . LEU A 1 310 ? 28.535 52.201 33.552 1.00 15.61 309 LEU A N 1
ATOM 2259 C CA . LEU A 1 310 ? 29.551 53.098 32.988 1.00 16.17 309 LEU A CA 1
ATOM 2260 C C . LEU A 1 310 ? 30.932 52.461 32.965 1.00 18.25 309 LEU A C 1
ATOM 2261 O O . LEU A 1 310 ? 31.851 52.920 32.278 1.00 17.72 309 LEU A O 1
ATOM 2266 N N . THR A 1 311 ? 31.049 51.388 33.726 1.00 16.59 310 THR A N 1
ATOM 2267 C CA . THR A 1 311 ? 32.250 50.578 33.826 1.00 18.46 310 THR A CA 1
ATOM 2268 C C . THR A 1 311 ? 32.491 49.717 32.579 1.00 19.45 310 THR A C 1
ATOM 2269 O O . THR A 1 311 ? 33.630 49.376 32.256 1.00 18.60 310 THR A O 1
ATOM 2273 N N . GLY A 1 312 ? 31.411 49.349 31.892 1.00 15.94 311 GLY A N 1
ATOM 2274 C CA . GLY A 1 312 ? 31.511 48.553 30.683 1.00 16.43 311 GLY A CA 1
ATOM 2275 C C . GLY A 1 312 ? 31.643 47.062 30.939 1.00 19.01 311 GLY A C 1
ATOM 2276 O O . GLY A 1 312 ? 32.112 46.318 30.072 1.00 19.91 311 GLY A O 1
ATOM 2277 N N . ALA A 1 313 ? 31.244 46.620 32.130 1.00 17.44 312 ALA A N 1
ATOM 2278 C CA . ALA A 1 313 ? 31.201 45.195 32.433 1.00 20.47 312 ALA A CA 1
ATOM 2279 C C . ALA A 1 313 ? 29.849 44.616 32.002 1.00 17.81 312 ALA A C 1
ATOM 2280 O O . ALA A 1 313 ? 29.770 43.678 31.205 1.00 14.23 312 ALA A O 1
ATOM 2282 N N . VAL A 1 314 ? 28.787 45.176 32.556 1.00 16.33 313 VAL A N 1
ATOM 2283 C CA . VAL A 1 314 ? 27.453 44.706 32.238 1.00 18.00 313 VAL A CA 1
ATOM 2284 C C . VAL A 1 314 ? 26.990 45.308 30.919 1.00 15.77 313 VAL A C 1
ATOM 2285 O O . VAL A 1 314 ? 26.977 46.526 30.751 1.00 16.47 313 VAL A O 1
ATOM 2289 N N . SER A 1 315 ? 26.614 44.435 29.989 1.00 18.89 314 SER A N 1
ATOM 2290 C CA . SER A 1 315 ? 26.001 44.836 28.726 1.00 15.81 314 SER A CA 1
ATOM 2291 C C . SER A 1 315 ? 24.593 45.412 28.934 1.00 17.38 314 SER A C 1
ATOM 2292 O O . SER A 1 315 ? 23.820 44.928 29.762 1.00 17.62 314 SER A O 1
ATOM 2295 N N . GLY A 1 316 ? 24.254 46.429 28.156 1.00 13.77 315 GLY A N 1
ATOM 2296 C CA . GLY A 1 316 ? 22.934 47.018 28.212 1.00 16.48 315 GLY A CA 1
ATOM 2297 C C . GLY A 1 316 ? 22.086 46.617 27.019 1.00 17.74 315 GLY A C 1
ATOM 2298 O O . GLY A 1 316 ? 21.830 47.431 26.127 1.00 14.88 315 GLY A O 1
ATOM 2299 N N . PHE A 1 317 ? 21.650 45.362 27.005 1.00 15.04 316 PHE A N 1
ATOM 2300 C CA . PHE A 1 317 ? 20.826 44.849 25.916 1.00 14.10 316 PHE A CA 1
ATOM 2301 C C . PHE A 1 317 ? 19.349 45.067 26.214 1.00 13.89 316 PHE A C 1
ATOM 2302 O O . PHE A 1 317 ? 18.978 45.446 27.327 1.00 14.34 316 PHE A O 1
ATOM 2310 N N . ALA A 1 318 ? 18.511 44.827 25.206 1.00 15.24 317 ALA A N 1
ATOM 2311 C CA . ALA A 1 318 ? 17.067 44.837 25.386 1.00 14.71 317 ALA A CA 1
ATOM 2312 C C . ALA A 1 318 ? 16.555 43.403 25.451 1.00 13.77 317 ALA A C 1
ATOM 2313 O O . ALA A 1 318 ? 17.179 42.490 24.918 1.00 12.00 317 ALA A O 1
ATOM 2315 N N . ASP A 1 319 ? 15.415 43.205 26.102 1.00 15.23 318 ASP A N 1
ATOM 2316 C CA . ASP A 1 319 ? 14.824 41.873 26.176 1.00 17.00 318 ASP A CA 1
ATOM 2317 C C . ASP A 1 319 ? 13.758 41.743 25.084 1.00 14.74 318 ASP A C 1
ATOM 2318 O O . ASP A 1 319 ? 13.679 42.592 24.193 1.00 10.99 318 ASP A O 1
ATOM 2323 N N . CYS A 1 320 ? 12.934 40.701 25.172 1.00 12.37 319 CYS A N 1
ATOM 2324 C CA . CYS A 1 320 ? 11.898 40.451 24.152 1.00 13.39 319 CYS A CA 1
ATOM 2325 C C . CYS A 1 320 ? 10.476 40.795 24.585 1.00 13.25 319 CYS A C 1
ATOM 2326 O O . CYS A 1 320 ? 9.508 40.273 24.026 1.00 14.77 319 CYS A O 1
ATOM 2329 N N . THR A 1 321 ? 10.338 41.683 25.564 1.00 15.90 320 THR A N 1
ATOM 2330 C CA . THR A 1 321 ? 9.007 42.083 26.018 1.00 14.49 320 THR A CA 1
ATOM 2331 C C . THR A 1 321 ? 8.836 43.597 26.007 1.00 12.26 320 THR A C 1
ATOM 2332 O O . THR A 1 321 ? 7.914 44.137 26.625 1.00 14.82 320 THR A O 1
ATOM 2336 N N . GLY A 1 322 ? 9.712 44.272 25.275 1.00 13.70 321 GLY A N 1
ATOM 2337 C CA . GLY A 1 322 ? 9.705 45.720 25.232 1.00 12.36 321 GLY A CA 1
ATOM 2338 C C . GLY A 1 322 ? 10.511 46.332 26.361 1.00 13.72 321 GLY A C 1
ATOM 2339 O O . GLY A 1 322 ? 10.470 47.540 26.575 1.00 14.72 321 GLY A O 1
ATOM 2340 N N . HIS A 1 323 ? 11.248 45.502 27.086 1.00 12.35 322 HIS A N 1
ATOM 2341 C CA . HIS A 1 323 ? 12.009 46.000 28.224 1.00 16.27 322 HIS A CA 1
ATOM 2342 C C . HIS A 1 323 ? 13.518 45.822 28.072 1.00 13.20 322 HIS A C 1
ATOM 2343 O O . HIS A 1 323 ? 14.045 45.861 26.960 1.00 11.03 322 HIS A O 1
ATOM 2350 N N . TYR A 1 324 ? 14.210 45.608 29.187 1.00 13.57 323 TYR A N 1
ATOM 2351 C CA . TYR A 1 324 ? 15.667 45.625 29.161 1.00 14.60 323 TYR A CA 1
ATOM 2352 C C . TYR A 1 324 ? 16.320 44.396 29.774 1.00 14.53 323 TYR A C 1
ATOM 2353 O O . TYR A 1 324 ? 15.774 43.783 30.695 1.00 15.32 323 TYR A O 1
ATOM 2362 N N . LEU A 1 325 ? 17.482 44.049 29.221 1.00 12.85 324 LEU A N 1
ATOM 2363 C CA . LEU A 1 325 ? 18.244 42.862 29.591 1.00 13.54 324 LEU A CA 1
ATOM 2364 C C . LEU A 1 325 ? 19.706 43.194 29.958 1.00 14.33 324 LEU A C 1
ATOM 2365 O O . LEU A 1 325 ? 20.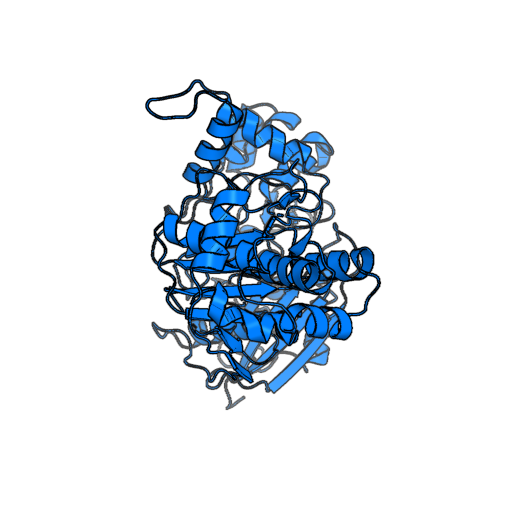634 42.955 29.173 1.00 12.32 324 LEU A O 1
ATOM 2370 N N . PRO A 1 326 ? 19.913 43.775 31.146 1.00 14.31 325 PRO A N 1
ATOM 2371 C CA . PRO A 1 326 ? 21.289 43.896 31.647 1.00 16.82 325 PRO A CA 1
ATOM 2372 C C . PRO A 1 326 ? 21.913 42.514 31.701 1.00 16.21 325 PRO A C 1
ATOM 2373 O O . PRO A 1 326 ? 21.349 41.613 32.316 1.00 13.39 325 PRO A O 1
ATOM 2377 N N . LEU A 1 327 ? 23.067 42.348 31.065 1.00 13.80 326 LEU A N 1
ATOM 2378 C CA . LEU A 1 327 ? 23.657 41.030 30.911 1.00 14.98 326 LEU A CA 1
ATOM 2379 C C . LEU A 1 327 ? 25.109 41.022 31.378 1.00 17.68 326 LEU A C 1
ATOM 2380 O O . LEU A 1 327 ? 25.933 41.780 30.868 1.00 16.21 326 LEU A O 1
ATOM 2385 N N . ALA A 1 328 ? 25.406 40.157 32.342 1.00 16.30 327 ALA A N 1
ATOM 2386 C CA . ALA A 1 328 ? 26.714 40.110 32.972 1.00 21.36 327 ALA A CA 1
ATOM 2387 C C . ALA A 1 328 ? 27.418 38.796 32.689 1.00 20.81 327 ALA A C 1
ATOM 2388 O O . ALA A 1 328 ? 27.053 37.756 33.244 1.00 20.45 327 ALA A O 1
ATOM 2390 N N . CYS A 1 329 ? 28.438 38.840 31.838 1.00 19.06 328 CYS A N 1
ATOM 2391 C CA . CYS A 1 329 ? 29.230 37.648 31.557 1.00 19.36 328 CYS A CA 1
ATOM 2392 C C . CYS A 1 329 ? 30.399 37.500 32.526 1.00 22.56 328 CYS A C 1
ATOM 2393 O O . CYS A 1 329 ? 31.086 38.469 32.831 1.00 20.60 328 CYS A O 1
ATOM 2396 N N . THR A 1 330 ? 30.603 36.282 33.018 1.00 17.52 329 THR A N 1
ATOM 2397 C CA . THR A 1 330 ? 31.761 35.976 33.840 1.00 18.64 329 THR A CA 1
ATOM 2398 C C . THR A 1 330 ? 32.622 34.930 33.130 1.00 20.20 329 THR A C 1
ATOM 2399 O O . THR A 1 330 ? 32.120 33.900 32.673 1.00 21.03 329 THR A O 1
ATOM 2403 N N . ILE A 1 331 ? 33.915 35.204 33.009 1.00 22.77 330 ILE A N 1
ATOM 2404 C CA . ILE A 1 331 ? 34.843 34.236 32.427 1.00 21.07 330 ILE A CA 1
ATOM 2405 C C . ILE A 1 331 ? 34.839 32.974 33.265 1.00 20.24 330 ILE A C 1
ATOM 2406 O O . ILE A 1 331 ? 34.834 31.852 32.754 1.00 21.46 330 ILE A O 1
ATOM 2411 N N . ASN A 1 332 ? 34.831 33.175 34.574 1.00 19.82 331 ASN A N 1
ATOM 2412 C CA . ASN A 1 332 ? 34.987 32.070 35.498 1.00 21.63 331 ASN A CA 1
ATOM 2413 C C . ASN A 1 332 ? 33.685 31.593 36.114 1.00 18.78 331 ASN A C 1
ATOM 2414 O O . ASN A 1 332 ? 33.142 32.203 37.039 1.00 17.94 331 ASN A O 1
ATOM 2419 N N . GLY A 1 333 ? 33.191 30.485 35.582 1.00 20.49 332 GLY A N 1
ATOM 2420 C CA . GLY A 1 333 ? 32.028 29.837 36.150 1.00 23.25 332 GLY A CA 1
ATOM 2421 C C . GLY A 1 333 ? 32.466 28.498 36.692 1.00 23.09 332 GLY A C 1
ATOM 2422 O O . GLY A 1 333 ? 33.279 28.423 37.606 1.00 22.45 332 GLY A O 1
ATOM 2423 N N . SER A 1 334 ? 31.936 27.442 36.094 1.00 23.76 333 SER A N 1
ATOM 2424 C CA . SER A 1 334 ? 32.253 26.083 36.478 1.00 23.62 333 SER A CA 1
ATOM 2425 C C . SER A 1 334 ? 33.756 25.806 36.412 1.00 24.91 333 SER A C 1
ATOM 2426 O O . SER A 1 334 ? 34.269 24.969 37.158 1.00 23.94 333 SER A O 1
ATOM 2429 N N . ARG A 1 335 ? 34.463 26.498 35.521 1.00 21.50 334 ARG A N 1
ATOM 2430 C CA . ARG A 1 335 ? 35.903 26.276 35.400 1.00 25.70 334 ARG A CA 1
ATOM 2431 C C . ARG A 1 335 ? 36.615 26.457 36.748 1.00 25.18 334 ARG A C 1
ATOM 2432 O O . ARG A 1 335 ? 37.615 25.803 37.015 1.00 25.45 334 ARG A O 1
ATOM 2440 N N . ILE A 1 336 ? 36.079 27.328 37.598 1.00 23.02 335 ILE A N 1
ATOM 2441 C CA . ILE A 1 336 ? 36.607 27.506 38.951 1.00 24.27 335 ILE A CA 1
ATOM 2442 C C . ILE A 1 336 ? 36.696 26.158 39.675 1.00 27.39 335 ILE A C 1
ATOM 2443 O O . ILE A 1 336 ? 37.642 25.882 40.413 1.00 22.09 335 ILE A O 1
ATOM 2448 N N . LEU A 1 337 ? 35.692 25.320 39.455 1.00 24.69 336 LEU A N 1
ATOM 2449 C CA . LEU A 1 337 ? 35.629 24.012 40.086 1.00 24.92 336 LEU A CA 1
ATOM 2450 C C . LEU A 1 337 ? 36.649 23.050 39.489 1.00 25.83 336 LEU A C 1
ATOM 2451 O O . LEU A 1 337 ? 37.136 22.147 40.176 1.00 25.52 336 LEU A O 1
ATOM 2456 N N . ASP A 1 338 ? 36.971 23.249 38.212 1.00 25.61 337 ASP A N 1
ATOM 2457 C CA . ASP A 1 338 ? 38.038 22.488 37.570 1.00 26.19 337 ASP A CA 1
ATOM 2458 C C . ASP A 1 338 ? 39.379 22.866 38.201 1.00 27.16 337 ASP A C 1
ATOM 2459 O O . ASP A 1 338 ? 40.191 22.003 38.538 1.00 23.52 337 ASP A O 1
ATOM 2464 N N . ALA A 1 339 ? 39.593 24.169 38.364 1.00 25.16 338 ALA A N 1
ATOM 2465 C CA . ALA A 1 339 ? 40.771 24.676 39.051 1.00 25.26 338 ALA A CA 1
ATOM 2466 C C . ALA A 1 339 ? 40.909 23.977 40.391 1.00 25.69 338 ALA A C 1
ATOM 2467 O O . ALA A 1 339 ? 41.991 23.513 40.753 1.00 24.10 338 ALA A O 1
ATOM 2469 N N . GLY A 1 340 ? 39.798 23.913 41.122 1.00 25.08 339 GLY A N 1
ATOM 2470 C CA . GLY A 1 340 ? 39.753 23.271 42.425 1.00 26.74 339 GLY A CA 1
ATOM 2471 C C . GLY A 1 340 ? 40.204 21.822 42.409 1.00 28.99 339 GLY A C 1
ATOM 2472 O O . GLY A 1 340 ? 40.901 21.372 43.322 1.00 27.64 339 GLY A O 1
ATOM 2473 N N . ARG A 1 341 ? 39.804 21.085 41.377 1.00 27.67 340 ARG A N 1
ATOM 2474 C CA . ARG A 1 341 ? 40.169 19.679 41.272 1.00 28.87 340 ARG A CA 1
ATOM 2475 C C . ARG A 1 341 ? 41.666 19.510 41.018 1.00 34.30 340 ARG A C 1
ATOM 2476 O O . ARG A 1 341 ? 42.321 18.700 41.674 1.00 31.27 340 ARG A O 1
ATOM 2484 N N . ALA A 1 342 ? 42.203 20.273 40.067 1.00 31.13 341 ALA A N 1
ATOM 2485 C CA . ALA A 1 342 ? 43.637 20.233 39.780 1.00 34.17 341 ALA A CA 1
ATOM 2486 C C . ALA A 1 342 ? 44.432 20.635 41.017 1.00 32.41 341 ALA A C 1
ATOM 2487 O O . ALA A 1 342 ? 45.367 19.946 41.419 1.00 38.89 341 ALA A O 1
ATOM 2489 N N . ALA A 1 343 ? 44.042 21.750 41.624 1.00 31.27 342 ALA A N 1
ATOM 2490 C CA . ALA A 1 343 ? 44.741 22.269 42.793 1.00 34.30 342 ALA A CA 1
ATOM 2491 C C . ALA A 1 343 ? 44.801 21.268 43.950 1.00 32.99 342 ALA A C 1
ATOM 2492 O O . ALA A 1 343 ? 45.825 21.128 44.608 1.00 30.81 342 ALA A O 1
ATOM 2494 N N . LEU A 1 344 ? 43.702 20.570 44.202 1.00 32.23 343 LEU A N 1
ATOM 2495 C CA . LEU A 1 344 ? 43.640 19.690 45.361 1.00 32.21 343 LEU A CA 1
ATOM 2496 C C . LEU A 1 344 ? 43.888 18.221 45.040 1.00 35.27 343 LEU A C 1
ATOM 2497 O O . LEU A 1 344 ? 44.039 17.408 45.953 1.00 38.47 343 LEU A O 1
ATOM 2502 N N . GLY A 1 345 ? 43.942 17.883 43.753 1.00 31.61 344 GLY A N 1
ATOM 2503 C CA . GLY A 1 345 ? 44.041 16.495 43.339 1.00 30.23 344 GLY A CA 1
ATOM 2504 C C . GLY A 1 345 ? 42.853 15.679 43.816 1.00 36.19 344 GLY A C 1
ATOM 2505 O O . GLY A 1 345 ? 43.011 14.712 44.568 1.00 35.43 344 GLY A O 1
ATOM 2506 N N . VAL A 1 346 ? 41.661 16.082 43.383 1.00 33.92 345 VAL A N 1
ATOM 2507 C CA . VAL A 1 346 ? 40.413 15.420 43.751 1.00 34.64 345 VAL A CA 1
ATOM 2508 C C . VAL A 1 346 ? 39.463 15.477 42.558 1.00 35.70 345 VAL A C 1
ATOM 2509 O O . VAL A 1 346 ? 39.676 16.262 41.637 1.00 34.53 345 VAL A O 1
ATOM 2513 N N . ASP A 1 347 ? 38.418 14.651 42.566 1.00 38.71 346 ASP A N 1
ATOM 2514 C CA . ASP A 1 347 ? 37.357 14.773 41.562 1.00 39.86 346 ASP A CA 1
ATOM 2515 C C . ASP A 1 347 ? 36.179 15.558 42.128 1.00 37.36 346 ASP A C 1
ATOM 2516 O O . ASP A 1 347 ? 36.210 15.980 43.282 1.00 35.40 346 ASP A O 1
ATOM 2521 N N . TYR A 1 348 ? 35.138 15.742 41.322 1.00 38.79 347 TYR A N 1
ATOM 2522 C CA . TYR A 1 348 ? 34.010 16.584 41.714 1.00 38.08 347 TYR A CA 1
ATOM 2523 C C . TYR A 1 348 ? 33.409 16.268 43.084 1.00 38.80 347 TYR A C 1
ATOM 2524 O O . TYR A 1 348 ? 33.294 17.159 43.930 1.00 33.53 347 TYR A O 1
ATOM 2533 N N . ASP A 1 349 ? 33.019 15.015 43.305 1.00 37.50 348 ASP A N 1
ATOM 2534 C CA . ASP A 1 349 ? 32.398 14.646 44.578 1.00 39.40 348 ASP A CA 1
ATOM 2535 C C . ASP A 1 349 ? 33.366 14.853 45.740 1.00 37.10 348 ASP A C 1
ATOM 2536 O O . ASP A 1 349 ? 32.984 15.333 46.811 1.00 33.94 348 ASP A O 1
ATOM 2541 N N . GLU A 1 350 ? 34.621 14.480 45.508 1.00 37.35 349 GLU A N 1
ATOM 2542 C CA . GLU A 1 350 ? 35.699 14.656 46.471 1.00 36.03 349 GLU A CA 1
ATOM 2543 C C . GLU A 1 350 ? 35.765 16.118 46.913 1.00 34.15 349 GLU A C 1
ATOM 2544 O O . GLU A 1 350 ? 35.787 16.429 48.116 1.00 30.63 349 GLU A O 1
ATOM 2550 N N . LEU A 1 351 ? 35.784 17.013 45.929 1.00 31.49 350 LEU A N 1
ATOM 2551 C CA . LEU A 1 351 ? 35.793 18.444 46.191 1.00 30.33 350 LEU A CA 1
ATOM 2552 C C . LEU A 1 351 ? 34.600 18.841 47.051 1.00 30.18 350 LEU A C 1
ATOM 2553 O O . LEU A 1 351 ? 34.743 19.556 48.047 1.00 28.12 350 LEU A O 1
ATOM 2558 N N . ALA A 1 352 ? 33.421 18.368 46.670 1.00 30.96 351 ALA A N 1
ATOM 2559 C CA . ALA A 1 352 ? 32.212 18.710 47.402 1.00 31.06 351 ALA A CA 1
ATOM 2560 C C . ALA A 1 352 ? 32.275 18.217 48.844 1.00 27.71 351 ALA A C 1
ATOM 2561 O O . ALA A 1 352 ? 32.027 18.979 49.777 1.00 33.33 351 ALA A O 1
ATOM 2563 N N . LYS A 1 353 ? 32.613 16.945 49.029 1.00 31.85 352 LYS A N 1
ATOM 2564 C CA . LYS A 1 353 ? 32.679 16.376 50.369 1.00 29.80 352 LYS A CA 1
ATOM 2565 C C . LYS A 1 353 ? 33.571 17.262 51.236 1.00 34.20 352 LYS A C 1
ATOM 2566 O O . LYS A 1 353 ? 33.210 17.649 52.356 1.00 30.73 352 LYS A O 1
ATOM 2572 N N . LEU A 1 354 ? 34.729 17.591 50.680 1.00 28.04 353 LEU A N 1
ATOM 2573 C CA . LEU A 1 354 ? 35.710 18.454 51.311 1.00 31.81 353 LEU A CA 1
ATOM 2574 C C . LEU A 1 354 ? 35.062 19.762 51.753 1.00 30.72 353 LEU A C 1
ATOM 2575 O O . LEU A 1 354 ? 35.1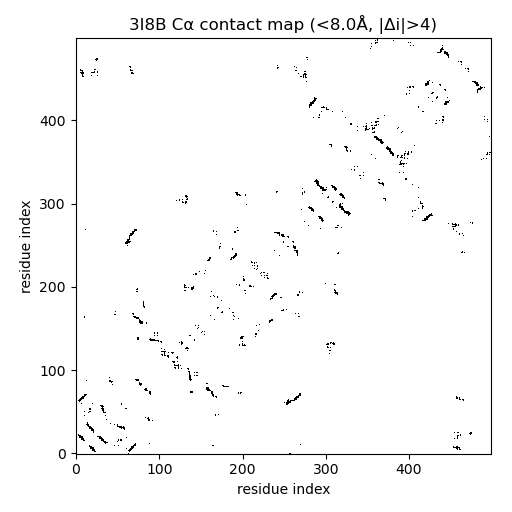31 20.146 52.927 1.00 27.45 353 LEU A O 1
ATOM 2580 N N . ALA A 1 355 ? 34.432 20.438 50.796 1.00 28.71 354 ALA A N 1
ATOM 2581 C CA . ALA A 1 355 ? 33.848 21.754 51.028 1.00 26.74 354 ALA A CA 1
ATOM 2582 C C . ALA A 1 355 ? 32.771 21.718 52.114 1.00 31.58 354 ALA A C 1
ATOM 2583 O O . ALA A 1 355 ? 32.690 22.622 52.953 1.00 27.93 354 ALA A O 1
ATOM 2585 N N . PHE A 1 356 ? 31.939 20.678 52.093 1.00 28.59 355 PHE A N 1
ATOM 2586 C CA . PHE A 1 356 ? 30.890 20.538 53.094 1.00 26.96 355 PHE A CA 1
ATOM 2587 C C . PHE A 1 356 ? 31.458 20.190 54.467 1.00 29.47 355 PHE A C 1
ATOM 2588 O O . PHE A 1 356 ? 30.800 20.396 55.484 1.00 31.24 355 PHE A O 1
ATOM 2596 N N . ALA A 1 357 ? 32.670 19.648 54.499 1.00 24.60 356 ALA A N 1
ATOM 2597 C CA . ALA A 1 357 ? 33.333 19.382 55.773 1.00 24.68 356 ALA A CA 1
ATOM 2598 C C . ALA A 1 357 ? 33.750 20.687 56.470 1.00 27.34 356 ALA A C 1
ATOM 2599 O O . ALA A 1 357 ? 33.994 20.710 57.680 1.00 24.64 356 ALA A O 1
ATOM 2601 N N . SER A 1 358 ? 33.833 21.761 55.688 1.00 27.17 357 SER A N 1
ATOM 2602 C CA . SER A 1 358 ? 34.211 23.083 56.185 1.00 26.73 357 SER A CA 1
ATOM 2603 C C . SER A 1 358 ? 33.026 23.813 56.820 1.00 26.95 357 SER A C 1
ATOM 2604 O O . SER A 1 358 ? 32.074 23.185 57.290 1.00 28.98 357 SER A O 1
ATOM 2607 N N . LYS A 1 359 ? 33.095 25.143 56.821 1.00 26.54 358 LYS A N 1
ATOM 2608 C CA . LYS A 1 359 ? 32.038 25.997 57.353 1.00 28.29 358 LYS A CA 1
ATOM 2609 C C . LYS A 1 359 ? 31.826 27.212 56.444 1.00 29.97 358 LYS A C 1
ATOM 2610 O O . LYS A 1 359 ? 32.721 27.582 55.677 1.00 29.90 358 LYS A O 1
ATOM 2616 N N . PRO A 1 360 ? 30.644 27.846 56.531 1.00 29.30 359 PRO A N 1
ATOM 2617 C CA . PRO A 1 360 ? 30.394 29.043 55.722 1.00 25.70 359 PRO A CA 1
ATOM 2618 C C . PRO A 1 360 ? 31.449 30.110 55.997 1.00 26.15 359 PRO A C 1
ATOM 2619 O O . PRO A 1 360 ? 31.588 30.564 57.135 1.00 26.76 359 PRO A O 1
ATOM 2623 N N . GLY A 1 361 ? 32.184 30.506 54.965 1.00 23.98 360 GLY A N 1
ATOM 2624 C CA . GLY A 1 361 ? 33.271 31.451 55.140 1.00 27.46 360 GLY A CA 1
ATOM 2625 C C . GLY A 1 361 ? 34.607 30.751 55.038 1.00 22.01 360 GLY A C 1
ATOM 2626 O O . GLY A 1 361 ? 35.657 31.397 54.953 1.00 25.81 360 GLY A O 1
ATOM 2627 N N . ALA A 1 362 ? 34.566 29.422 55.045 1.00 23.74 361 ALA A N 1
ATOM 2628 C CA . ALA A 1 362 ? 35.772 28.608 54.904 1.00 27.70 361 ALA A CA 1
ATOM 2629 C C . ALA A 1 362 ? 36.808 28.987 55.959 1.00 24.09 361 ALA A C 1
ATOM 2630 O O . ALA A 1 362 ? 38.004 29.041 55.685 1.00 23.82 361 ALA A O 1
ATOM 2632 N N . ASN A 1 363 ? 36.332 29.261 57.165 1.00 23.73 362 ASN A N 1
ATOM 2633 C CA . ASN A 1 363 ? 37.211 29.643 58.257 1.00 27.56 362 ASN A CA 1
ATOM 2634 C C . ASN A 1 363 ? 38.197 30.740 57.859 1.00 26.82 362 ASN A C 1
ATOM 2635 O O . ASN A 1 363 ? 39.352 30.731 58.289 1.00 20.41 362 ASN A O 1
ATOM 2640 N N . GLY A 1 364 ? 37.738 31.659 57.011 1.00 21.29 363 GLY A N 1
ATOM 2641 C CA . GLY A 1 364 ? 38.471 32.882 56.737 1.00 21.40 363 GLY A CA 1
ATOM 2642 C C . GLY A 1 364 ? 39.144 32.981 55.384 1.00 20.38 363 GLY A C 1
ATOM 2643 O O . GLY A 1 364 ? 39.590 34.053 54.994 1.00 21.85 363 GLY A O 1
ATOM 2644 N N . ILE A 1 365 ? 39.223 31.872 54.663 1.00 19.89 364 ILE A N 1
ATOM 2645 C CA . ILE A 1 365 ? 39.829 31.894 53.340 1.00 20.91 364 ILE A CA 1
ATOM 2646 C C . ILE A 1 365 ? 38.840 32.366 52.278 1.00 26.73 364 ILE A C 1
ATOM 2647 O O . ILE A 1 365 ? 37.721 31.862 52.176 1.00 22.01 364 ILE A O 1
ATOM 2652 N N . THR A 1 366 ? 39.272 33.334 51.484 1.00 24.72 365 THR A N 1
ATOM 2653 C CA . THR A 1 366 ? 38.458 33.855 50.399 1.00 24.57 365 THR A CA 1
ATOM 2654 C C . THR A 1 366 ? 39.186 33.692 49.071 1.00 23.38 365 THR A C 1
ATOM 2655 O O . THR A 1 366 ? 40.382 33.997 48.957 1.00 22.25 365 THR A O 1
ATOM 2659 N N . LEU A 1 367 ? 38.463 33.194 48.076 1.00 19.94 366 LEU A N 1
ATOM 2660 C CA . LEU A 1 367 ? 38.958 33.134 46.710 1.00 18.96 366 LEU A CA 1
ATOM 2661 C C . LEU A 1 367 ? 38.273 34.204 45.878 1.00 20.11 366 LEU A C 1
ATOM 2662 O O . LEU A 1 367 ? 37.040 34.272 45.868 1.00 18.10 366 LEU A O 1
ATOM 2667 N N . VAL A 1 368 ? 39.061 35.051 45.216 1.00 16.63 367 VAL A N 1
ATOM 2668 C CA . VAL A 1 368 ? 38.551 35.908 44.150 1.00 15.72 367 VAL A CA 1
ATOM 2669 C C . VAL A 1 368 ? 38.984 35.255 42.849 1.00 18.79 367 VAL A C 1
ATOM 2670 O O . VAL A 1 368 ? 40.144 35.356 42.448 1.00 20.17 367 VAL A O 1
ATOM 2674 N N . PRO A 1 369 ? 38.048 34.571 42.180 1.00 18.95 368 PRO A N 1
ATOM 2675 C CA . PRO A 1 369 ? 38.402 33.589 41.156 1.00 20.34 368 PRO A CA 1
ATOM 2676 C C . PRO A 1 369 ? 38.606 34.173 39.768 1.00 21.17 368 PRO A C 1
ATOM 2677 O O . PRO A 1 369 ? 38.049 33.620 38.820 1.00 21.43 368 PRO A O 1
ATOM 2681 N N . TYR A 1 370 ? 39.378 35.245 39.636 1.00 20.53 369 TYR A N 1
ATOM 2682 C CA . TYR A 1 370 ? 39.581 35.849 38.322 1.00 19.50 369 TYR A CA 1
ATOM 2683 C C . TYR A 1 370 ? 40.663 35.115 37.523 1.00 22.55 369 TYR A C 1
ATOM 2684 O O . TYR A 1 370 ? 41.580 35.729 36.977 1.00 22.22 369 TYR A O 1
ATOM 2693 N N . PHE A 1 371 ? 40.555 33.795 37.451 1.00 22.95 370 PHE A N 1
ATOM 2694 C CA . PHE A 1 371 ? 41.485 33.023 36.640 1.00 23.14 370 PHE A CA 1
ATOM 2695 C C . PHE A 1 371 ? 41.447 33.572 35.229 1.00 22.93 370 PHE A C 1
ATOM 2696 O O . PHE A 1 371 ? 40.392 33.573 34.594 1.00 23.21 370 PHE A O 1
ATOM 2704 N N . ASP A 1 372 ? 42.583 34.063 34.745 1.00 20.18 371 ASP A N 1
ATOM 2705 C CA . ASP A 1 372 ? 42.646 34.611 33.391 1.00 22.37 371 ASP A CA 1
ATOM 2706 C C . ASP A 1 372 ? 41.810 35.886 33.229 1.00 24.67 371 ASP A C 1
ATOM 2707 O O . ASP A 1 372 ? 41.300 36.169 32.147 1.00 28.03 371 ASP A O 1
ATOM 2712 N N . GLY A 1 373 ? 41.671 36.652 34.307 1.00 26.02 372 GLY A N 1
ATOM 2713 C CA . GLY A 1 373 ? 40.934 37.904 34.272 1.00 26.82 372 GLY A CA 1
ATOM 2714 C C . GLY A 1 373 ? 39.433 37.723 34.443 1.00 25.62 372 GLY A C 1
ATOM 2715 O O . GLY A 1 373 ? 38.971 36.627 34.767 1.00 26.14 372 GLY A O 1
ATOM 2716 N N . GLU A 1 374 ? 38.676 38.801 34.253 1.00 22.71 373 GLU A N 1
ATOM 2717 C CA . GLU A 1 374 ? 37.211 38.722 34.264 1.00 21.49 373 GLU A CA 1
ATOM 2718 C C . GLU A 1 374 ? 36.565 39.742 33.340 1.00 25.73 373 GLU A C 1
ATOM 2719 O O . GLU A 1 374 ? 37.135 40.820 33.088 1.00 23.59 373 GLU A O 1
ATOM 2725 N N . ARG A 1 375 ? 35.384 39.378 32.831 1.00 21.53 374 ARG A N 1
ATOM 2726 C CA . ARG A 1 375 ? 34.514 40.289 32.106 1.00 20.81 374 ARG A CA 1
ATOM 2727 C C . ARG A 1 375 ? 33.740 41.144 33.115 1.00 22.74 374 ARG A C 1
ATOM 2728 O O . ARG A 1 375 ? 33.607 42.354 32.948 1.00 20.16 374 ARG A O 1
ATOM 2736 N N . THR A 1 376 ? 33.224 40.502 34.162 1.00 18.74 375 THR A N 1
ATOM 2737 C CA . THR A 1 376 ? 32.473 41.202 35.198 1.00 19.04 375 THR A CA 1
ATOM 2738 C C . THR A 1 376 ? 33.017 40.800 36.569 1.00 19.00 375 THR A C 1
ATOM 2739 O O . THR A 1 376 ? 32.923 39.630 36.950 1.00 16.22 375 THR A O 1
ATOM 2743 N N . PRO A 1 377 ? 33.629 41.751 37.302 1.00 23.22 376 PRO A N 1
ATOM 2744 C CA . PRO A 1 377 ? 33.842 43.161 36.935 1.00 22.30 376 PRO A CA 1
ATOM 2745 C C . PRO A 1 377 ? 34.850 43.271 35.784 1.00 19.39 376 PRO A C 1
ATOM 2746 O O . PRO A 1 377 ? 35.461 42.275 35.430 1.00 17.12 376 PRO A O 1
ATOM 2750 N N . ASN A 1 378 ? 35.014 44.461 35.214 1.00 22.36 377 ASN A N 1
ATOM 2751 C CA . ASN A 1 378 ? 35.787 44.619 33.981 1.00 22.50 377 ASN A CA 1
ATOM 2752 C C . ASN A 1 378 ? 37.289 44.657 34.230 1.00 26.51 377 ASN A C 1
ATOM 2753 O O . ASN A 1 378 ? 37.872 45.734 34.295 1.00 30.12 377 ASN A O 1
ATOM 2758 N N . ARG A 1 379 ? 37.904 43.482 34.350 1.00 21.85 378 ARG A N 1
ATOM 2759 C CA . ARG A 1 379 ? 39.306 43.371 34.753 1.00 27.13 378 ARG A CA 1
ATOM 2760 C C . ARG A 1 379 ? 40.065 42.333 33.930 1.00 26.11 378 ARG A C 1
ATOM 2761 O O . ARG A 1 379 ? 40.356 41.237 34.413 1.00 29.93 378 ARG A O 1
ATOM 2769 N N . PRO A 1 380 ? 40.406 42.688 32.686 1.00 26.73 379 PRO A N 1
ATOM 2770 C CA . PRO A 1 380 ? 41.004 41.783 31.697 1.00 27.46 379 PRO A CA 1
ATOM 2771 C C . PRO A 1 380 ? 42.327 41.175 32.138 1.00 29.84 379 PRO A C 1
ATOM 2772 O O . PRO A 1 380 ? 42.568 39.994 31.873 1.00 32.74 379 PRO A O 1
ATOM 2776 N N . ASN A 1 381 ? 43.184 41.958 32.783 1.00 28.77 380 ASN A N 1
ATOM 2777 C CA . ASN A 1 381 ? 44.523 41.472 33.108 1.00 32.22 380 ASN A CA 1
ATOM 2778 C C . ASN A 1 381 ? 44.621 40.991 34.544 1.00 30.68 380 ASN A C 1
ATOM 2779 O O . ASN A 1 381 ? 45.712 40.885 35.096 1.00 27.23 380 ASN A O 1
ATOM 2784 N N . ALA A 1 382 ? 43.471 40.721 35.150 1.00 31.88 381 ALA A N 1
ATOM 2785 C CA . ALA A 1 382 ? 43.427 40.291 36.541 1.00 24.33 381 ALA A CA 1
ATOM 2786 C C . ALA A 1 382 ? 43.779 38.821 36.654 1.00 22.67 381 ALA A C 1
ATOM 2787 O O . ALA A 1 382 ? 43.741 38.069 35.679 1.00 25.06 381 ALA A O 1
ATOM 2789 N N . THR A 1 383 ? 44.115 38.412 37.864 1.00 22.84 382 THR A N 1
ATOM 2790 C CA . THR A 1 383 ? 44.466 37.040 38.127 1.00 18.44 382 THR A CA 1
ATOM 2791 C C . THR A 1 383 ? 43.744 36.606 39.407 1.00 21.14 382 THR A C 1
ATOM 2792 O O . THR A 1 383 ? 43.318 37.453 40.187 1.00 19.97 382 THR A O 1
ATOM 2796 N N . ALA A 1 384 ? 43.596 35.301 39.630 1.00 20.96 383 ALA A N 1
ATOM 2797 C CA . ALA A 1 384 ? 42.880 34.829 40.815 1.00 21.06 383 ALA A CA 1
ATOM 2798 C C . ALA A 1 384 ? 43.723 34.907 42.087 1.00 25.21 383 ALA A C 1
ATOM 2799 O O . ALA A 1 384 ? 44.957 34.766 42.042 1.00 21.49 383 ALA A O 1
ATOM 2801 N N . THR A 1 385 ? 43.045 35.102 43.220 1.00 22.40 384 THR A N 1
ATOM 2802 C CA . THR A 1 385 ? 43.713 35.358 44.497 1.00 22.53 384 THR A CA 1
ATOM 2803 C C . THR A 1 385 ? 43.062 34.663 45.699 1.00 20.60 384 THR A C 1
ATOM 2804 O O . THR A 1 385 ? 41.900 34.907 45.994 1.00 20.45 384 THR A O 1
ATOM 2808 N N . PHE A 1 386 ? 43.821 33.815 46.397 1.00 22.23 385 PHE A N 1
ATOM 2809 C CA . PHE A 1 386 ? 43.411 33.288 47.702 1.00 18.52 385 PHE A CA 1
ATOM 2810 C C . PHE A 1 386 ? 43.933 34.203 48.801 1.00 22.27 385 PHE A C 1
ATOM 2811 O O . PHE A 1 386 ? 45.130 34.488 48.846 1.00 18.68 385 PHE A O 1
ATOM 2819 N N . SER A 1 387 ? 43.052 34.632 49.700 1.00 15.63 386 SER A N 1
ATOM 2820 C CA . SER A 1 387 ? 43.462 35.479 50.815 1.00 20.15 386 SER A CA 1
ATOM 2821 C C . SER A 1 387 ? 42.935 34.950 52.156 1.00 18.04 386 SER A C 1
ATOM 2822 O O . SER A 1 387 ? 42.189 33.979 52.195 1.00 17.97 386 SER A O 1
ATOM 2825 N N . GLY A 1 388 ? 43.344 35.594 53.249 1.00 18.25 387 GLY A N 1
ATOM 2826 C CA . GLY A 1 388 ? 42.876 35.237 54.582 1.00 19.78 387 GLY A CA 1
ATOM 2827 C C . GLY A 1 388 ? 43.462 33.935 55.111 1.00 22.88 387 GLY A C 1
ATOM 2828 O O . GLY A 1 388 ? 42.953 33.356 56.070 1.00 22.02 387 GLY A O 1
ATOM 2837 N N . THR A 1 390 ? 45.893 31.203 56.903 1.00 23.54 389 THR A N 1
ATOM 2838 C CA . THR A 1 390 ? 46.340 31.085 58.276 1.00 23.98 389 THR A CA 1
ATOM 2839 C C . THR A 1 390 ? 46.871 29.658 58.414 1.00 23.67 389 THR A C 1
ATOM 2840 O O . THR A 1 390 ? 46.441 28.781 57.668 1.00 22.59 389 THR A O 1
ATOM 2844 N N . LEU A 1 391 ? 47.806 29.403 59.329 1.00 25.66 390 LEU A N 1
ATOM 2845 C CA . LEU A 1 391 ? 48.278 28.024 59.498 1.00 25.67 390 LEU A CA 1
ATOM 2846 C C . LEU A 1 391 ? 47.098 27.103 59.846 1.00 27.82 390 LEU A C 1
ATOM 2847 O O . LEU A 1 391 ? 46.896 26.065 59.209 1.00 25.63 390 LEU A O 1
ATOM 2852 N N . ALA A 1 392 ? 46.311 27.508 60.841 1.00 25.09 391 ALA A N 1
ATOM 2853 C CA . ALA A 1 392 ? 45.140 26.741 61.261 1.00 26.71 391 ALA A CA 1
ATOM 2854 C C . ALA A 1 392 ? 44.138 26.474 60.130 1.00 29.91 391 ALA A C 1
ATOM 2855 O O . ALA A 1 392 ? 43.614 25.366 60.007 1.00 21.67 391 ALA A O 1
ATOM 2857 N N . ASN A 1 393 ? 43.869 27.480 59.302 1.00 26.43 392 ASN A N 1
ATOM 2858 C CA . ASN A 1 393 ? 42.813 27.327 58.303 1.00 23.76 392 ASN A CA 1
ATOM 2859 C C . ASN A 1 393 ? 43.273 26.865 56.924 1.00 27.16 392 ASN A C 1
ATOM 2860 O O . ASN A 1 393 ? 42.444 26.578 56.059 1.00 23.88 392 ASN A O 1
ATOM 2865 N N . THR A 1 394 ? 44.585 26.771 56.715 1.00 24.63 393 THR A N 1
ATOM 2866 C CA . THR A 1 394 ? 45.082 26.384 55.401 1.00 26.28 393 THR A CA 1
ATOM 2867 C C . THR A 1 394 ? 45.057 24.872 55.219 1.00 29.53 393 THR A C 1
ATOM 2868 O O . THR A 1 394 ? 46.059 24.182 55.414 1.00 28.69 393 THR A O 1
ATOM 2872 N N . THR A 1 395 ? 43.890 24.373 54.839 1.00 30.09 394 THR A N 1
ATOM 2873 C CA . THR A 1 395 ? 43.642 22.940 54.743 1.00 31.99 394 THR A CA 1
ATOM 2874 C C . THR A 1 395 ? 42.808 22.662 53.502 1.00 27.19 394 THR A C 1
ATOM 2875 O O . THR A 1 395 ? 42.207 23.579 52.945 1.00 25.49 394 THR A O 1
ATOM 2879 N N . ARG A 1 396 ? 42.766 21.409 53.062 1.00 24.66 395 ARG A N 1
ATOM 2880 C CA . ARG A 1 396 ? 42.022 21.075 51.851 1.00 26.24 395 ARG A CA 1
ATOM 2881 C C . ARG A 1 396 ? 40.529 21.370 51.986 1.00 29.36 395 ARG A C 1
ATOM 2882 O O . ARG A 1 396 ? 39.886 21.822 51.030 1.00 26.69 395 ARG A O 1
ATOM 2890 N N . GLU A 1 397 ? 39.979 21.109 53.168 1.00 23.12 396 GLU A N 1
ATOM 2891 C CA . GLU A 1 397 ? 38.561 21.345 53.398 1.00 27.22 396 GLU A CA 1
ATOM 2892 C C . GLU A 1 397 ? 38.208 22.814 53.172 1.00 28.22 396 GLU A C 1
ATOM 2893 O O . GLU A 1 397 ? 37.315 23.136 52.382 1.00 24.19 396 GLU A O 1
ATOM 2899 N N . ASN A 1 398 ? 38.923 23.699 53.863 1.00 23.91 397 ASN A N 1
ATOM 2900 C CA . ASN A 1 398 ? 38.667 25.126 53.761 1.00 23.33 397 ASN A CA 1
ATOM 2901 C C . ASN A 1 398 ? 38.961 25.673 52.361 1.00 23.09 397 ASN A C 1
ATOM 2902 O O . ASN A 1 398 ? 38.227 26.521 51.862 1.00 23.52 397 ASN A O 1
ATOM 2907 N N . LEU A 1 399 ? 40.035 25.201 51.734 1.00 21.17 398 LEU A N 1
ATOM 2908 C CA . LEU A 1 399 ? 40.326 25.602 50.362 1.00 25.46 398 LEU A CA 1
ATOM 2909 C C . LEU A 1 399 ? 39.200 25.157 49.433 1.00 22.60 398 LEU A C 1
ATOM 2910 O O . LEU A 1 399 ? 38.715 25.939 48.610 1.00 22.86 398 LEU A O 1
ATOM 2915 N N . ALA A 1 400 ? 38.811 23.891 49.553 1.00 24.19 399 ALA A N 1
ATOM 2916 C CA . ALA A 1 400 ? 37.704 23.349 48.773 1.00 28.99 399 ALA A CA 1
ATOM 2917 C C . ALA A 1 400 ? 36.492 24.267 48.893 1.00 23.27 399 ALA A C 1
ATOM 2918 O O . ALA A 1 400 ? 35.913 24.689 47.898 1.00 24.73 399 ALA A O 1
ATOM 2920 N N . ARG A 1 401 ? 36.127 24.582 50.130 1.00 26.93 400 ARG A N 1
ATOM 2921 C CA . ARG A 1 401 ? 34.978 25.428 50.406 1.00 22.83 400 ARG A CA 1
ATOM 2922 C C . ARG A 1 401 ? 35.158 26.833 49.810 1.00 26.00 400 ARG A C 1
ATOM 2923 O O . ARG A 1 401 ? 34.192 27.447 49.357 1.00 19.77 400 ARG A O 1
ATOM 2931 N N . ALA A 1 402 ? 36.396 27.329 49.808 1.00 23.46 401 ALA A N 1
ATOM 2932 C CA . ALA A 1 402 ? 36.702 28.642 49.231 1.00 24.13 401 ALA A CA 1
ATOM 2933 C C . ALA A 1 402 ? 36.543 28.662 47.707 1.00 21.67 401 ALA A C 1
ATOM 2934 O O . ALA A 1 402 ? 36.149 29.676 47.135 1.00 22.22 401 ALA A O 1
ATOM 2936 N N . PHE A 1 403 ? 36.857 27.544 47.056 1.00 19.38 402 PHE A N 1
ATOM 2937 C CA . PHE A 1 403 ? 36.637 27.411 45.621 1.00 19.17 402 PHE A CA 1
ATOM 2938 C C . PHE A 1 403 ? 35.138 27.515 45.297 1.00 22.01 402 PHE A C 1
ATOM 2939 O O . PHE A 1 403 ? 34.728 28.246 44.390 1.00 18.46 402 PHE A O 1
ATOM 2947 N N . VAL A 1 404 ? 34.320 26.776 46.041 1.00 22.41 403 VAL A N 1
ATOM 2948 C CA . VAL A 1 404 ? 32.866 26.813 45.827 1.00 22.55 403 VAL A CA 1
ATOM 2949 C C . VAL A 1 404 ? 32.258 28.171 46.196 1.00 22.76 403 VAL A C 1
ATOM 2950 O O . VAL A 1 404 ? 31.437 28.731 45.454 1.00 23.16 403 VAL A O 1
ATOM 2954 N N . GLU A 1 405 ? 32.656 28.701 47.346 1.00 22.65 404 GLU A N 1
ATOM 2955 C CA . GLU A 1 405 ? 32.126 29.972 47.805 1.00 20.68 404 GLU A CA 1
ATOM 2956 C C . GLU A 1 405 ? 32.556 31.094 46.868 1.00 22.31 404 GLU A C 1
ATOM 2957 O O . GLU A 1 405 ? 31.853 32.091 46.715 1.00 22.03 404 GLU A O 1
ATOM 2963 N N . GLY A 1 406 ? 33.708 30.923 46.227 1.00 22.65 405 GLY A N 1
ATOM 2964 C CA . GLY A 1 406 ? 34.210 31.931 45.312 1.00 17.51 405 GLY A CA 1
ATOM 2965 C C . GLY A 1 406 ? 33.374 31.972 44.051 1.00 18.59 405 GLY A C 1
ATOM 2966 O O . GLY A 1 406 ? 32.997 33.031 43.591 1.00 18.50 405 GLY A O 1
ATOM 2967 N N . LEU A 1 407 ? 33.097 30.801 43.493 1.00 22.90 406 LEU A N 1
ATOM 2968 C CA . LEU A 1 407 ? 32.250 30.687 42.316 1.00 19.81 406 LEU A CA 1
ATOM 2969 C C . LEU A 1 407 ? 30.915 31.393 42.561 1.00 19.54 406 LEU A C 1
ATOM 2970 O O . LEU A 1 407 ? 30.505 32.242 41.779 1.00 20.58 406 LEU A O 1
ATOM 2975 N N . LEU A 1 408 ? 30.253 31.044 43.661 1.00 20.44 407 LEU A N 1
ATOM 2976 C CA . LEU A 1 408 ? 28.940 31.604 43.991 1.00 21.17 407 LEU A CA 1
ATOM 2977 C C . LEU A 1 408 ? 28.972 33.088 44.308 1.00 20.40 407 LEU A C 1
ATOM 2978 O O . LEU A 1 408 ? 28.058 33.815 43.935 1.00 20.96 407 LEU A O 1
ATOM 2983 N N . CYS A 1 409 ? 30.023 33.528 45.005 1.00 20.16 408 CYS A N 1
ATOM 2984 C CA . CYS A 1 409 ? 30.188 34.933 45.370 1.00 22.07 408 CYS A CA 1
ATOM 2985 C C . CYS A 1 409 ? 30.333 35.857 44.164 1.00 19.90 408 CYS A C 1
ATOM 2986 O O . CYS A 1 409 ? 29.845 36.984 44.186 1.00 18.07 408 CYS A O 1
ATOM 2989 N N . SER A 1 410 ? 31.033 35.387 43.133 1.00 18.63 409 SER A N 1
ATOM 2990 C CA . SER A 1 410 ? 31.172 36.140 41.897 1.00 15.00 409 SER A CA 1
ATOM 2991 C C . SER A 1 410 ? 29.796 36.359 41.269 1.00 17.59 409 SER A C 1
ATOM 2992 O O . SER A 1 410 ? 29.472 37.464 40.847 1.00 17.64 409 SER A O 1
ATOM 2995 N N . GLN A 1 411 ? 28.990 35.303 41.211 1.00 18.07 410 GLN A N 1
ATOM 2996 C CA . GLN A 1 411 ? 27.644 35.421 40.657 1.00 16.08 410 GLN A CA 1
ATOM 2997 C C . GLN A 1 411 ? 26.799 36.387 41.501 1.00 19.15 410 GLN A C 1
ATOM 2998 O O . GLN A 1 411 ? 26.025 37.178 40.961 1.00 19.62 410 GLN A O 1
ATOM 3004 N N . ARG A 1 412 ? 26.962 36.346 42.821 1.00 20.29 411 ARG A N 1
ATOM 3005 C CA . ARG A 1 412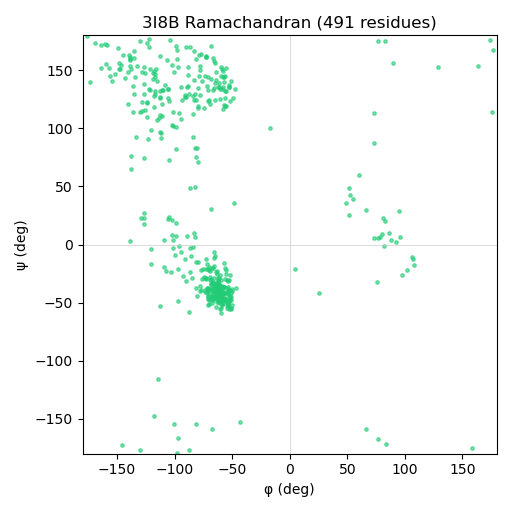 ? 26.289 37.324 43.668 1.00 18.17 411 ARG A CA 1
ATOM 3006 C C . ARG A 1 412 ? 26.764 38.724 43.335 1.00 19.82 411 ARG A C 1
ATOM 3007 O O . ARG A 1 412 ? 25.959 39.644 43.225 1.00 18.52 411 ARG A O 1
ATOM 3015 N N . ASP A 1 413 ? 28.080 38.885 43.212 1.00 18.33 412 ASP A N 1
ATOM 3016 C CA . ASP A 1 413 ? 28.664 40.163 42.832 1.00 18.84 412 ASP A CA 1
ATOM 3017 C C . ASP A 1 413 ? 27.977 40.696 41.579 1.00 14.51 412 ASP A C 1
ATOM 3018 O O . ASP A 1 413 ? 27.683 41.872 41.490 1.00 17.57 412 ASP A O 1
ATOM 3023 N N . CYS A 1 414 ? 27.718 39.819 40.616 1.00 17.27 413 CYS A N 1
ATOM 3024 C CA . CYS A 1 414 ? 26.991 40.218 39.416 1.00 17.41 413 CYS A CA 1
ATOM 3025 C C . CYS A 1 414 ? 25.580 40.719 39.734 1.00 16.13 413 CYS A C 1
ATOM 3026 O O . CYS A 1 414 ? 25.138 41.736 39.209 1.00 17.35 413 CYS A O 1
ATOM 3029 N N . LEU A 1 415 ? 24.867 39.999 40.590 1.00 19.29 414 LEU A N 1
ATOM 3030 C CA . LEU A 1 415 ? 23.522 40.423 40.979 1.00 18.42 414 LEU A CA 1
ATOM 3031 C C . LEU A 1 415 ? 23.554 41.818 41.623 1.00 19.39 414 LEU A C 1
ATOM 3032 O O . LEU A 1 415 ? 22.710 42.671 41.335 1.00 15.73 414 LEU A O 1
ATOM 3037 N N . GLU A 1 416 ? 24.549 42.059 42.477 1.00 16.98 415 GLU A N 1
ATOM 3038 C CA . GLU A 1 416 ? 24.666 43.342 43.160 1.00 14.10 415 GLU A CA 1
ATOM 3039 C C . GLU A 1 416 ? 25.010 44.470 42.195 1.00 19.29 415 GLU A C 1
ATOM 3040 O O . GLU A 1 416 ? 24.538 45.593 42.346 1.00 18.21 415 GLU A O 1
ATOM 3046 N N . LEU A 1 417 ? 25.848 44.170 41.209 1.00 16.66 416 LEU A N 1
ATOM 3047 C CA . LEU A 1 417 ? 26.182 45.159 40.198 1.00 17.05 416 LEU A CA 1
ATOM 3048 C C . LEU A 1 417 ? 24.950 45.512 39.355 1.00 17.05 416 LEU A C 1
ATOM 3049 O O . LEU A 1 417 ? 24.676 46.690 39.089 1.00 17.50 416 LEU A O 1
ATOM 3054 N N . ILE A 1 418 ? 24.202 44.497 38.931 1.00 15.92 417 ILE A N 1
ATOM 3055 C CA . ILE A 1 418 ? 22.980 44.751 38.162 1.00 14.73 417 ILE A CA 1
ATOM 3056 C C . ILE A 1 418 ? 21.988 45.570 38.983 1.00 13.61 417 ILE A C 1
ATOM 3057 O O . ILE A 1 418 ? 21.449 46.560 38.501 1.00 17.15 417 ILE A O 1
ATOM 3062 N N . ARG A 1 419 ? 21.782 45.183 40.237 1.00 15.35 418 ARG A N 1
ATOM 3063 C CA . ARG A 1 419 ? 20.971 45.977 41.154 1.00 15.86 418 ARG A CA 1
ATOM 3064 C C . ARG A 1 419 ? 21.430 47.429 41.230 1.00 16.46 418 ARG A C 1
ATOM 3065 O O . ARG A 1 419 ? 20.608 48.346 41.277 1.00 15.78 418 ARG A O 1
ATOM 3073 N N . SER A 1 420 ? 22.747 47.637 41.221 1.00 18.29 419 SER A N 1
ATOM 3074 C CA . SER A 1 420 ? 23.316 48.975 41.331 1.00 18.74 419 SER A CA 1
ATOM 3075 C C . SER A 1 420 ? 22.998 49.833 40.105 1.00 19.87 419 SER A C 1
ATOM 3076 O O . SER A 1 420 ? 23.053 51.063 40.172 1.00 17.80 419 SER A O 1
ATOM 3079 N N . LEU A 1 421 ? 22.654 49.183 38.997 1.00 18.42 420 LEU A N 1
ATOM 3080 C CA . LEU A 1 421 ? 22.232 49.894 37.786 1.00 17.81 420 LEU A CA 1
ATOM 3081 C C . LEU A 1 421 ? 20.748 50.288 37.843 1.00 19.68 420 LEU A C 1
ATOM 3082 O O . LEU A 1 421 ? 20.192 50.796 36.869 1.00 18.72 420 LEU A O 1
ATOM 3087 N N . GLY A 1 422 ? 20.111 50.057 38.987 1.00 16.58 421 GLY A N 1
ATOM 3088 C CA . GLY A 1 422 ? 18.711 50.397 39.153 1.00 18.55 421 GLY A CA 1
ATOM 3089 C C . GLY A 1 422 ? 17.711 49.295 38.840 1.00 17.87 421 GLY A C 1
ATOM 3090 O O . GLY A 1 422 ? 16.512 49.523 38.930 1.00 21.96 421 GLY A O 1
ATOM 3091 N N . ALA A 1 423 ? 18.193 48.106 38.477 1.00 18.88 422 ALA A N 1
ATOM 3092 C CA . ALA A 1 423 ? 17.310 46.971 38.179 1.00 21.06 422 ALA A CA 1
ATOM 3093 C C . ALA A 1 423 ? 17.088 46.046 39.384 1.00 20.80 422 ALA A C 1
ATOM 3094 O O . ALA A 1 423 ? 17.986 45.303 39.769 1.00 19.65 422 ALA A O 1
ATOM 3096 N N . SER A 1 424 ? 15.894 46.085 39.971 1.00 21.68 423 SER A N 1
ATOM 3097 C CA . SER A 1 424 ? 15.555 45.170 41.060 1.00 19.93 423 SER A CA 1
ATOM 3098 C C . SER A 1 424 ? 15.696 43.723 40.612 1.00 20.50 423 SER A C 1
ATOM 3099 O O . SER A 1 424 ? 15.380 43.382 39.473 1.00 16.84 423 SER A O 1
ATOM 3102 N N . ILE A 1 425 ? 16.146 42.870 41.524 1.00 16.84 424 ILE A N 1
ATOM 3103 C CA . ILE A 1 425 ? 16.141 41.436 41.284 1.00 20.19 424 ILE A CA 1
ATOM 3104 C C . ILE A 1 425 ? 15.453 40.739 42.453 1.00 23.56 424 ILE A C 1
ATOM 3105 O O . ILE A 1 425 ? 15.958 40.768 43.576 1.00 20.80 424 ILE A O 1
ATOM 3110 N N . THR A 1 426 ? 14.309 40.104 42.182 1.00 24.17 425 THR A N 1
ATOM 3111 C CA . THR A 1 426 ? 13.461 39.558 43.244 1.00 21.99 425 THR A CA 1
ATOM 3112 C C . THR A 1 426 ? 13.243 38.043 43.150 1.00 21.92 425 THR A C 1
ATOM 3113 O O . THR A 1 426 ? 12.617 37.439 44.017 1.00 23.75 425 THR A O 1
ATOM 3117 N N . ARG A 1 427 ? 13.769 37.436 42.097 1.00 22.04 426 ARG A N 1
ATOM 3118 C CA . ARG A 1 427 ? 13.721 35.991 41.939 1.00 23.74 426 ARG A CA 1
ATOM 3119 C C . ARG A 1 427 ? 14.884 35.538 41.065 1.00 19.70 426 ARG A C 1
ATOM 3120 O O . ARG A 1 427 ? 15.222 36.202 40.081 1.00 20.74 426 ARG A O 1
ATOM 3128 N N . ILE A 1 428 ? 15.478 34.405 41.423 1.00 18.39 427 ILE A N 1
ATOM 3129 C CA . ILE A 1 428 ? 16.655 33.869 40.734 1.00 18.72 427 ILE A CA 1
ATOM 3130 C C . ILE A 1 428 ? 16.352 32.516 40.111 1.00 20.03 427 ILE A C 1
ATOM 3131 O O . ILE A 1 428 ? 15.867 31.615 40.794 1.00 20.54 427 ILE A O 1
ATOM 3136 N N . LEU A 1 429 ? 16.652 32.371 38.822 1.00 15.97 428 LEU A N 1
ATOM 3137 C CA . LEU A 1 429 ? 16.572 31.079 38.159 1.00 15.30 428 LEU A CA 1
ATOM 3138 C C . LEU A 1 429 ? 17.991 30.608 37.882 1.00 17.79 428 LEU A C 1
ATOM 3139 O O . LEU A 1 429 ? 18.834 31.398 37.471 1.00 18.63 428 LEU A O 1
ATOM 3144 N N . LEU A 1 430 ? 18.251 29.327 38.117 1.00 15.75 429 LEU A N 1
ATOM 3145 C CA . LEU A 1 430 ? 19.572 28.769 37.905 1.00 19.42 429 LEU A CA 1
ATOM 3146 C C . LEU A 1 430 ? 19.499 27.685 36.843 1.00 21.17 429 LEU A C 1
ATOM 3147 O O . LEU A 1 430 ? 18.808 26.674 37.020 1.00 20.06 429 LEU A O 1
ATOM 3152 N N . ILE A 1 431 ? 20.214 27.902 35.746 1.00 17.59 430 ILE A N 1
ATOM 3153 C CA . ILE A 1 431 ? 20.214 26.975 34.621 1.00 21.47 430 ILE A CA 1
ATOM 3154 C C . ILE A 1 431 ? 21.633 26.651 34.192 1.00 23.45 430 ILE A C 1
ATOM 3155 O O . ILE A 1 431 ? 22.601 27.112 34.802 1.00 24.69 430 ILE A O 1
ATOM 3160 N N . GLY A 1 432 ? 21.7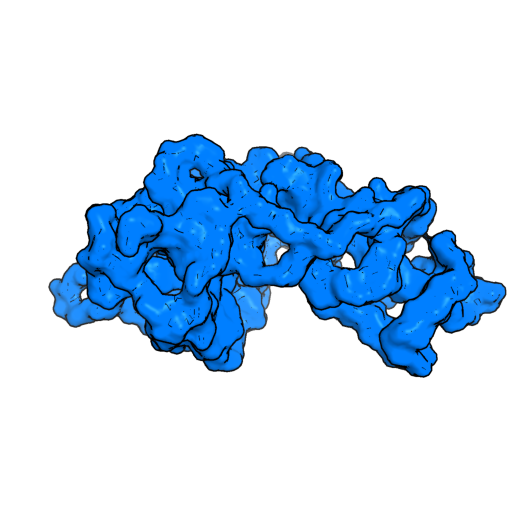52 25.861 33.131 1.00 24.60 431 GLY A N 1
ATOM 3161 C CA . GLY A 1 432 ? 23.043 25.427 32.638 1.00 23.97 431 GLY A CA 1
ATOM 3162 C C . GLY A 1 432 ? 23.584 24.231 33.403 1.00 24.70 431 GLY A C 1
ATOM 3163 O O . GLY A 1 432 ? 22.995 23.797 34.393 1.00 27.97 431 GLY A O 1
ATOM 3164 N N . GLY A 1 433 ? 24.720 23.714 32.943 1.00 29.29 432 GLY A N 1
ATOM 3165 C CA . GLY A 1 433 ? 25.366 22.559 33.542 1.00 30.13 432 GLY A CA 1
ATOM 3166 C C . GLY A 1 433 ? 25.634 22.690 35.029 1.00 36.08 432 GLY A C 1
ATOM 3167 O O . GLY A 1 433 ? 25.433 21.747 35.783 1.00 37.72 432 GLY A O 1
ATOM 3168 N N . GLY A 1 434 ? 26.085 23.861 35.458 1.00 30.85 433 GLY A N 1
ATOM 3169 C CA . GLY A 1 434 ? 26.366 24.083 36.864 1.00 32.21 433 GLY A CA 1
ATOM 3170 C C . GLY A 1 434 ? 25.168 23.803 37.756 1.00 35.84 433 GLY A C 1
ATOM 3171 O O . GLY A 1 434 ? 25.317 23.578 38.961 1.00 36.99 433 GLY A O 1
ATOM 3172 N N . ALA A 1 435 ? 23.975 23.813 37.171 1.00 31.48 434 ALA A N 1
ATOM 3173 C CA . ALA A 1 435 ? 22.756 23.637 37.952 1.00 33.40 434 ALA A CA 1
ATOM 3174 C C . ALA A 1 435 ? 22.611 22.220 38.496 1.00 30.92 434 ALA A C 1
ATOM 3175 O O . ALA A 1 435 ? 21.906 21.999 39.484 1.00 36.78 434 ALA A O 1
ATOM 3177 N N . LYS A 1 436 ? 23.270 21.254 37.870 1.00 30.36 435 LYS A N 1
ATOM 3178 C CA . LYS A 1 436 ? 23.198 19.902 38.404 1.00 37.08 435 LYS A CA 1
ATOM 3179 C C . LYS A 1 436 ? 24.248 19.630 39.481 1.00 34.64 435 LYS A C 1
ATOM 3180 O O . LYS A 1 436 ? 24.258 18.554 40.071 1.00 34.50 435 LYS A O 1
ATOM 3186 N N . SER A 1 437 ? 25.115 20.604 39.746 1.00 34.70 436 SER A N 1
ATOM 3187 C CA . SER A 1 437 ? 26.151 20.437 40.768 1.00 32.84 436 SER A CA 1
ATOM 3188 C C . SER A 1 437 ? 25.581 20.530 42.183 1.00 31.91 436 SER A C 1
ATOM 3189 O O . SER A 1 437 ? 25.069 21.569 42.588 1.00 26.51 436 SER A O 1
ATOM 3192 N N . GLU A 1 438 ? 25.693 19.441 42.936 1.00 31.70 437 GLU A N 1
ATOM 3193 C CA . GLU A 1 438 ? 25.096 19.365 44.264 1.00 32.49 437 GLU A CA 1
ATOM 3194 C C . GLU A 1 438 ? 25.623 20.452 45.197 1.00 33.63 437 GLU A C 1
ATOM 3195 O O . GLU A 1 438 ? 24.868 21.009 45.996 1.00 30.68 437 GLU A O 1
ATOM 3201 N N . ALA A 1 439 ? 26.914 20.754 45.086 1.00 29.41 438 ALA A N 1
ATOM 3202 C CA . ALA A 1 439 ? 27.539 21.762 45.932 1.00 32.24 438 ALA A CA 1
ATOM 3203 C C . ALA A 1 439 ? 27.080 23.169 45.561 1.00 31.07 438 ALA A C 1
ATOM 3204 O O . ALA A 1 439 ? 26.772 23.987 46.435 1.00 32.39 438 ALA A O 1
ATOM 3206 N N . ILE A 1 440 ? 27.042 23.459 44.265 1.00 26.90 439 ILE A N 1
ATOM 3207 C CA . ILE A 1 440 ? 26.549 24.756 43.821 1.00 30.48 439 ILE A CA 1
ATOM 3208 C C . ILE A 1 440 ? 25.076 24.858 44.216 1.00 30.07 439 ILE A C 1
ATOM 3209 O O . ILE A 1 440 ? 24.655 25.787 44.908 1.00 28.59 439 ILE A O 1
ATOM 3214 N N . ARG A 1 441 ? 24.319 23.855 43.797 1.00 32.11 440 ARG A N 1
ATOM 3215 C CA . ARG A 1 441 ? 22.910 23.726 44.118 1.00 32.16 440 ARG A CA 1
ATOM 3216 C C . ARG A 1 441 ? 22.638 23.877 45.621 1.00 32.86 440 ARG A C 1
ATOM 3217 O O . ARG A 1 441 ? 21.660 24.508 46.017 1.00 31.36 440 ARG A O 1
ATOM 3225 N N . THR A 1 442 ? 23.505 23.317 46.459 1.00 30.48 441 THR A N 1
ATOM 3226 C CA . THR A 1 442 ? 23.275 23.348 47.906 1.00 29.75 441 THR A CA 1
ATOM 3227 C C . THR A 1 442 ? 23.609 24.687 48.556 1.00 29.87 441 THR A C 1
ATOM 3228 O O . THR A 1 442 ? 22.901 25.153 49.454 1.00 28.60 441 THR A O 1
ATOM 3232 N N . LEU A 1 443 ? 24.696 25.299 48.112 1.00 26.63 442 LEU A N 1
ATOM 3233 C CA . LEU A 1 443 ? 25.165 26.521 48.741 1.00 28.71 442 LEU A CA 1
ATOM 3234 C C . LEU A 1 443 ? 24.593 27.801 48.118 1.00 26.35 442 LEU A C 1
ATOM 3235 O O . LEU A 1 443 ? 24.708 28.872 48.710 1.00 26.15 442 LEU A O 1
ATOM 3240 N N . ALA A 1 444 ? 23.958 27.683 46.952 1.00 25.08 443 ALA A N 1
ATOM 3241 C CA . ALA A 1 444 ? 23.452 28.867 46.237 1.00 27.51 443 ALA A CA 1
ATOM 3242 C C . ALA A 1 444 ? 22.526 29.787 47.054 1.00 21.86 443 ALA A C 1
ATOM 3243 O O . ALA A 1 444 ? 22.765 30.995 47.131 1.00 21.01 443 ALA A O 1
ATOM 3245 N N . PRO A 1 445 ? 21.476 29.227 47.673 1.00 22.56 444 PRO A N 1
ATOM 3246 C CA . PRO A 1 445 ? 20.527 30.110 48.370 1.00 24.48 444 PRO A CA 1
ATOM 3247 C C . PRO A 1 445 ? 21.205 30.908 49.464 1.00 23.88 444 PRO A C 1
ATOM 3248 O O . PRO A 1 445 ? 20.965 32.109 49.604 1.00 22.84 444 PRO A O 1
ATOM 3252 N N . SER A 1 446 ? 22.038 30.216 50.237 1.00 25.77 445 SER A N 1
ATOM 3253 C CA . SER A 1 446 ? 22.820 30.803 51.321 1.00 29.11 445 SER A CA 1
ATOM 3254 C C . SER A 1 446 ? 23.612 32.035 50.876 1.00 26.68 445 SER A C 1
ATOM 3255 O O . SER A 1 446 ? 23.498 33.115 51.468 1.00 23.77 445 SER A O 1
ATOM 3258 N N . ILE A 1 447 ? 24.426 31.874 49.839 1.00 25.15 446 ILE A N 1
ATOM 3259 C CA . ILE A 1 447 ? 25.318 32.960 49.475 1.00 23.61 446 ILE A CA 1
ATOM 3260 C C . ILE A 1 447 ? 24.690 33.947 48.463 1.00 20.68 446 ILE A C 1
ATOM 3261 O O . ILE A 1 447 ? 24.970 35.143 48.510 1.00 23.10 446 ILE A O 1
ATOM 3266 N N . LEU A 1 448 ? 23.810 33.469 47.586 1.00 24.92 447 LEU A N 1
ATOM 3267 C CA . LEU A 1 448 ? 23.106 34.384 46.676 1.00 21.17 447 LEU A CA 1
ATOM 3268 C C . LEU A 1 448 ? 22.112 35.250 47.447 1.00 20.71 447 LEU A C 1
ATOM 3269 O O . LEU A 1 448 ? 21.807 36.376 47.052 1.00 22.95 447 LEU A O 1
ATOM 3274 N N . GLY A 1 449 ? 21.617 34.717 48.555 1.00 22.36 448 GLY A N 1
ATOM 3275 C CA . GLY A 1 449 ? 20.800 35.489 49.476 1.00 29.08 448 GLY A CA 1
ATOM 3276 C C . GLY A 1 449 ? 19.302 35.365 49.277 1.00 22.57 448 GLY A C 1
ATOM 3277 O O . GLY A 1 449 ? 18.553 36.181 49.803 1.00 27.54 448 GLY A O 1
ATOM 3286 N N . ASP A 1 451 ? 15.982 32.281 47.691 1.00 25.45 450 ASP A N 1
ATOM 3287 C CA . ASP A 1 451 ? 15.587 31.048 47.032 1.00 22.98 450 ASP A CA 1
ATOM 3288 C C . ASP A 1 451 ? 16.191 30.996 45.634 1.00 23.48 450 ASP A C 1
ATOM 3289 O O . ASP A 1 451 ? 16.315 32.019 44.962 1.00 21.32 450 ASP A O 1
ATOM 3294 N N . VAL A 1 452 ? 16.561 29.799 45.201 1.00 19.87 451 VAL A N 1
ATOM 3295 C CA . VAL A 1 452 ? 17.079 29.602 43.861 1.00 19.59 451 VAL A CA 1
ATOM 3296 C C . VAL A 1 452 ? 16.239 28.557 43.163 1.00 22.77 451 VAL A C 1
ATOM 3297 O O . VAL A 1 452 ? 16.275 27.372 43.518 1.00 20.02 451 VAL A O 1
ATOM 3301 N N . THR A 1 453 ? 15.460 29.013 42.185 1.00 21.00 452 THR A N 1
ATOM 3302 C CA . THR A 1 453 ? 14.625 28.135 41.389 1.00 18.17 452 THR A CA 1
ATOM 3303 C C . THR A 1 453 ? 15.423 27.432 40.294 1.00 21.51 452 THR A C 1
ATOM 3304 O O . THR A 1 453 ? 16.231 28.055 39.593 1.00 19.01 452 THR A O 1
ATOM 3308 N N . ARG A 1 454 ? 15.192 26.128 40.149 1.00 19.79 453 ARG A N 1
ATOM 3309 C CA . ARG A 1 454 ? 15.831 25.349 39.091 1.00 24.83 453 ARG A CA 1
ATOM 3310 C C . ARG A 1 454 ? 14.799 24.876 38.070 1.00 26.65 453 ARG A C 1
ATOM 3311 O O . ARG A 1 454 ? 14.134 23.855 38.277 1.00 24.27 453 ARG A O 1
ATOM 3319 N N . PRO A 1 455 ? 14.663 25.623 36.963 1.00 27.20 454 PRO A N 1
ATOM 3320 C CA . PRO A 1 455 ? 13.760 25.223 35.879 1.00 25.50 454 PRO A CA 1
ATOM 3321 C C . PRO A 1 455 ? 14.241 23.922 35.265 1.00 25.75 454 PRO A C 1
ATOM 3322 O O . PRO A 1 455 ? 15.444 23.739 35.137 1.00 24.01 454 PRO A O 1
ATOM 3326 N N . ALA A 1 456 ? 13.329 23.030 34.893 1.00 25.18 455 ALA A N 1
ATOM 3327 C CA . ALA A 1 456 ? 13.735 21.800 34.231 1.00 26.79 455 ALA A CA 1
ATOM 3328 C C . ALA A 1 456 ? 14.523 22.122 32.963 1.00 28.01 455 ALA A C 1
ATOM 3329 O O . ALA A 1 456 ? 14.194 23.058 32.231 1.00 24.38 455 ALA A O 1
ATOM 3331 N N . THR A 1 457 ? 15.578 21.358 32.718 1.00 26.43 456 THR A N 1
ATOM 3332 C CA . THR A 1 457 ? 16.384 21.533 31.518 1.00 26.25 456 THR A CA 1
ATOM 3333 C C . THR A 1 457 ? 15.492 21.353 30.278 1.00 30.31 456 THR A C 1
ATOM 3334 O O . THR A 1 457 ? 14.678 20.425 30.215 1.00 24.03 456 THR A O 1
ATOM 3338 N N . ASP A 1 458 ? 15.626 22.266 29.315 1.00 30.48 457 ASP A N 1
ATOM 3339 C CA . ASP A 1 458 ? 14.774 22.285 28.116 1.00 23.97 457 ASP A CA 1
ATOM 3340 C C . ASP A 1 458 ? 15.328 23.269 27.071 1.00 27.09 457 ASP A C 1
ATOM 3341 O O . ASP A 1 458 ? 16.291 24.007 27.326 1.00 19.17 457 ASP A O 1
ATOM 3346 N N . GLU A 1 459 ? 14.720 23.268 25.891 1.00 22.32 458 GLU A N 1
ATOM 3347 C CA . GLU A 1 459 ? 15.159 24.135 24.813 1.00 18.29 458 GLU A CA 1
ATOM 3348 C C . GLU A 1 459 ? 14.594 25.538 24.991 1.00 15.73 458 GLU A C 1
ATOM 3349 O O . GLU A 1 459 ? 13.667 25.930 24.272 1.00 14.22 458 GLU A O 1
ATOM 3355 N N . TYR A 1 460 ? 15.149 26.300 25.932 1.00 13.19 459 TYR A N 1
ATOM 3356 C CA . TYR A 1 460 ? 14.549 27.582 26.289 1.00 15.09 459 TYR A CA 1
ATOM 3357 C C . TYR A 1 460 ? 14.498 28.567 25.120 1.00 11.45 459 TYR A C 1
ATOM 3358 O O . TYR A 1 460 ? 13.558 29.355 25.017 1.00 9.32 459 TYR A O 1
ATOM 3367 N N . VAL A 1 461 ? 15.506 28.544 24.251 1.00 10.93 460 VAL A N 1
ATOM 3368 C CA . VAL A 1 461 ? 15.519 29.487 23.125 1.00 12.97 460 VAL A CA 1
ATOM 3369 C C . VAL A 1 461 ? 14.403 29.173 22.138 1.00 10.53 460 VAL A C 1
ATOM 3370 O O . VAL A 1 461 ? 13.637 30.065 21.736 1.00 11.77 460 VAL A O 1
ATOM 3374 N N . ALA A 1 462 ? 14.322 27.905 21.746 1.00 10.72 461 ALA A N 1
ATOM 3375 C CA . ALA A 1 462 ? 13.276 27.438 20.827 1.00 11.75 461 ALA A CA 1
ATOM 3376 C C . ALA A 1 462 ? 11.887 27.647 21.417 1.00 8.63 461 ALA A C 1
ATOM 3377 O O . ALA A 1 462 ? 10.959 28.025 20.707 1.00 9.98 461 ALA A O 1
ATOM 3379 N N . ILE A 1 463 ? 11.749 27.406 22.719 1.00 9.83 462 ILE A N 1
ATOM 3380 C CA . ILE A 1 463 ? 10.473 27.632 23.397 1.00 9.97 462 ILE A CA 1
ATOM 3381 C C . ILE A 1 463 ? 10.123 29.117 23.413 1.00 11.11 462 ILE A C 1
ATOM 3382 O O . ILE A 1 463 ? 8.990 29.484 23.149 1.00 8.68 462 ILE A O 1
ATOM 3387 N N . GLY A 1 464 ? 11.106 29.968 23.728 1.00 10.82 463 GLY A N 1
ATOM 3388 C CA . GLY A 1 464 ? 10.911 31.407 23.700 1.00 9.96 463 GLY A CA 1
ATOM 3389 C C . GLY A 1 464 ? 10.501 31.932 22.334 1.00 9.71 463 GLY A C 1
ATOM 3390 O O . GLY A 1 464 ? 9.639 32.806 22.228 1.00 8.27 463 GLY A O 1
ATOM 3391 N N . ALA A 1 465 ? 11.117 31.410 21.279 1.00 10.21 464 ALA A N 1
ATOM 3392 C CA . ALA A 1 465 ? 10.753 31.834 19.931 1.00 10.26 464 ALA A CA 1
ATOM 3393 C C . ALA A 1 465 ? 9.325 31.401 19.585 1.00 11.99 464 ALA A C 1
ATOM 3394 O O . ALA A 1 465 ? 8.579 32.160 18.954 1.00 9.01 464 ALA A O 1
ATOM 3396 N N . ALA A 1 466 ? 8.938 30.196 20.003 1.00 9.90 465 ALA A N 1
ATOM 3397 C CA . ALA A 1 466 ? 7.572 29.746 19.760 1.00 9.61 465 ALA A CA 1
ATOM 3398 C C . ALA A 1 466 ? 6.593 30.595 20.550 1.00 8.21 465 ALA A C 1
ATOM 3399 O O . ALA A 1 466 ? 5.510 30.902 20.070 1.00 10.31 465 ALA A O 1
ATOM 3401 N N . ARG A 1 467 ? 6.975 30.972 21.767 1.00 8.74 466 ARG A N 1
ATOM 3402 C CA . ARG A 1 467 ? 6.115 31.803 22.612 1.00 10.52 466 ARG A CA 1
ATOM 3403 C C . ARG A 1 467 ? 5.900 33.169 21.982 1.00 9.73 466 ARG A C 1
ATOM 3404 O O . ARG A 1 467 ? 4.809 33.742 22.050 1.00 9.97 466 ARG A O 1
ATOM 3412 N N . GLN A 1 468 ? 6.927 33.682 21.333 1.00 8.59 467 GLN A N 1
ATOM 3413 C CA . GLN A 1 468 ? 6.808 34.993 20.710 1.00 9.95 467 GLN A CA 1
ATOM 3414 C C . GLN A 1 468 ? 5.946 34.918 19.462 1.00 9.29 467 GLN A C 1
ATOM 3415 O O . GLN A 1 468 ? 5.159 35.824 19.190 1.00 11.37 467 GLN A O 1
ATOM 3421 N N . ALA A 1 469 ? 6.101 33.846 18.696 1.00 10.39 468 ALA A N 1
ATOM 3422 C CA . ALA A 1 469 ? 5.256 33.651 17.514 1.00 10.57 468 ALA A CA 1
ATOM 3423 C C . ALA A 1 469 ? 3.788 33.476 17.931 1.00 10.60 468 ALA A C 1
ATOM 3424 O O . ALA A 1 469 ? 2.883 34.036 17.305 1.00 10.16 468 ALA A O 1
ATOM 3426 N N . ALA A 1 470 ? 3.555 32.702 18.990 1.00 12.06 469 ALA A N 1
ATOM 3427 C CA . ALA A 1 470 ? 2.193 32.550 19.519 1.00 10.18 469 ALA A CA 1
ATOM 3428 C C . ALA A 1 470 ? 1.636 33.880 20.063 1.00 10.49 469 ALA A C 1
ATOM 3429 O O . ALA A 1 470 ? 0.455 34.207 19.890 1.00 10.62 469 ALA A O 1
ATOM 3431 N N . TRP A 1 471 ? 2.491 34.658 20.701 1.00 10.76 470 TRP A N 1
ATOM 3432 C CA . TRP A 1 471 ? 2.119 35.988 21.183 1.00 10.34 470 TRP A CA 1
ATOM 3433 C C . TRP A 1 471 ? 1.642 36.892 20.037 1.00 12.50 470 TRP A C 1
ATOM 3434 O O . TRP A 1 471 ? 0.556 37.485 20.109 1.00 12.34 470 TRP A O 1
ATOM 3445 N N . VAL A 1 472 ? 2.447 36.991 18.983 1.00 10.58 471 VAL A N 1
ATOM 3446 C CA . VAL A 1 472 ? 2.101 37.800 17.813 1.00 10.07 471 VAL A CA 1
ATOM 3447 C C . VAL A 1 472 ? 0.811 37.276 17.158 1.00 11.05 471 VAL A C 1
ATOM 3448 O O . VAL A 1 472 ? -0.110 38.039 16.855 1.00 13.30 471 VAL A O 1
ATOM 3452 N N . LEU A 1 473 ? 0.749 35.968 16.951 1.00 11.18 472 LEU A N 1
ATOM 3453 C CA . LEU A 1 473 ? -0.421 35.351 16.345 1.00 12.87 472 LEU A CA 1
ATOM 3454 C C . LEU A 1 473 ? -1.708 35.639 17.123 1.00 12.70 472 LEU A C 1
ATOM 3455 O O . LEU A 1 473 ? -2.765 35.813 16.522 1.00 11.38 472 LEU A O 1
ATOM 3460 N N . SER A 1 474 ? -1.623 35.686 18.451 1.00 10.55 473 SER A N 1
ATOM 3461 C CA . SER A 1 474 ? -2.821 35.832 19.292 1.00 12.84 473 SER A CA 1
ATOM 3462 C C . SER A 1 474 ? -3.363 37.260 19.307 1.00 16.81 473 SER A C 1
ATOM 3463 O O . SER A 1 474 ? -4.572 37.483 19.510 1.00 12.27 473 SER A O 1
ATOM 3466 N N . GLY A 1 475 ? -2.454 38.220 19.131 1.00 12.13 474 GLY A N 1
ATOM 3467 C CA . GLY A 1 475 ? -2.802 39.631 19.107 1.00 13.76 474 GLY A CA 1
ATOM 3468 C C . GLY A 1 475 ? -3.138 40.182 20.478 1.00 12.90 474 GLY A C 1
ATOM 3469 O O . GLY A 1 475 ? -3.554 41.325 20.619 1.00 15.34 474 GLY A O 1
ATOM 3470 N N . GLU A 1 476 ? -2.954 39.366 21.501 1.00 15.95 475 GLU A N 1
ATOM 3471 C CA . GLU A 1 476 ? -3.199 39.814 22.860 1.00 17.01 475 GLU A CA 1
ATOM 3472 C C . GLU A 1 476 ? -2.022 40.609 23.437 1.00 21.61 475 GLU A C 1
ATOM 3473 O O . GLU A 1 476 ? -0.884 40.517 22.958 1.00 16.13 475 GLU A O 1
ATOM 3479 N N . THR A 1 477 ? -2.311 41.397 24.465 1.00 20.18 476 THR A N 1
ATOM 3480 C CA . THR A 1 477 ? -1.323 42.299 25.039 1.00 22.20 476 THR A CA 1
ATOM 3481 C C . THR A 1 477 ? -0.225 41.554 25.807 1.00 22.92 476 THR A C 1
ATOM 3482 O O . THR A 1 477 ? 0.942 41.927 25.746 1.00 19.93 476 THR A O 1
ATOM 3486 N N . GLU A 1 478 ? -0.597 40.489 26.508 1.00 22.59 477 GLU A N 1
ATOM 3487 C CA . GLU A 1 478 ? 0.375 39.685 27.231 1.00 23.66 477 GLU A CA 1
ATOM 3488 C C . GLU A 1 478 ? 0.727 38.428 26.449 1.00 20.87 477 GLU A C 1
ATOM 3489 O O . GLU A 1 478 ? -0.109 37.902 25.706 1.00 17.44 477 GLU A O 1
ATOM 3495 N N . PRO A 1 479 ? 1.974 37.956 26.608 1.00 18.23 478 PRO A N 1
ATOM 3496 C CA . PRO A 1 479 ? 2.482 36.744 25.953 1.00 19.12 478 PRO A CA 1
ATOM 3497 C C . PRO A 1 479 ? 1.718 35.543 26.486 1.00 17.86 478 PRO A C 1
ATOM 3498 O O . PRO A 1 479 ? 1.173 35.623 27.589 1.00 19.84 478 PRO A O 1
ATOM 3502 N N . PRO A 1 480 ? 1.663 34.450 25.710 1.00 19.06 479 PRO A N 1
ATOM 3503 C CA . PRO A 1 480 ? 1.002 33.207 26.111 1.00 19.33 479 PRO A CA 1
ATOM 3504 C C . PRO A 1 480 ? 1.417 32.745 27.503 1.00 18.42 479 PRO A C 1
ATOM 3505 O O . PRO A 1 480 ? 2.611 32.588 27.766 1.00 17.48 479 PRO A O 1
ATOM 3509 N N . ALA A 1 481 ? 0.441 32.508 28.374 1.00 17.48 480 ALA A N 1
ATOM 3510 C CA . ALA A 1 481 ? 0.713 32.006 29.719 1.00 17.65 480 ALA A CA 1
ATOM 3511 C C . ALA A 1 481 ? 0.971 30.496 29.746 1.00 21.10 480 ALA A C 1
ATOM 3512 O O . ALA A 1 481 ? 0.145 29.735 30.255 1.00 20.68 480 ALA A O 1
ATOM 3514 N N . TRP A 1 482 ? 2.118 30.066 29.219 1.00 19.20 481 TRP A N 1
ATOM 3515 C CA . TRP A 1 482 ? 2.451 28.641 29.141 1.00 16.85 481 TRP A CA 1
ATOM 3516 C C . TRP A 1 482 ? 2.952 28.054 30.475 1.00 22.66 481 TRP A C 1
ATOM 3517 O O . TRP A 1 482 ? 3.626 28.729 31.256 1.00 22.13 481 TRP A O 1
ATOM 3528 N N . GLN A 1 483 ? 2.610 26.794 30.727 1.00 23.82 482 GLN A N 1
ATOM 3529 C CA . GLN A 1 483 ? 3.115 26.082 31.894 1.00 28.17 482 GLN A CA 1
ATOM 3530 C C . GLN A 1 483 ? 4.628 25.961 31.831 1.00 26.59 482 GLN A C 1
ATOM 3531 O O . GLN A 1 483 ? 5.198 25.630 30.789 1.00 27.85 482 GLN A O 1
ATOM 3537 N N . LEU A 1 484 ? 5.268 26.219 32.963 1.00 26.64 483 LEU A N 1
ATOM 3538 C CA . LEU A 1 484 ? 6.706 26.056 33.096 1.00 29.57 483 LEU A CA 1
ATOM 3539 C C . LEU A 1 484 ? 7.003 24.884 34.021 1.00 28.73 483 LEU A C 1
ATOM 3540 O O . LEU A 1 484 ? 6.404 24.772 35.093 1.00 33.17 483 LEU A O 1
ATOM 3545 N N . THR A 1 485 ? 7.917 24.011 33.612 1.00 25.75 484 THR A N 1
ATOM 3546 C CA . THR A 1 485 ? 8.327 22.901 34.465 1.00 25.59 484 THR A CA 1
ATOM 3547 C C . THR A 1 485 ? 9.531 23.289 35.335 1.00 28.84 484 THR A C 1
ATOM 3548 O O . THR A 1 485 ? 10.547 23.782 34.836 1.00 23.22 484 THR A O 1
ATOM 3552 N N . ILE A 1 486 ? 9.388 23.077 36.642 1.00 30.11 485 ILE A N 1
ATOM 3553 C CA . ILE A 1 486 ? 10.440 23.370 37.613 1.00 29.26 485 ILE A CA 1
ATOM 3554 C C . ILE A 1 486 ? 10.961 22.068 38.223 1.00 29.97 485 ILE A C 1
ATOM 3555 O O . ILE A 1 486 ? 10.178 21.256 38.725 1.00 28.43 485 ILE A O 1
ATOM 3560 N N . ASP A 1 487 ? 12.278 21.864 38.170 1.00 31.04 486 ASP A N 1
ATOM 3561 C CA . ASP A 1 487 ? 12.912 20.700 38.800 1.00 27.11 486 ASP A CA 1
ATOM 3562 C C . ASP A 1 487 ? 12.903 20.805 40.320 1.00 28.88 486 ASP A C 1
ATOM 3563 O O . ASP A 1 487 ? 12.729 19.806 41.016 1.00 32.55 486 ASP A O 1
ATOM 3568 N N . GLY A 1 488 ? 13.106 22.012 40.836 1.00 27.07 487 GLY A N 1
ATOM 3569 C CA . GLY A 1 488 ? 13.151 22.216 42.270 1.00 25.90 487 GLY A CA 1
ATOM 3570 C C . GLY A 1 488 ? 13.474 23.643 42.665 1.00 26.18 487 GLY A C 1
ATOM 3571 O O . GLY A 1 488 ? 13.869 24.456 41.827 1.00 21.84 487 GLY A O 1
ATOM 3572 N N . VAL A 1 489 ? 13.276 23.948 43.947 1.00 23.56 488 VAL A N 1
ATOM 3573 C CA . VAL A 1 489 ? 13.626 25.246 44.510 1.00 22.21 488 VAL A CA 1
ATOM 3574 C C . VAL A 1 489 ? 14.582 25.030 45.690 1.00 28.75 488 VAL A C 1
ATOM 3575 O O . VAL A 1 489 ? 14.252 24.313 46.641 1.00 26.60 488 VAL A O 1
ATOM 3579 N N . GLU A 1 490 ? 15.772 25.625 45.621 1.00 25.13 489 GLU A N 1
ATOM 3580 C CA . GLU A 1 490 ? 16.737 25.516 46.717 1.00 25.49 489 GLU A CA 1
ATOM 3581 C C . GLU A 1 490 ? 16.556 26.644 47.723 1.00 22.68 489 GLU A C 1
ATOM 3582 O O . GLU A 1 490 ? 16.547 27.831 47.369 1.00 23.30 489 GLU A O 1
ATOM 3588 N N . THR A 1 491 ? 16.411 26.276 48.986 1.00 21.46 490 THR A N 1
ATOM 3589 C CA . THR A 1 491 ? 16.265 27.266 50.033 1.00 24.09 490 THR A CA 1
ATOM 3590 C C . THR A 1 491 ? 17.381 27.075 51.038 1.00 26.00 490 THR A C 1
ATOM 3591 O O . THR A 1 491 ? 17.876 25.966 51.221 1.00 29.10 490 THR A O 1
ATOM 3595 N N . GLY A 1 492 ? 17.780 28.160 51.686 1.00 23.76 491 GLY A N 1
ATOM 3596 C CA . GLY A 1 492 ? 18.836 28.091 52.670 1.00 30.04 491 GLY A CA 1
ATOM 3597 C C . GLY A 1 492 ? 18.971 29.426 53.355 1.00 30.62 491 GLY A C 1
ATOM 3598 O O . GLY A 1 492 ? 18.864 30.470 52.714 1.00 30.74 491 GLY A O 1
ATOM 3599 N N . GLU A 1 493 ? 19.198 29.400 54.661 1.00 30.04 492 GLU A N 1
ATOM 3600 C CA . GLU A 1 493 ? 19.390 30.636 55.405 1.00 40.17 492 GLU A CA 1
ATOM 3601 C C . GLU A 1 493 ? 20.537 31.446 54.813 1.00 36.10 492 GLU A C 1
ATOM 3602 O O . GLU A 1 493 ? 21.600 30.906 54.517 1.00 35.15 492 GLU A O 1
ATOM 3608 N N . PRO A 1 494 ? 20.300 32.743 54.602 1.00 32.80 493 PRO A N 1
ATOM 3609 C CA . PRO A 1 494 ? 21.320 33.671 54.108 1.00 35.29 493 PRO A CA 1
ATOM 3610 C C . PRO A 1 494 ? 22.511 33.781 55.056 1.00 33.44 493 PRO A C 1
ATOM 3611 O O . PRO A 1 494 ? 22.338 33.878 56.269 1.00 35.65 493 PRO A O 1
ATOM 3615 N N . THR A 1 495 ? 23.711 33.749 54.492 1.00 29.40 494 THR A N 1
ATOM 3616 C CA . THR A 1 495 ? 24.932 33.992 55.246 1.00 32.11 494 THR A CA 1
ATOM 3617 C C . THR A 1 495 ? 25.664 35.156 54.584 1.00 32.89 494 THR A C 1
ATOM 3618 O O . THR A 1 495 ? 26.458 34.966 53.663 1.00 32.69 494 THR A O 1
ATOM 3622 N N . GLU A 1 496 ? 25.371 36.363 55.048 1.00 32.66 495 GLU A N 1
ATOM 3623 C CA . GLU A 1 496 ? 25.826 37.571 54.379 1.00 34.28 495 GLU A CA 1
ATOM 3624 C C . GLU A 1 496 ? 27.340 37.751 54.504 1.00 32.08 495 GLU A C 1
ATOM 3625 O O . GLU A 1 496 ? 27.989 38.293 53.603 1.00 31.34 495 GLU A O 1
ATOM 3631 N N . ALA A 1 497 ? 27.900 37.265 55.607 1.00 30.23 496 ALA A N 1
ATOM 3632 C CA . ALA A 1 497 ? 29.325 37.442 55.891 1.00 28.68 496 ALA A CA 1
ATOM 3633 C C . ALA A 1 497 ? 30.230 36.793 54.840 1.00 26.90 496 ALA A C 1
ATOM 3634 O O . ALA A 1 497 ? 31.345 37.253 54.600 1.00 27.94 496 ALA A O 1
ATOM 3636 N N . VAL A 1 498 ? 29.747 35.734 54.202 1.00 27.05 497 VAL A N 1
ATOM 3637 C CA . VAL A 1 498 ? 30.506 35.107 53.123 1.00 25.96 497 VAL A CA 1
ATOM 3638 C C . VAL A 1 498 ? 30.754 36.111 51.996 1.00 24.01 497 VAL A C 1
ATOM 3639 O O . VAL A 1 498 ? 31.892 36.420 51.670 1.00 26.55 497 VAL A O 1
ATOM 3643 N N . TYR A 1 499 ? 29.688 36.645 51.420 1.00 23.55 498 TYR A N 1
ATOM 3644 C CA . TYR A 1 499 ? 29.837 37.638 50.366 1.00 25.39 498 TYR A CA 1
ATOM 3645 C C . TYR A 1 499 ? 30.494 38.942 50.840 1.00 25.10 498 TYR A C 1
ATOM 3646 O O . TYR A 1 499 ? 31.212 39.588 50.079 1.00 23.75 498 TYR A O 1
ATOM 3655 N N . GLU A 1 500 ? 30.239 39.342 52.083 1.00 27.55 499 GLU A N 1
ATOM 3656 C CA . GLU A 1 500 ? 30.862 40.560 52.608 1.00 27.33 499 GLU A CA 1
ATOM 3657 C C . GLU A 1 500 ? 32.391 40.443 52.641 1.00 25.81 499 GLU A C 1
ATOM 3658 O O . GLU A 1 500 ? 33.098 41.404 52.331 1.00 23.17 499 GLU A O 1
ATOM 3664 N N . ALA A 1 501 ? 32.885 39.260 52.997 1.00 23.23 500 ALA A N 1
ATOM 3665 C CA . ALA A 1 501 ? 34.320 38.972 52.968 1.00 27.50 500 ALA A CA 1
ATOM 3666 C C . ALA A 1 501 ? 34.860 38.965 51.538 1.00 25.78 500 ALA A C 1
ATOM 3667 O O . ALA A 1 501 ? 35.940 39.484 51.266 1.00 25.49 500 ALA A O 1
ATOM 3669 N N . TYR A 1 502 ? 34.098 38.365 50.632 1.00 24.02 501 TYR A N 1
ATOM 3670 C CA . TYR A 1 502 ? 34.465 38.304 49.229 1.00 22.70 501 TYR A CA 1
ATOM 3671 C C . TYR A 1 502 ? 34.583 39.711 48.667 1.00 26.05 501 TYR A C 1
ATOM 3672 O O . TYR A 1 502 ? 35.531 40.023 47.951 1.00 23.40 501 TYR A O 1
ATOM 3681 N N . ALA A 1 503 ? 33.613 40.558 48.987 1.00 22.36 502 ALA A N 1
ATOM 3682 C CA . ALA A 1 503 ? 33.606 41.913 48.451 1.00 27.13 502 ALA A CA 1
ATOM 3683 C C . ALA A 1 503 ? 34.837 42.686 48.905 1.00 27.06 502 ALA A C 1
ATOM 3684 O O . ALA A 1 503 ? 35.469 43.376 48.103 1.00 25.76 502 ALA A O 1
ATOM 3686 N N . LYS A 1 504 ? 35.173 42.571 50.187 1.00 26.84 503 LYS A N 1
ATOM 3687 C CA . LYS A 1 504 ? 36.396 43.180 50.693 1.00 27.30 503 LYS A CA 1
ATOM 3688 C C . LYS A 1 504 ? 37.586 42.715 49.867 1.00 26.95 503 LYS A C 1
ATOM 3689 O O . LYS A 1 504 ? 38.314 43.533 49.311 1.00 30.36 503 LYS A O 1
ATOM 3695 N N . ALA A 1 505 ? 37.760 41.401 49.761 1.00 24.80 504 ALA A N 1
ATOM 3696 C CA . ALA A 1 505 ? 38.904 40.837 49.042 1.00 26.47 504 ALA A CA 1
ATOM 3697 C C . ALA A 1 505 ? 39.024 41.320 47.602 1.00 25.04 504 ALA A C 1
ATOM 3698 O O . ALA A 1 505 ? 40.103 41.703 47.172 1.00 25.69 504 ALA A O 1
ATOM 3700 N N . ARG A 1 506 ? 37.925 41.304 46.854 1.00 22.92 505 ARG A N 1
ATOM 3701 C CA . ARG A 1 506 ? 37.990 41.652 45.437 1.00 21.50 505 ARG A CA 1
ATOM 3702 C C . ARG A 1 506 ? 38.193 43.140 45.242 1.00 25.91 505 ARG A C 1
ATOM 3703 O O . ARG A 1 506 ? 38.646 43.576 44.186 1.00 26.53 505 ARG A O 1
ATOM 3711 N N . GLY A 1 507 ? 37.853 43.912 46.268 1.00 27.84 506 GLY A N 1
ATOM 3712 C CA . GLY A 1 507 ? 38.106 45.341 46.273 1.00 30.29 506 GLY A CA 1
ATOM 3713 C C . GLY A 1 507 ? 37.131 46.129 45.419 1.00 32.67 506 GLY A C 1
ATOM 3714 O O . GLY A 1 507 ? 37.456 47.230 44.972 1.00 40.47 506 GLY A O 1
#

Organism: Bifidobacterium adolescentis (strain ATCC 15703 / DSM 20083 / NCTC 11814 / E194a) (NCBI:txid367928)